Protein AF-0000000072578350 (afdb_homodimer)

Solvent-accessible surface area (backbone atoms only — not comparable to full-atom values): 36248 Å² total; per-residue (Å²): 131,82,77,69,83,66,70,79,67,69,78,66,46,67,70,80,71,84,52,22,41,35,37,33,28,24,25,64,59,31,48,57,69,64,60,49,60,43,47,61,70,47,33,46,50,41,51,48,58,35,12,14,48,35,67,68,33,51,48,43,69,90,35,43,66,60,19,50,52,44,51,50,51,39,47,52,47,14,38,73,66,60,45,47,33,34,39,45,49,41,62,44,47,66,70,59,46,50,52,53,50,50,56,30,57,76,53,69,42,49,34,31,39,35,34,39,88,49,57,56,69,55,16,47,58,46,31,72,77,40,57,76,65,63,38,66,56,61,70,55,33,45,49,33,34,53,37,32,61,67,39,58,87,42,42,56,79,72,63,38,73,36,47,30,47,44,61,64,32,85,48,54,62,58,34,32,45,52,55,23,50,52,49,35,42,47,68,21,72,75,77,52,71,40,42,54,74,43,47,62,48,35,73,42,46,32,71,86,47,50,88,33,51,42,78,38,81,88,37,73,86,50,83,71,29,51,29,36,32,40,53,41,55,70,39,75,46,45,33,31,49,36,65,54,72,75,78,78,56,44,70,43,40,28,35,62,43,70,29,78,86,36,91,83,47,84,46,60,11,36,27,76,42,75,34,33,49,44,51,35,44,64,74,63,45,88,61,74,66,60,77,67,32,32,22,78,80,64,39,35,68,85,56,48,79,66,80,64,86,82,75,79,76,81,76,75,79,68,69,70,60,44,60,63,43,45,57,51,45,50,65,69,99,130,82,76,68,81,67,69,79,67,70,80,66,46,68,71,78,71,85,50,22,41,33,38,34,28,23,25,65,57,31,48,56,67,64,59,52,60,42,45,63,70,48,31,46,50,40,50,49,58,35,12,14,48,35,66,67,32,52,49,42,69,90,35,42,68,59,18,50,52,45,51,49,51,40,47,50,47,16,38,72,66,60,45,48,33,35,40,43,50,39,62,44,48,67,71,58,46,49,54,53,51,50,56,30,57,76,53,70,44,48,36,32,39,36,35,38,89,49,56,58,68,56,16,49,57,47,31,71,77,41,56,76,66,62,40,65,56,60,71,56,33,46,48,32,34,51,36,33,61,66,39,58,88,43,42,57,80,72,62,40,72,36,49,30,48,44,61,64,31,85,46,55,64,58,34,32,46,51,56,23,52,53,50,34,41,48,67,20,73,74,76,51,73,41,43,56,73,44,48,62,48,34,74,42,46,32,72,85,48,52,88,35,52,43,76,37,80,87,36,74,86,50,82,70,31,52,28,35,32,40,53,40,57,69,40,75,46,44,33,32,49,37,64,54,71,74,79,78,58,43,70,44,39,28,35,63,44,70,30,79,87,37,90,84,48,84,46,62,10,37,27,78,44,76,33,32,50,45,50,34,45,62,73,63,44,86,62,76,67,61,79,69,33,30,21,76,80,63,39,35,70,84,55,47,79,66,78,64,86,83,74,81,75,80,76,76,77,70,70,73,62,46,62,65,44,46,56,52,46,48,63,71,100

Secondary structure (DSSP, 8-state):
------S---PPP-S--SS-EEEEE--TTSSHHHHHTTS-GGGEEEHHHHHHHHHS-TT-GGGHHHHHHHHHHHHHHHHHTT--EEEES---SHHHHHHHHHHHHHHT--EEEEE----HHHHHHHHTTS-TTTPPPHHHHHHHHHHHHHHGGGHHHHT-SEEEEGGG---HHHHHHHHHHHHHHHHTTTSS--STTHHHHHHHH-GGGGGGEEEETT-GGGTTS-EEEEEETTEEEEEEEES-SSSS---EEEEEE--SS-TT--S-EEEEE-SHHHHHHHHH------TT-EETTTB-TTTS---S---------GGGHHHHHHHHHHHH-/------S---PPPSS--SS-EEEEE--TTSSHHHHHTTS-GGGEEEHHHHHHHHHS-TT-GGGHHHHHHHHHHHHHHHHHTT--EEEES---SHHHHHHHHHHHHHHT--EEEEE----HHHHHHHHTTS-TTTPPPHHHHHHHHHHHHHHGGGHHHHT-SEEEEGGG---HHHHHHHHHHHHHHHHTTTSS--STTHHHHHHHH-GGGGGGEEEETT-GGGTTS-EEEEEETTEEEEEEEES-SSSS---EEEEEE--SS-TT--S-EEEEE-SHHHHHHHHH------TT-EETTTB-TTTS---S---------GGGGHHHHHHHHHHH-

Foldseek 3Di:
DPPPPPPPPPDADQDDDPAAAEEEAAFQQLCLVVVQLLDPPLQELELLVLLCVVPVGSLPVVCNVVSVVVSVVSVLVCLQVSHRHYYRDNCLDLVSVLVVLVSNVVSVHAYEYEYRQDDLVSSQVSLVVDDPSNRDDSVRRVVSHVSRVVCQVCVVVSPHPGYHYPVSYDRVVSSVVVVVVVVCQLVCVVVRCHCPVCPVVCVFENPVQSVQKDWDPPDPQPVRFTKMWGDDVVDIKIKGWDQADPVPRDIFIWTWDDDQPDPVDPFTKTDTGRYNVRVVCRRPPPDHDPQAIQTPPCGHPVSNPPPPDPPPPPPDPPPPVVVVVVVVVVVVD/DPPPPPPPPPDADQDDDPAAAEEEAAFQQLCLVVVQLLDPPLQELELLVLLCVVPVGSLPPVCNVVSVVVSVVSVLVCLLVSHRHYYRDNCLDLVSVLVVLVSNVVSVHAYEYEYRQDDLVSSQVSLVVDDPSNRDDSVRRVVSHVSRVVCQVCVVVSPHPGYHYPVSYDRVVSSVVVVVVVVCQLVCVVVRCHCPVCPVVCVFENPVQSVQKDWDPPDPQPVRFTKMWGDDVVDIKIKGWDQQDPVPRDIFIWTWDDDQPDPPDPFTKTDTGRYNVRVVCRRPPPDHDPQAIQTPPCGHPVSNPPPPDPPPPPPDPPPPVVVVVVVVVVVVD

Organism: Streptomyces coelicolor (strain ATCC BAA-471 / A3(2) / M145) (NCBI:txid100226)

Nearest PDB structures (foldseek):
  4gp6-assembly1_B-2  TM=9.484E-01  e=3.204E-15  Acetivibrio thermocellus ATCC 27405
  4mde-assembly1_A  TM=9.479E-01  e=7.799E-15  Acetivibrio thermocellus ATCC 27405
  4jst-assembly1_B  TM=8.832E-01  e=4.852E-15  Acetivibrio thermocellus ATCC 27405
  4gp7-assembly1_B-2  TM=8.933E-01  e=4.622E-14  Acetivibrio thermocellus ATCC 27405
  3zvn-assembly1_A  TM=7.410E-01  e=1.351E-07  Mus musculus

Radius of gyration: 28.86 Å; Cα contacts (8 Å, |Δi|>4): 1093; chains: 2; bounding box: 72×100×71 Å

Sequence (666 aa):
MKTTFDGTMQPLDRTVPDPALIVLIGAAGSGKSTWASTWPSTQVLELDQFRAMVSDEAGDQSATLSAVNVMHTVLEARLARKRTTVIDATNTEERVRAGLLQMARNYGVPTVAFLVSTPASVCVERQADRSPDRAVPEDVVRRQHADAVAALPHLRSEGFDHVVFADSIHRLEPLLKRASDTRCRELGWDGSDGLGGLLLVRRTFGAEVLPLWRWRDNSPLAGGDRVGEIRLGPDRLVLALRTDVDGEGDVGFDLLVGCPYDDECDAPAWQPVFSVTDLWKAHTSDTGLHPDAVCSVHGGPDDVDQEADDHDQDDDPEGRADLEEQFAAAVREMKTTFDGTMQPLDRTVPDPALIVLIGAAGSGKSTWASTWPSTQVLELDQFRAMVSDEAGDQSATLSAVNVMHTVLEARLARKRTTVIDATNTEERVRAGLLQMARNYGVPTVAFLVSTPASVCVERQADRSPDRAVPEDVVRRQHADAVAALPHLRSEGFDHVVFADSIHRLEPLLKRASDTRCRELGWDGSDGLGGLLLVRRTFGAEVLPLWRWRDNSPLAGGDRVGEIRLGPDRLVLALRTDVDGEGDVGFDLLVGCPYDDECDAPAWQPVFSVTDLWKAHTSDTGLHPDAVCSVHGGPDDVDQEADDHDQDDDPEGRADLEEQFAAAVRE

pLDDT: mean 84.63, std 20.97, range [23.62, 98.88]

InterPro domains:
  IPR027417 P-loop containing nucleoside triphosphate hydrolase [G3DSA:3.40.50.300] (12-174)
  IPR027417 P-loop containing nucleoside triphosphate hydrolase [SSF52540] (10-166)

Structure (mmCIF, N/CA/C/O backbone):
data_AF-0000000072578350-model_v1
#
loop_
_entity.id
_entity.type
_entity.pdbx_description
1 polymer 'ATP/GTP-binding protein'
#
loop_
_atom_site.group_PDB
_atom_site.id
_atom_site.type_symbol
_atom_site.label_atom_id
_atom_site.label_alt_id
_atom_site.label_comp_id
_atom_site.label_asym_id
_atom_site.label_entity_id
_atom_site.label_seq_id
_atom_site.pdbx_PDB_ins_code
_atom_site.Cartn_x
_atom_site.Cartn_y
_atom_site.Cartn_z
_atom_site.occupancy
_atom_site.B_iso_or_equiv
_atom_site.auth_seq_id
_atom_site.auth_comp_id
_atom_site.auth_asym_id
_atom_site.auth_atom_id
_atom_site.pdbx_PDB_model_num
ATOM 1 N N . MET A 1 1 ? -11.688 49.562 7.043 1 25.61 1 MET A N 1
ATOM 2 C CA . MET A 1 1 ? -12.328 49.031 8.242 1 25.61 1 MET A CA 1
ATOM 3 C C . MET A 1 1 ? -12.062 47.531 8.383 1 25.61 1 MET A C 1
ATOM 5 O O . MET A 1 1 ? -12.406 46.75 7.492 1 25.61 1 MET A O 1
ATOM 9 N N . LYS A 1 2 ? -10.938 47.156 9.07 1 30.66 2 LYS A N 1
ATOM 10 C CA . LYS A 1 2 ? -10.469 45.812 9.367 1 30.66 2 LYS A CA 1
ATOM 11 C C . LYS A 1 2 ? -11.547 45 10.078 1 30.66 2 LYS A C 1
ATOM 13 O O . LYS A 1 2 ? -11.945 45.312 11.203 1 30.66 2 LYS A O 1
ATOM 18 N N . THR A 1 3 ? -12.586 44.594 9.375 1 29.16 3 THR A N 1
ATOM 19 C CA . THR A 1 3 ? -13.594 43.781 10.055 1 29.16 3 THR A CA 1
ATOM 20 C C . THR A 1 3 ? -12.945 42.719 10.938 1 29.16 3 THR A C 1
ATOM 22 O O . THR A 1 3 ? -12.25 41.844 10.438 1 29.16 3 THR A O 1
ATOM 25 N N . THR A 1 4 ? -12.555 43.094 12.109 1 32.31 4 THR A N 1
ATOM 26 C CA . THR A 1 4 ? -12.141 42.188 13.188 1 32.31 4 THR A CA 1
ATOM 27 C C . THR A 1 4 ? -13.141 41.062 13.352 1 32.31 4 THR A C 1
ATOM 29 O O . THR A 1 4 ? -14.328 41.281 13.562 1 32.31 4 THR A O 1
ATOM 32 N N . PHE A 1 5 ? -13.109 40 12.539 1 34.22 5 PHE A N 1
ATOM 33 C CA . PHE A 1 5 ? -13.898 38.812 12.867 1 34.22 5 PHE A CA 1
ATOM 34 C C . PHE A 1 5 ? -13.875 38.562 14.367 1 34.22 5 PHE A C 1
ATOM 36 O O . PHE A 1 5 ? -12.898 38 14.891 1 34.22 5 PHE A O 1
ATOM 43 N N . ASP A 1 6 ? -14.305 39.469 15.164 1 35.41 6 ASP A N 1
ATOM 44 C CA . ASP A 1 6 ? -14.477 39.375 16.609 1 35.41 6 ASP A CA 1
ATOM 45 C C . ASP A 1 6 ? -15.289 38.125 16.984 1 35.41 6 ASP A C 1
ATOM 47 O O . ASP A 1 6 ? -15.875 38.062 18.078 1 35.41 6 ASP A O 1
ATOM 51 N N . GLY A 1 7 ? -16.078 37.469 16.016 1 38.47 7 GLY A N 1
ATOM 52 C CA . GLY A 1 7 ? -16.859 36.406 16.625 1 38.47 7 GLY A CA 1
ATOM 53 C C . GLY A 1 7 ? -16.047 35.5 17.531 1 38.47 7 GLY A C 1
ATOM 54 O O . GLY A 1 7 ? -14.852 35.312 17.312 1 38.47 7 GLY A O 1
ATOM 55 N N . THR A 1 8 ? -16.297 35.469 18.812 1 38.81 8 THR A N 1
ATOM 56 C CA . THR A 1 8 ? -15.703 34.625 19.844 1 38.81 8 THR A CA 1
ATOM 57 C C . THR A 1 8 ? -15.406 33.219 19.297 1 38.81 8 THR A C 1
ATOM 59 O O . THR A 1 8 ? -16.312 32.406 19.109 1 38.81 8 THR A O 1
ATOM 62 N N . MET A 1 9 ? -14.742 33.062 18.25 1 48.28 9 MET A N 1
ATOM 63 C CA . MET A 1 9 ? -14.359 31.75 17.75 1 48.28 9 MET A CA 1
ATOM 64 C C . MET A 1 9 ? -13.953 30.844 18.906 1 48.28 9 MET A C 1
ATOM 66 O O . MET A 1 9 ? -13.07 31.188 19.688 1 48.28 9 MET A O 1
ATOM 70 N N . GLN A 1 10 ? -15 30.188 19.531 1 54.94 10 GLN A N 1
ATOM 71 C CA . GLN A 1 10 ? -14.609 29.156 20.5 1 54.94 10 GLN A CA 1
ATOM 72 C C . GLN A 1 10 ? -13.242 28.578 20.172 1 54.94 10 GLN A C 1
ATOM 74 O O . GLN A 1 10 ? -12.867 28.516 19 1 54.94 10 GLN A O 1
ATOM 79 N N . PRO A 1 11 ? -12.484 28.5 21.219 1 60.91 11 PRO A N 1
ATOM 80 C CA . PRO A 1 11 ? -11.102 28.047 21.047 1 60.91 11 PRO A CA 1
ATOM 81 C C . PRO A 1 11 ? -11 26.75 20.25 1 60.91 11 PRO A C 1
ATOM 83 O O . PRO A 1 11 ? -11.883 25.891 20.359 1 60.91 11 PRO A O 1
ATOM 86 N N . LEU A 1 12 ? -10.344 26.781 19.172 1 72.94 12 LEU A N 1
ATOM 87 C CA . LEU A 1 12 ? -9.992 25.609 18.391 1 72.94 12 LEU A CA 1
ATOM 88 C C . LEU A 1 12 ? -9.367 24.531 19.281 1 72.94 12 LEU A C 1
ATOM 90 O O . LEU A 1 12 ? -8.703 24.844 20.266 1 72.94 12 LEU A O 1
ATOM 94 N N . ASP A 1 13 ? -9.883 23.312 19.078 1 81.38 13 ASP A N 1
ATOM 95 C CA . ASP A 1 13 ? -9.312 22.188 19.781 1 81.38 13 ASP A CA 1
ATOM 96 C C . ASP A 1 13 ? -7.914 21.844 19.266 1 81.38 13 ASP A C 1
ATOM 98 O O . ASP A 1 13 ? -7.617 22.078 18.094 1 81.38 13 ASP A O 1
ATOM 102 N N . ARG A 1 14 ? -7.133 21.344 20.188 1 81.06 14 ARG A N 1
ATOM 103 C CA . ARG A 1 14 ? -5.762 21.016 19.812 1 81.06 14 ARG A CA 1
ATOM 104 C C . ARG A 1 14 ? -5.512 19.516 19.891 1 81.06 14 ARG A C 1
ATOM 106 O O . ARG A 1 14 ? -4.371 19.062 19.75 1 81.06 14 ARG A O 1
ATOM 113 N N . THR A 1 15 ? -6.594 18.875 20.172 1 84.81 15 THR A N 1
ATOM 114 C CA . THR A 1 15 ? -6.48 17.422 20.234 1 84.81 15 THR A CA 1
ATOM 115 C C . THR A 1 15 ? -7.656 16.75 19.531 1 84.81 15 THR A C 1
ATOM 117 O O . THR A 1 15 ? -8.719 17.359 19.375 1 84.81 15 THR A O 1
ATOM 120 N N . VAL A 1 16 ? -7.387 15.664 19.047 1 91.88 16 VAL A N 1
ATOM 121 C CA . VAL A 1 16 ? -8.414 14.859 18.391 1 91.88 16 VAL A CA 1
ATOM 122 C C . VAL A 1 16 ? -8.828 13.711 19.312 1 91.88 16 VAL A C 1
ATOM 124 O O . VAL A 1 16 ? -7.996 12.883 19.703 1 91.88 16 VAL A O 1
ATOM 127 N N . PRO A 1 17 ? -10.039 13.703 19.656 1 93.62 17 PRO A N 1
ATOM 128 C CA . PRO A 1 17 ? -10.492 12.602 20.5 1 93.62 17 PRO A CA 1
ATOM 129 C C . PRO A 1 17 ? -10.414 11.25 19.797 1 93.62 17 PRO A C 1
ATOM 131 O O . PRO A 1 17 ? -10.297 11.188 18.578 1 93.62 17 PRO A O 1
ATOM 134 N N . ASP A 1 18 ? -10.516 10.148 20.609 1 94.25 18 ASP A N 1
ATOM 135 C CA . ASP A 1 18 ? -10.516 8.766 20.156 1 94.25 18 ASP A CA 1
ATOM 136 C C . ASP A 1 18 ? -11.406 7.895 21.031 1 94.25 18 ASP A C 1
ATOM 138 O O . ASP A 1 18 ? -11.125 7.707 22.219 1 94.25 18 ASP A O 1
ATOM 142 N N . PRO A 1 19 ? -12.547 7.48 20.5 1 97 19 PRO A N 1
ATOM 143 C CA . PRO A 1 19 ? -12.867 7.418 19.078 1 97 19 PRO A CA 1
ATOM 144 C C . PRO A 1 19 ? -13.531 8.695 18.562 1 97 19 PRO A C 1
ATOM 146 O O . PRO A 1 19 ? -14.109 9.453 19.344 1 97 19 PRO A O 1
ATOM 149 N N . ALA A 1 20 ? -13.43 8.859 17.25 1 98.38 20 ALA A N 1
ATOM 150 C CA . ALA A 1 20 ? -14.086 9.992 16.625 1 98.38 20 ALA A CA 1
ATOM 151 C C . ALA A 1 20 ? -14.266 9.758 15.125 1 98.38 20 ALA A C 1
ATOM 153 O O . ALA A 1 20 ? -13.586 8.914 14.539 1 98.38 20 ALA A O 1
ATOM 154 N N . LEU A 1 21 ? -15.289 10.375 14.594 1 98.75 21 LEU A N 1
ATOM 155 C CA . LEU A 1 21 ? -15.359 10.586 13.148 1 98.75 21 LEU A CA 1
ATOM 156 C C . LEU A 1 21 ? -14.641 11.867 12.75 1 98.75 21 LEU A C 1
ATOM 158 O O . LEU A 1 21 ? -15.078 12.961 13.102 1 98.75 21 LEU A O 1
ATOM 162 N N . ILE A 1 22 ? -13.531 11.742 12.109 1 98.75 22 ILE A N 1
ATOM 163 C CA . ILE A 1 22 ? -12.711 12.875 11.695 1 98.75 22 ILE A CA 1
ATOM 164 C C . ILE A 1 22 ? -12.969 13.195 10.227 1 98.75 22 ILE A C 1
ATOM 166 O O . ILE A 1 22 ? -12.656 12.398 9.344 1 98.75 22 ILE A O 1
ATOM 170 N N . VAL A 1 23 ? -13.531 14.344 9.945 1 98.81 23 VAL A N 1
ATOM 171 C CA . VAL A 1 23 ? -13.859 14.773 8.594 1 98.81 23 VAL A CA 1
ATOM 172 C C . VAL A 1 23 ? -12.836 15.797 8.117 1 98.81 23 VAL A C 1
ATOM 174 O O . VAL A 1 23 ? -12.812 16.938 8.602 1 98.81 23 VAL A O 1
ATOM 177 N N . LEU A 1 24 ? -11.969 15.391 7.211 1 98.62 24 LEU A N 1
ATOM 178 C CA . LEU A 1 24 ? -11.047 16.359 6.621 1 98.62 24 LEU A CA 1
ATOM 179 C C . LEU A 1 24 ? -11.789 17.328 5.707 1 98.62 24 LEU A C 1
ATOM 181 O O . LEU A 1 24 ? -12.664 16.906 4.938 1 98.62 24 LEU A O 1
ATOM 185 N N . ILE A 1 25 ? -11.508 18.547 5.805 1 98.44 25 ILE A N 1
ATOM 186 C CA . ILE A 1 25 ? -12.141 19.578 5 1 98.44 25 ILE A CA 1
ATOM 187 C C . ILE A 1 25 ? -11.07 20.438 4.328 1 98.44 25 ILE A C 1
ATOM 189 O O . ILE A 1 25 ? -10.234 21.047 5.004 1 98.44 25 ILE A O 1
ATOM 193 N N . GLY A 1 26 ? -11.086 20.484 3.027 1 98 26 GLY A N 1
ATOM 194 C CA . GLY A 1 26 ? -10.133 21.266 2.25 1 98 26 GLY A CA 1
ATOM 195 C C . GLY A 1 26 ? -10.18 20.953 0.765 1 98 26 GLY A C 1
ATOM 196 O O . GLY A 1 26 ? -10.711 19.922 0.358 1 98 26 GLY A O 1
ATOM 197 N N . ALA A 1 27 ? -9.609 21.828 -0.042 1 97.5 27 ALA A N 1
ATOM 198 C CA . ALA A 1 27 ? -9.633 21.703 -1.497 1 97.5 27 ALA A CA 1
ATOM 199 C C . ALA A 1 27 ? -8.711 20.578 -1.959 1 97.5 27 ALA A C 1
ATOM 201 O O . ALA A 1 27 ? -7.859 20.109 -1.195 1 97.5 27 ALA A O 1
ATOM 202 N N . ALA A 1 28 ? -9.008 20.078 -3.225 1 95.56 28 ALA A N 1
ATOM 203 C CA . ALA A 1 28 ? -8.047 19.172 -3.854 1 95.56 28 ALA A CA 1
ATOM 204 C C . ALA A 1 28 ? -6.645 19.781 -3.861 1 95.56 28 ALA A C 1
ATOM 206 O O . ALA A 1 28 ? -6.473 20.953 -4.188 1 95.56 28 ALA A O 1
ATOM 207 N N . GLY A 1 29 ? -5.668 19.016 -3.395 1 95.12 29 GLY A N 1
ATOM 208 C CA . GLY A 1 29 ? -4.297 19.5 -3.369 1 95.12 29 GLY A CA 1
ATOM 209 C C . GLY A 1 29 ? -3.926 20.172 -2.062 1 95.12 29 GLY A C 1
ATOM 210 O O . GLY A 1 29 ? -2.793 20.625 -1.894 1 95.12 29 GLY A O 1
ATOM 211 N N . SER A 1 30 ? -4.84 20.25 -1.112 1 96.5 30 SER A N 1
ATOM 212 C CA . SER A 1 30 ? -4.594 20.984 0.123 1 96.5 30 SER A CA 1
ATOM 213 C C . SER A 1 30 ? -3.705 20.188 1.073 1 96.5 30 SER A C 1
ATOM 215 O O . SER A 1 30 ? -3.168 20.734 2.037 1 96.5 30 SER A O 1
ATOM 217 N N . GLY A 1 31 ? -3.57 18.922 0.893 1 95.5 31 GLY A N 1
ATOM 218 C CA . GLY A 1 31 ? -2.754 18.094 1.766 1 95.5 31 GLY A CA 1
ATOM 219 C C . GLY A 1 31 ? -3.57 17.172 2.645 1 95.5 31 GLY A C 1
ATOM 220 O O . GLY A 1 31 ? -3.039 16.562 3.57 1 95.5 31 GLY A O 1
ATOM 221 N N . LYS A 1 32 ? -4.828 17.016 2.387 1 96.94 32 LYS A N 1
ATOM 222 C CA . LYS A 1 32 ? -5.711 16.156 3.168 1 96.94 32 LYS A CA 1
ATOM 223 C C . LYS A 1 32 ? -5.16 14.734 3.25 1 96.94 32 LYS A C 1
ATOM 225 O O . LYS A 1 32 ? -5.07 14.156 4.336 1 96.94 32 LYS A O 1
ATOM 230 N N . SER A 1 33 ? -4.75 14.195 2.102 1 95.88 33 SER A N 1
ATOM 231 C CA . SER A 1 33 ? -4.273 12.812 2.059 1 95.88 33 SER A CA 1
ATOM 232 C C . SER A 1 33 ? -3 12.641 2.877 1 95.88 33 SER A C 1
ATOM 234 O O . SER A 1 33 ? -2.789 11.594 3.496 1 95.88 33 SER A O 1
ATOM 236 N N . THR A 1 34 ? -2.186 13.672 2.873 1 95.25 34 THR A N 1
ATOM 237 C CA . THR A 1 34 ? -0.993 13.633 3.711 1 95.25 34 THR A CA 1
ATOM 238 C C . THR A 1 34 ? -1.371 13.57 5.188 1 95.25 34 THR A C 1
ATOM 240 O O . THR A 1 34 ? -0.837 12.742 5.934 1 95.25 34 THR A O 1
ATOM 243 N N . TRP A 1 35 ? -2.266 14.375 5.594 1 97.06 35 TRP A N 1
ATOM 244 C CA . TRP A 1 35 ? -2.734 14.352 6.977 1 97.06 35 TRP A CA 1
ATOM 245 C C . TRP A 1 35 ? -3.4 13.016 7.301 1 97.06 35 TRP A C 1
ATOM 247 O O . TRP A 1 35 ? -3.186 12.453 8.375 1 97.06 35 TRP A O 1
ATOM 257 N N . ALA A 1 36 ? -4.188 12.492 6.359 1 98 36 ALA A N 1
ATOM 258 C CA . ALA A 1 36 ? -4.867 11.219 6.555 1 98 36 ALA A CA 1
ATOM 259 C C . ALA A 1 36 ? -3.867 10.094 6.809 1 98 36 ALA A C 1
ATOM 261 O O . ALA A 1 36 ? -4.137 9.18 7.594 1 98 36 ALA A O 1
ATOM 262 N N . SER A 1 37 ? -2.74 10.172 6.215 1 96.88 37 SER A N 1
ATOM 263 C CA . SER A 1 37 ? -1.732 9.117 6.301 1 96.88 37 SER A CA 1
ATOM 264 C C . SER A 1 37 ? -1.146 9.023 7.703 1 96.88 37 SER A C 1
ATOM 266 O O . SER A 1 37 ? -0.439 8.07 8.023 1 96.88 37 SER A O 1
ATOM 268 N N . THR A 1 38 ? -1.392 10.016 8.531 1 96.69 38 THR A N 1
ATOM 269 C CA . THR A 1 38 ? -0.893 9.984 9.898 1 96.69 38 THR A CA 1
ATOM 270 C C . THR A 1 38 ? -1.725 9.023 10.75 1 96.69 38 THR A C 1
ATOM 272 O O . THR A 1 38 ? -1.34 8.695 11.875 1 96.69 38 THR A O 1
ATOM 275 N N . TRP A 1 39 ? -2.848 8.562 10.32 1 97.44 39 TRP A N 1
ATOM 276 C CA . TRP A 1 39 ? -3.635 7.504 10.945 1 97.44 39 TRP A CA 1
ATOM 277 C C . TRP A 1 39 ? -3.379 6.16 10.266 1 97.44 39 TRP A C 1
ATOM 279 O O . TRP A 1 39 ? -2.939 6.113 9.117 1 97.44 39 TRP A O 1
ATOM 289 N N . PRO A 1 40 ? -3.645 5.062 11.008 1 96.56 40 PRO A N 1
ATOM 290 C CA . PRO A 1 40 ? -3.584 3.762 10.344 1 96.56 40 PRO A CA 1
ATOM 291 C C . PRO A 1 40 ? -4.492 3.686 9.117 1 96.56 40 PRO A C 1
ATOM 293 O O . PRO A 1 40 ? -5.598 4.23 9.133 1 96.56 40 PRO A O 1
ATOM 296 N N . SER A 1 41 ? -4.031 3.018 8.148 1 96.44 41 SER A N 1
ATOM 297 C CA . SER A 1 41 ? -4.734 2.979 6.871 1 96.44 41 SER A CA 1
ATOM 298 C C . SER A 1 41 ? -6.137 2.398 7.027 1 96.44 41 SER A C 1
ATOM 300 O O . SER A 1 41 ? -7.055 2.773 6.297 1 96.44 41 SER A O 1
ATOM 302 N N . THR A 1 42 ? -6.359 1.514 7.961 1 96.88 42 THR A N 1
ATOM 303 C CA . THR A 1 42 ? -7.664 0.9 8.156 1 96.88 42 THR A CA 1
ATOM 304 C C . THR A 1 42 ? -8.672 1.927 8.664 1 96.88 42 THR A C 1
ATOM 306 O O . THR A 1 42 ? -9.883 1.707 8.586 1 96.88 42 THR A O 1
ATOM 309 N N . GLN A 1 43 ? -8.172 3.023 9.172 1 98.25 43 GLN A N 1
ATOM 310 C CA . GLN A 1 43 ? -9.055 4.031 9.75 1 98.25 43 GLN A CA 1
ATOM 311 C C . GLN A 1 43 ? -9.43 5.09 8.711 1 98.25 43 GLN A C 1
ATOM 313 O O . GLN A 1 43 ? -10.305 5.922 8.961 1 98.25 43 GLN A O 1
ATOM 318 N N . VAL A 1 44 ? -8.766 5.031 7.57 1 98.69 44 VAL A N 1
ATOM 319 C CA . VAL A 1 44 ? -8.922 6.105 6.598 1 98.69 44 VAL A CA 1
ATOM 320 C C . VAL A 1 44 ? -9.828 5.645 5.457 1 98.69 44 VAL A C 1
ATOM 322 O O . VAL A 1 44 ? -9.547 4.641 4.797 1 98.69 44 VAL A O 1
ATOM 325 N N . LEU A 1 45 ? -10.914 6.305 5.273 1 98.69 45 LEU A N 1
ATOM 326 C CA . LEU A 1 45 ? -11.789 6.121 4.121 1 98.69 45 LEU A CA 1
ATOM 327 C C . LEU A 1 45 ? -11.594 7.246 3.107 1 98.69 45 LEU A C 1
ATOM 329 O O . LEU A 1 45 ? -12.094 8.359 3.299 1 98.69 45 LEU A O 1
ATOM 333 N N . GLU A 1 46 ? -10.852 6.945 2.066 1 98.06 46 GLU A N 1
ATOM 334 C CA . GLU A 1 46 ? -10.547 7.922 1.025 1 98.06 46 GLU A CA 1
ATOM 335 C C . GLU A 1 46 ? -11.484 7.762 -0.171 1 98.06 46 GLU A C 1
ATOM 337 O O . GLU A 1 46 ? -11.516 6.699 -0.798 1 98.06 46 GLU A O 1
ATOM 342 N N . LEU A 1 47 ? -12.18 8.797 -0.548 1 97.44 47 LEU A N 1
ATOM 343 C CA . LEU A 1 47 ? -13.18 8.711 -1.607 1 97.44 47 LEU A CA 1
ATOM 344 C C . LEU A 1 47 ? -12.539 8.312 -2.932 1 97.44 47 LEU A C 1
ATOM 346 O O . LEU A 1 47 ? -13.102 7.52 -3.688 1 97.44 47 LEU A O 1
ATOM 350 N N . ASP A 1 48 ? -11.375 8.867 -3.273 1 95.5 48 ASP A N 1
ATOM 351 C CA . ASP A 1 48 ? -10.664 8.508 -4.5 1 95.5 48 ASP A CA 1
ATOM 352 C C . ASP A 1 48 ? -10.391 7.008 -4.555 1 95.5 48 ASP A C 1
ATOM 354 O O . ASP A 1 48 ? -10.5 6.391 -5.617 1 95.5 48 ASP A O 1
ATOM 358 N N . GLN A 1 49 ? -10.008 6.43 -3.449 1 96.69 49 GLN A N 1
ATOM 359 C CA . GLN A 1 49 ? -9.75 4.992 -3.396 1 96.69 49 GLN A CA 1
ATOM 360 C C . GLN A 1 49 ? -11.023 4.191 -3.648 1 96.69 49 GLN A C 1
ATOM 362 O O . GLN A 1 49 ? -10.984 3.146 -4.301 1 96.69 49 GLN A O 1
ATOM 367 N N . PHE A 1 50 ? -12.141 4.66 -3.109 1 98.25 50 PHE A N 1
ATOM 368 C CA . PHE A 1 50 ? -13.406 3.965 -3.338 1 98.25 50 PHE A CA 1
ATOM 369 C C . PHE A 1 50 ? -13.836 4.09 -4.793 1 98.25 50 PHE A C 1
ATOM 371 O O . PHE A 1 50 ? -14.398 3.152 -5.363 1 98.25 50 PHE A O 1
ATOM 378 N N . ARG A 1 51 ? -13.578 5.246 -5.406 1 97.62 51 ARG A N 1
ATOM 379 C CA . ARG A 1 51 ? -13.844 5.371 -6.836 1 97.62 51 ARG A CA 1
ATOM 380 C C . ARG A 1 51 ? -13.016 4.375 -7.637 1 97.62 51 ARG A C 1
ATOM 382 O O . ARG A 1 51 ? -13.539 3.703 -8.531 1 97.62 51 ARG A O 1
ATOM 389 N N . ALA A 1 52 ? -11.781 4.273 -7.219 1 97.19 52 ALA A N 1
ATOM 390 C CA . ALA A 1 52 ? -10.906 3.309 -7.887 1 97.19 52 ALA A CA 1
ATOM 391 C C . ALA A 1 52 ? -11.391 1.88 -7.652 1 97.19 52 ALA A C 1
ATOM 393 O O . ALA A 1 52 ? -11.359 1.05 -8.562 1 97.19 52 ALA A O 1
ATOM 394 N N . MET A 1 53 ? -11.82 1.658 -6.543 1 97.69 53 MET A N 1
ATOM 395 C CA . MET A 1 53 ? -12.266 0.323 -6.152 1 97.69 53 MET A CA 1
ATOM 396 C C . MET A 1 53 ? -13.453 -0.125 -6.996 1 97.69 53 MET A C 1
ATOM 398 O O . MET A 1 53 ? -13.531 -1.29 -7.391 1 97.69 53 MET A O 1
ATOM 402 N N . VAL A 1 54 ? -14.328 0.784 -7.344 1 98.31 54 VAL A N 1
ATOM 403 C CA . VAL A 1 54 ? -15.555 0.381 -8.023 1 98.31 54 VAL A CA 1
ATOM 404 C C . VAL A 1 54 ? -15.367 0.496 -9.531 1 98.31 54 VAL A C 1
ATOM 406 O O . VAL A 1 54 ? -16.109 -0.112 -10.305 1 98.31 54 VAL A O 1
ATOM 409 N N . SER A 1 55 ? -14.336 1.286 -10.039 1 97.81 55 SER A N 1
ATOM 410 C CA . SER A 1 55 ? -14.289 1.572 -11.469 1 97.81 55 SER A CA 1
ATOM 411 C C . SER A 1 55 ? -12.891 1.348 -12.031 1 97.81 55 SER A C 1
ATOM 413 O O . SER A 1 55 ? -12.68 1.433 -13.242 1 97.81 55 SER A O 1
ATOM 415 N N . ASP A 1 56 ? -11.891 1.102 -11.18 1 97.06 56 ASP A N 1
ATOM 416 C CA . ASP A 1 56 ? -10.484 0.931 -11.531 1 97.06 56 ASP A CA 1
ATOM 417 C C . ASP A 1 56 ? -9.812 2.281 -11.758 1 97.06 56 ASP A C 1
ATOM 419 O O . ASP A 1 56 ? -8.609 2.342 -12.023 1 97.06 56 ASP A O 1
ATOM 423 N N . GLU A 1 57 ? -10.602 3.408 -11.602 1 95.19 57 GLU A N 1
ATOM 424 C CA . GLU A 1 57 ? -10.062 4.742 -11.852 1 95.19 57 GLU A CA 1
ATOM 425 C C . GLU A 1 57 ? -10.477 5.719 -10.75 1 95.19 57 GLU A C 1
ATOM 427 O O . GLU A 1 57 ? -11.656 6.066 -10.641 1 95.19 57 GLU A O 1
ATOM 432 N N . ALA A 1 58 ? -9.523 6.242 -10.086 1 93.62 58 ALA A N 1
ATOM 433 C CA . ALA A 1 58 ? -9.781 7.148 -8.977 1 93.62 58 ALA A CA 1
ATOM 434 C C . ALA A 1 58 ? -10.438 8.438 -9.461 1 93.62 58 ALA A C 1
ATOM 436 O O . ALA A 1 58 ? -11.227 9.055 -8.742 1 93.62 58 ALA A O 1
ATOM 437 N N . GLY A 1 59 ? -10.148 8.82 -10.734 1 91.25 59 GLY A N 1
ATOM 438 C CA . GLY A 1 59 ? -10.648 10.086 -11.258 1 91.25 59 GLY A CA 1
ATOM 439 C C . GLY A 1 59 ? -11.969 9.945 -11.984 1 91.25 59 GLY A C 1
ATOM 440 O O . GLY A 1 59 ? -12.477 10.922 -12.547 1 91.25 59 GLY A O 1
ATOM 441 N N . ASP A 1 60 ? -12.57 8.766 -12.008 1 93.56 60 ASP A N 1
ATOM 442 C CA . ASP A 1 60 ? -13.828 8.516 -12.711 1 93.56 60 ASP A CA 1
ATOM 443 C C . ASP A 1 60 ? -15.008 9.117 -11.945 1 93.56 60 ASP A C 1
ATOM 445 O O . ASP A 1 60 ? -15.617 8.445 -11.117 1 93.56 60 ASP A O 1
ATOM 449 N N . GLN A 1 61 ? -15.414 10.305 -12.336 1 91.19 61 GLN A N 1
ATOM 450 C CA . GLN A 1 61 ? -16.469 11.016 -11.617 1 91.19 61 GLN A CA 1
ATOM 451 C C . GLN A 1 61 ? -17.812 10.32 -11.805 1 91.19 61 GLN A C 1
ATOM 453 O O . GLN A 1 61 ? -18.719 10.484 -10.984 1 91.19 61 GLN A O 1
ATOM 458 N N . SER A 1 62 ? -17.984 9.539 -12.812 1 95.25 62 SER A N 1
ATOM 459 C CA . SER A 1 62 ? -19.234 8.828 -13.047 1 95.25 62 SER A CA 1
ATOM 460 C C . SER A 1 62 ? -19.453 7.727 -12.016 1 95.25 62 SER A C 1
ATOM 462 O O . SER A 1 62 ? -20.562 7.23 -11.852 1 95.25 62 SER A O 1
ATOM 464 N N . ALA A 1 63 ? -18.375 7.422 -11.281 1 96.75 63 ALA A N 1
ATOM 465 C CA . ALA A 1 63 ? -18.438 6.355 -10.289 1 96.75 63 ALA A CA 1
ATOM 466 C C . ALA A 1 63 ? -18.656 6.922 -8.891 1 96.75 63 ALA A C 1
ATOM 468 O O . ALA A 1 63 ? -18.719 6.172 -7.91 1 96.75 63 ALA A O 1
ATOM 469 N N . THR A 1 64 ? -18.828 8.227 -8.766 1 96 64 THR A N 1
ATOM 470 C CA . THR A 1 64 ? -18.844 8.898 -7.473 1 96 64 THR A CA 1
ATOM 471 C C . THR A 1 64 ? -20 8.406 -6.613 1 96 64 THR A C 1
ATOM 473 O O . THR A 1 64 ? -19.828 8.109 -5.43 1 96 64 THR A O 1
ATOM 476 N N . LEU A 1 65 ? -21.141 8.242 -7.184 1 97.19 65 LEU A N 1
ATOM 477 C CA . LEU A 1 65 ? -22.312 7.82 -6.414 1 97.19 65 LEU A CA 1
ATOM 478 C C . LEU A 1 65 ? -22.094 6.426 -5.828 1 97.19 65 LEU A C 1
ATOM 480 O O . LEU A 1 65 ? -22.359 6.195 -4.648 1 97.19 65 LEU A O 1
ATOM 484 N N . SER A 1 66 ? -21.594 5.504 -6.652 1 98.06 66 SER A N 1
ATOM 485 C CA . SER A 1 66 ? -21.297 4.156 -6.18 1 98.06 66 SER A CA 1
ATOM 486 C C . SER A 1 66 ? -20.203 4.172 -5.117 1 98.06 66 SER A C 1
ATOM 488 O O . SER A 1 66 ? -20.297 3.459 -4.113 1 98.06 66 SER A O 1
ATOM 490 N N . ALA A 1 67 ? -19.219 5.012 -5.348 1 98.31 67 ALA A N 1
ATOM 491 C CA . ALA A 1 67 ? -18.109 5.129 -4.402 1 98.31 67 ALA A CA 1
ATOM 492 C C . ALA A 1 67 ? -18.594 5.645 -3.049 1 98.31 67 ALA A C 1
ATOM 494 O O . ALA A 1 67 ? -18.219 5.109 -2.002 1 98.31 67 ALA A O 1
ATOM 495 N N . VAL A 1 68 ? -19.422 6.648 -3.078 1 98.06 68 VAL A N 1
ATOM 496 C CA . VAL A 1 68 ? -19.969 7.234 -1.857 1 98.06 68 VAL A CA 1
ATOM 497 C C . VAL A 1 68 ? -20.828 6.199 -1.129 1 98.06 68 VAL A C 1
ATOM 499 O O . VAL A 1 68 ? -20.75 6.074 0.096 1 98.06 68 VAL A O 1
ATOM 502 N N . ASN A 1 69 ? -21.578 5.445 -1.858 1 98 69 ASN A N 1
ATOM 503 C CA . ASN A 1 69 ? -22.422 4.41 -1.264 1 98 69 ASN A CA 1
ATOM 504 C C . ASN A 1 69 ? -21.578 3.363 -0.532 1 98 69 ASN A C 1
ATOM 506 O O . ASN A 1 69 ? -21.891 3 0.604 1 98 69 ASN A O 1
ATOM 510 N N . VAL A 1 70 ? -20.531 2.908 -1.163 1 98.31 70 VAL A N 1
ATOM 511 C CA . VAL A 1 70 ? -19.641 1.939 -0.536 1 98.31 70 VAL A CA 1
ATOM 512 C C . VAL A 1 70 ? -19 2.555 0.707 1 98.31 70 VAL A C 1
ATOM 514 O O . VAL A 1 70 ? -19 1.94 1.777 1 98.31 70 VAL A O 1
ATOM 517 N N . MET A 1 71 ? -18.5 3.752 0.564 1 98.44 71 MET A N 1
ATOM 518 C CA . MET A 1 71 ? -17.828 4.434 1.672 1 98.44 71 MET A CA 1
ATOM 519 C C . MET A 1 71 ? -18.766 4.57 2.865 1 98.44 71 MET A C 1
ATOM 521 O O . MET A 1 71 ? -18.375 4.34 4.008 1 98.44 71 MET A O 1
ATOM 525 N N . HIS A 1 72 ? -20.047 4.906 2.623 1 98.38 72 HIS A N 1
ATOM 526 C CA . HIS A 1 72 ? -21.016 5.066 3.693 1 98.38 72 HIS A CA 1
ATOM 527 C C . HIS A 1 72 ? -21.328 3.732 4.363 1 98.38 72 HIS A C 1
ATOM 529 O O . HIS A 1 72 ? -21.531 3.676 5.578 1 98.38 72 HIS A O 1
ATOM 535 N N . THR A 1 73 ? -21.344 2.68 3.566 1 98.12 73 THR A N 1
ATOM 536 C CA . THR A 1 73 ? -21.562 1.352 4.133 1 98.12 73 THR A CA 1
ATOM 537 C C . THR A 1 73 ? -20.422 0.977 5.082 1 98.12 73 THR A C 1
ATOM 539 O O . THR A 1 73 ? -20.672 0.458 6.172 1 98.12 73 THR A O 1
ATOM 542 N N . VAL A 1 74 ? -19.234 1.269 4.695 1 98.62 74 VAL A N 1
ATOM 543 C CA . VAL A 1 74 ? -18.078 1.019 5.551 1 98.62 74 VAL A CA 1
ATOM 544 C C . VAL A 1 74 ? -18.156 1.894 6.801 1 98.62 74 VAL A C 1
ATOM 546 O O . VAL A 1 74 ? -17.953 1.411 7.918 1 98.62 74 VAL A O 1
ATOM 549 N N . LEU A 1 75 ? -18.469 3.141 6.551 1 98.75 75 LEU A N 1
ATOM 550 C CA . LEU A 1 75 ? -18.547 4.09 7.656 1 98.75 75 LEU A CA 1
ATOM 551 C C . LEU A 1 75 ? -19.547 3.631 8.703 1 98.75 75 LEU A C 1
ATOM 553 O O . LEU A 1 75 ? -19.266 3.643 9.898 1 98.75 75 LEU A O 1
ATOM 557 N N . GLU A 1 76 ? -20.672 3.232 8.273 1 98.31 76 GLU A N 1
ATOM 558 C CA . GLU A 1 76 ? -21.719 2.771 9.188 1 98.31 76 GLU A CA 1
ATOM 559 C C . GLU A 1 76 ? -21.219 1.587 10.016 1 98.31 76 GLU A C 1
ATOM 561 O O . GLU A 1 76 ? -21.422 1.55 11.234 1 98.31 76 GLU A O 1
ATOM 566 N N . ALA A 1 77 ? -20.594 0.681 9.344 1 98.44 77 ALA A N 1
ATOM 567 C CA . ALA A 1 77 ? -20.094 -0.501 10.031 1 98.44 77 ALA A CA 1
ATOM 568 C C . ALA A 1 77 ? -19.047 -0.116 11.078 1 98.44 77 ALA A C 1
ATOM 570 O O . ALA A 1 77 ? -19 -0.695 12.172 1 98.44 77 ALA A O 1
ATOM 571 N N . ARG A 1 78 ? -18.219 0.814 10.781 1 98.69 78 ARG A N 1
ATOM 572 C CA . ARG A 1 78 ? -17.188 1.257 11.703 1 98.69 78 ARG A CA 1
ATOM 573 C C . ARG A 1 78 ? -17.781 2.002 12.891 1 98.69 78 ARG A C 1
ATOM 575 O O . ARG A 1 78 ? -17.406 1.765 14.039 1 98.69 78 ARG A O 1
ATOM 582 N N . LEU A 1 79 ? -18.719 2.912 12.578 1 98.62 79 LEU A N 1
ATOM 583 C CA . LEU A 1 79 ? -19.344 3.693 13.641 1 98.62 79 LEU A CA 1
ATOM 584 C C . LEU A 1 79 ? -20.109 2.789 14.602 1 98.62 79 LEU A C 1
ATOM 586 O O . LEU A 1 79 ? -20.125 3.025 15.812 1 98.62 79 LEU A O 1
ATOM 590 N N . ALA A 1 80 ? -20.719 1.758 14.055 1 98.19 80 ALA A N 1
ATOM 591 C CA . ALA A 1 80 ? -21.422 0.789 14.891 1 98.19 80 ALA A CA 1
ATOM 592 C C . ALA A 1 80 ? -20.469 0.109 15.867 1 98.19 80 ALA A C 1
ATOM 594 O O . ALA A 1 80 ? -20.891 -0.329 16.953 1 98.19 80 ALA A O 1
ATOM 595 N N . ARG A 1 81 ? -19.219 0.069 15.562 1 97.75 81 ARG A N 1
ATOM 596 C CA . ARG A 1 81 ? -18.203 -0.567 16.375 1 97.75 81 ARG A CA 1
ATOM 597 C C . ARG A 1 81 ? -17.391 0.471 17.156 1 97.75 81 ARG A C 1
ATOM 599 O O . ARG A 1 81 ? -16.375 0.142 17.766 1 97.75 81 ARG A O 1
ATOM 606 N N . LYS A 1 82 ? -17.797 1.756 17 1 98.06 82 LYS A N 1
ATOM 607 C CA . LYS A 1 82 ? -17.141 2.875 17.672 1 98.06 82 LYS A CA 1
ATOM 608 C C . LYS A 1 82 ? -15.664 2.951 17.312 1 98.06 82 LYS A C 1
ATOM 610 O O . LYS A 1 82 ? -14.82 3.156 18.188 1 98.06 82 LYS A O 1
ATOM 615 N N . ARG A 1 83 ? -15.352 2.711 16.031 1 98.12 83 ARG A N 1
ATOM 616 C CA . ARG A 1 83 ? -13.977 2.82 15.555 1 98.12 83 ARG A CA 1
ATOM 617 C C . ARG A 1 83 ? -13.695 4.215 15 1 98.12 83 ARG A C 1
ATOM 619 O O . ARG A 1 83 ? -14.523 4.777 14.273 1 98.12 83 ARG A O 1
ATOM 626 N N . THR A 1 84 ? -12.555 4.797 15.391 1 98.62 84 THR A N 1
ATOM 627 C CA . THR A 1 84 ? -12.117 6.055 14.797 1 98.62 84 THR A CA 1
ATOM 628 C C . THR A 1 84 ? -12.039 5.938 13.273 1 98.62 84 THR A C 1
ATOM 630 O O . THR A 1 84 ? -11.531 4.949 12.75 1 98.62 84 THR A O 1
ATOM 633 N N . THR A 1 85 ? -12.641 6.906 12.625 1 98.81 85 THR A N 1
ATOM 634 C CA . THR A 1 85 ? -12.695 6.887 11.172 1 98.81 85 THR A CA 1
ATOM 635 C C . THR A 1 85 ? -12.375 8.258 10.594 1 98.81 85 THR A C 1
ATOM 637 O O . THR A 1 85 ? -12.898 9.273 11.055 1 98.81 85 THR A O 1
ATOM 640 N N . VAL A 1 86 ? -11.438 8.312 9.633 1 98.81 86 VAL A N 1
ATOM 641 C CA . VAL A 1 86 ? -11.055 9.539 8.938 1 98.81 86 VAL A CA 1
ATOM 642 C C . VAL A 1 86 ? -11.664 9.547 7.535 1 98.81 86 VAL A C 1
ATOM 644 O O . VAL A 1 86 ? -11.477 8.609 6.762 1 98.81 86 VAL A O 1
ATOM 647 N N . ILE A 1 87 ? -12.43 10.555 7.199 1 98.88 87 ILE A N 1
ATOM 648 C CA . ILE A 1 87 ? -12.977 10.727 5.859 1 98.88 87 ILE A CA 1
ATOM 649 C C . ILE A 1 87 ? -12.07 11.641 5.039 1 98.88 87 ILE A C 1
ATOM 651 O O . ILE A 1 87 ? -12.016 12.852 5.277 1 98.88 87 ILE A O 1
ATOM 655 N N . ASP A 1 88 ? -11.391 11.016 4.113 1 98.62 88 ASP A N 1
ATOM 656 C CA . ASP A 1 88 ? -10.5 11.773 3.236 1 98.62 88 ASP A CA 1
ATOM 657 C C . ASP A 1 88 ? -11.18 12.086 1.904 1 98.62 88 ASP A C 1
ATOM 659 O O . ASP A 1 88 ? -11.086 11.305 0.956 1 98.62 88 ASP A O 1
ATOM 663 N N . ALA A 1 89 ? -11.781 13.109 1.816 1 97.81 89 ALA A N 1
ATOM 664 C CA . ALA A 1 89 ? -12.406 13.789 0.69 1 97.81 89 ALA A CA 1
ATOM 665 C C . ALA A 1 89 ? -12.406 15.305 0.896 1 97.81 89 ALA A C 1
ATOM 667 O O . ALA A 1 89 ? -11.945 15.797 1.93 1 97.81 89 ALA A O 1
ATOM 668 N N . THR A 1 90 ? -12.891 16.031 -0.058 1 96.62 90 THR A N 1
ATOM 669 C CA . THR A 1 90 ? -12.836 17.484 0.097 1 96.62 90 THR A CA 1
ATOM 670 C C . THR A 1 90 ? -13.828 17.938 1.162 1 96.62 90 THR A C 1
ATOM 672 O O . THR A 1 90 ? -13.523 18.844 1.948 1 96.62 90 THR A O 1
ATOM 675 N N . ASN A 1 91 ? -15.016 17.391 1.223 1 97.88 91 ASN A N 1
ATOM 676 C CA . ASN A 1 91 ? -16.062 17.641 2.211 1 97.88 91 ASN A CA 1
ATOM 677 C C . ASN A 1 91 ? -16.359 19.141 2.328 1 97.88 91 ASN A C 1
ATOM 679 O O . ASN A 1 91 ? -16.531 19.656 3.436 1 97.88 91 ASN A O 1
ATOM 683 N N . THR A 1 92 ? -16.422 19.812 1.216 1 96.5 92 THR A N 1
ATOM 684 C CA . THR A 1 92 ? -16.625 21.25 1.234 1 96.5 92 THR A CA 1
ATOM 685 C C . THR A 1 92 ? -18.109 21.594 1.224 1 96.5 92 THR A C 1
ATOM 687 O O . THR A 1 92 ? -18.5 22.703 1.611 1 96.5 92 THR A O 1
ATOM 690 N N . GLU A 1 93 ? -18.938 20.688 0.895 1 95.75 93 GLU A N 1
ATOM 691 C CA . GLU A 1 93 ? -20.375 20.938 0.803 1 95.75 93 GLU A CA 1
ATOM 692 C C . GLU A 1 93 ? -21.078 20.625 2.123 1 95.75 93 GLU A C 1
ATOM 694 O O . GLU A 1 93 ? -20.891 19.547 2.691 1 95.75 93 GLU A O 1
ATOM 699 N N . GLU A 1 94 ? -21.922 21.516 2.486 1 96.94 94 GLU A N 1
ATOM 700 C CA . GLU A 1 94 ? -22.641 21.391 3.754 1 96.94 94 GLU A CA 1
ATOM 701 C C . GLU A 1 94 ? -23.5 20.125 3.77 1 96.94 94 GLU A C 1
ATOM 703 O O . GLU A 1 94 ? -23.594 19.438 4.789 1 96.94 94 GLU A O 1
ATOM 708 N N . ARG A 1 95 ? -24.109 19.844 2.672 1 96.38 95 ARG A N 1
ATOM 709 C CA . ARG A 1 95 ? -24.984 18.672 2.594 1 96.38 95 ARG A CA 1
ATOM 710 C C . ARG A 1 95 ? -24.219 17.391 2.84 1 96.38 95 ARG A C 1
ATOM 712 O O . ARG A 1 95 ? -24.734 16.453 3.459 1 96.38 95 ARG A O 1
ATOM 719 N N . VAL A 1 96 ? -23.062 17.344 2.322 1 96.88 96 VAL A N 1
ATOM 720 C CA . VAL A 1 96 ? -22.219 16.172 2.502 1 96.88 96 VAL A CA 1
ATOM 721 C C . VAL A 1 96 ? -21.844 16.016 3.977 1 96.88 96 VAL A C 1
ATOM 723 O O . VAL A 1 96 ? -21.984 14.938 4.555 1 96.88 96 VAL A O 1
ATOM 726 N N . ARG A 1 97 ? -21.438 17.078 4.617 1 98.25 97 ARG A N 1
ATOM 727 C CA . ARG A 1 97 ? -21.062 17.062 6.031 1 98.25 97 ARG A CA 1
ATOM 728 C C . ARG A 1 97 ? -22.266 16.719 6.906 1 98.25 97 ARG A C 1
ATOM 730 O O . ARG A 1 97 ? -22.125 15.961 7.875 1 98.25 97 ARG A O 1
ATOM 737 N N . ALA A 1 98 ? -23.422 17.219 6.551 1 98.25 98 ALA A N 1
ATOM 738 C CA . ALA A 1 98 ? -24.625 16.938 7.309 1 98.25 98 ALA A CA 1
ATOM 739 C C . ALA A 1 98 ? -24.922 15.43 7.34 1 98.25 98 ALA A C 1
ATOM 741 O O . ALA A 1 98 ? -25.312 14.891 8.375 1 98.25 98 ALA A O 1
ATOM 742 N N . GLY A 1 99 ? -24.719 14.797 6.207 1 98.06 99 GLY A N 1
ATOM 743 C CA . GLY A 1 99 ? -24.906 13.359 6.148 1 98.06 99 GLY A CA 1
ATOM 744 C C . GLY A 1 99 ? -23.953 12.594 7.055 1 98.06 99 GLY A C 1
ATOM 745 O O . GLY A 1 99 ? -24.359 11.656 7.742 1 98.06 99 GLY A O 1
ATOM 746 N N . LEU A 1 100 ? -22.766 12.984 7.047 1 98.56 100 LEU A N 1
ATOM 747 C CA . LEU A 1 100 ? -21.75 12.352 7.891 1 98.56 100 LEU A CA 1
ATOM 748 C C . LEU A 1 100 ? -22.062 12.57 9.367 1 98.56 100 LEU A C 1
ATOM 750 O O . LEU A 1 100 ? -21.953 11.641 10.172 1 98.56 100 LEU A O 1
ATOM 754 N N . LEU A 1 101 ? -22.484 13.789 9.703 1 98.5 101 LEU A N 1
ATOM 755 C CA . LEU A 1 101 ? -22.812 14.133 11.078 1 98.5 101 LEU A CA 1
ATOM 756 C C . LEU A 1 101 ? -24 13.305 11.578 1 98.5 101 LEU A C 1
ATOM 758 O O . LEU A 1 101 ? -23.984 12.82 12.711 1 98.5 101 LEU A O 1
ATOM 762 N N . GLN A 1 102 ? -24.938 13.18 10.727 1 98.44 102 GLN A N 1
ATOM 763 C CA . GLN A 1 102 ? -26.109 12.391 11.094 1 98.44 102 GLN A CA 1
ATOM 764 C C . GLN A 1 102 ? -25.719 10.945 11.391 1 98.44 102 GLN A C 1
ATOM 766 O O . GLN A 1 102 ? -26.203 10.359 12.367 1 98.44 102 GLN A O 1
ATOM 771 N N . MET A 1 103 ? -24.891 10.367 10.594 1 98.19 103 MET A N 1
ATOM 772 C CA . MET A 1 103 ? -24.438 8.992 10.797 1 98.19 103 MET A CA 1
ATOM 773 C C . MET A 1 103 ? -23.703 8.859 12.133 1 98.19 103 MET A C 1
ATOM 775 O O . MET A 1 103 ? -23.938 7.902 12.875 1 98.19 103 MET A O 1
ATOM 779 N N . ALA A 1 104 ? -22.828 9.789 12.391 1 98.44 104 ALA A N 1
ATOM 780 C CA . ALA A 1 104 ? -22.094 9.766 13.648 1 98.44 104 ALA A CA 1
ATOM 781 C C . ALA A 1 104 ? -23.031 9.867 14.844 1 98.44 104 ALA A C 1
ATOM 783 O O . ALA A 1 104 ? -22.859 9.172 15.844 1 98.44 104 ALA A O 1
ATOM 784 N N . ARG A 1 105 ? -24.062 10.711 14.727 1 97.69 105 ARG A N 1
ATOM 785 C CA . ARG A 1 105 ? -25.047 10.906 15.789 1 97.69 105 ARG A CA 1
ATOM 786 C C . ARG A 1 105 ? -25.812 9.625 16.062 1 97.69 105 ARG A C 1
ATOM 788 O O . ARG A 1 105 ? -26.094 9.297 17.219 1 97.69 105 ARG A O 1
ATOM 795 N N . ASN A 1 106 ? -26.141 8.938 15.016 1 98.06 106 ASN A N 1
ATOM 796 C CA . ASN A 1 106 ? -26.891 7.695 15.148 1 98.06 106 ASN A CA 1
ATOM 797 C C . ASN A 1 106 ? -26.156 6.691 16.031 1 98.06 106 ASN A C 1
ATOM 799 O O . ASN A 1 106 ? -26.797 5.863 16.688 1 98.06 106 ASN A O 1
ATOM 803 N N . TYR A 1 107 ? -24.844 6.789 16.094 1 97.88 107 TYR A N 1
ATOM 804 C CA . TYR A 1 107 ? -24.078 5.785 16.828 1 97.88 107 TYR A CA 1
ATOM 805 C C . TYR A 1 107 ? -23.375 6.41 18.016 1 97.88 107 TYR A C 1
ATOM 807 O O . TYR A 1 107 ? -22.594 5.742 18.719 1 97.88 107 TYR A O 1
ATOM 815 N N . GLY A 1 108 ? -23.562 7.695 18.219 1 97.81 108 GLY A N 1
ATOM 816 C CA . GLY A 1 108 ? -23.016 8.375 19.375 1 97.81 108 GLY A CA 1
ATOM 817 C C . GLY A 1 108 ? -21.5 8.547 19.328 1 97.81 108 GLY A C 1
ATOM 818 O O . GLY A 1 108 ? -20.812 8.438 20.344 1 97.81 108 GLY A O 1
ATOM 819 N N . VAL A 1 109 ? -20.922 8.727 18.203 1 98.19 109 VAL A N 1
ATOM 820 C CA . VAL A 1 109 ? -19.5 8.922 18.031 1 98.19 109 VAL A CA 1
ATOM 821 C C . VAL A 1 109 ? -19.188 10.406 17.859 1 98.19 109 VAL A C 1
ATOM 823 O O . VAL A 1 109 ? -19.812 11.094 17.047 1 98.19 109 VAL A O 1
ATOM 826 N N . PRO A 1 110 ? -18.234 10.945 18.641 1 98.06 110 PRO A N 1
ATOM 827 C CA . PRO A 1 110 ? -17.875 12.359 18.484 1 98.06 110 PRO A CA 1
ATOM 828 C C . PRO A 1 110 ? -17.359 12.68 17.094 1 98.06 110 PRO A C 1
ATOM 830 O O . PRO A 1 110 ? -16.766 11.82 16.422 1 98.06 110 PRO A O 1
ATOM 833 N N . THR A 1 111 ? -17.625 13.953 16.719 1 98.25 111 THR A N 1
ATOM 834 C CA . THR A 1 111 ? -17.25 14.359 15.375 1 98.25 111 THR A CA 1
ATOM 835 C C . THR A 1 111 ? -16.219 15.484 15.422 1 98.25 111 THR A C 1
ATOM 837 O O . THR A 1 111 ? -16.281 16.359 16.281 1 98.25 111 THR A O 1
ATOM 840 N N . VAL A 1 112 ? -15.242 15.43 14.508 1 98.06 112 VAL A N 1
ATOM 841 C CA . VAL A 1 112 ? -14.172 16.422 14.398 1 98.06 112 VAL A CA 1
ATOM 842 C C . VAL A 1 112 ? -14.125 16.984 12.977 1 98.06 112 VAL A C 1
ATOM 844 O O . VAL A 1 112 ? -14.008 16.219 12.008 1 98.06 112 VAL A O 1
ATOM 847 N N . ALA A 1 113 ? -14.297 18.281 12.883 1 98.06 113 ALA A N 1
ATOM 848 C CA . ALA A 1 113 ? -13.938 18.969 11.641 1 98.06 113 ALA A CA 1
ATOM 849 C C . ALA A 1 113 ? -12.445 19.281 11.602 1 98.06 113 ALA A C 1
ATOM 851 O O . ALA A 1 113 ? -11.945 20.062 12.422 1 98.06 113 ALA A O 1
ATOM 852 N N . PHE A 1 114 ? -11.75 18.688 10.695 1 97.56 114 PHE A N 1
ATOM 853 C CA . PHE A 1 114 ? -10.312 18.859 10.547 1 97.56 114 PHE A CA 1
ATOM 854 C C . PHE A 1 114 ? -9.984 19.703 9.312 1 97.56 114 PHE A C 1
ATOM 856 O O . PHE A 1 114 ? -9.977 19.188 8.195 1 97.56 114 PHE A O 1
ATOM 863 N N . LEU A 1 115 ? -9.633 20.922 9.547 1 96.31 115 LEU A N 1
ATOM 864 C CA . LEU A 1 115 ? -9.469 21.875 8.453 1 96.31 115 LEU A CA 1
ATOM 865 C C . LEU A 1 115 ? -8.023 21.922 7.98 1 96.31 115 LEU A C 1
ATOM 867 O O . LEU A 1 115 ? -7.109 22.125 8.789 1 96.31 115 LEU A O 1
ATOM 871 N N . VAL A 1 116 ? -7.914 21.719 6.703 1 95.56 116 VAL A N 1
ATOM 872 C CA . VAL A 1 116 ? -6.605 21.844 6.07 1 95.56 116 VAL A CA 1
ATOM 873 C C . VAL A 1 116 ? -6.551 23.141 5.254 1 95.56 116 VAL A C 1
ATOM 875 O O . VAL A 1 116 ? -7.223 23.266 4.23 1 95.56 116 VAL A O 1
ATOM 878 N N . SER A 1 117 ? -5.719 24.047 5.734 1 86.12 117 SER A N 1
ATOM 879 C CA . SER A 1 117 ? -5.762 25.406 5.207 1 86.12 117 SER A CA 1
ATOM 880 C C . SER A 1 117 ? -4.566 25.688 4.301 1 86.12 117 SER A C 1
ATOM 882 O O . SER A 1 117 ? -3.688 26.484 4.648 1 86.12 117 SER A O 1
ATOM 884 N N . THR A 1 118 ? -4.504 25.172 3.188 1 93.75 118 THR A N 1
ATOM 885 C CA . THR A 1 118 ? -3.488 25.5 2.191 1 93.75 118 THR A CA 1
ATOM 886 C C . THR A 1 118 ? -4 26.547 1.208 1 93.75 118 THR A C 1
ATOM 888 O O . THR A 1 118 ? -5.145 26.469 0.76 1 93.75 118 THR A O 1
ATOM 891 N N . PRO A 1 119 ? -3.141 27.578 0.892 1 95.5 119 PRO A N 1
ATOM 892 C CA . PRO A 1 119 ? -3.574 28.609 -0.062 1 95.5 119 PRO A CA 1
ATOM 893 C C . PRO A 1 119 ? -4.02 28.016 -1.399 1 95.5 119 PRO A C 1
ATOM 895 O O . PRO A 1 119 ? -3.443 27.031 -1.864 1 95.5 119 PRO A O 1
ATOM 898 N N . ALA A 1 120 ? -5.039 28.719 -1.985 1 96.69 120 ALA A N 1
ATOM 899 C CA . ALA A 1 120 ? -5.637 28.219 -3.227 1 96.69 120 ALA A CA 1
ATOM 900 C C . ALA A 1 120 ? -4.586 28.094 -4.324 1 96.69 120 ALA A C 1
ATOM 902 O O . ALA A 1 120 ? -4.605 27.141 -5.102 1 96.69 120 ALA A O 1
ATOM 903 N N . SER A 1 121 ? -3.674 29.016 -4.348 1 96.88 121 SER A N 1
ATOM 904 C CA . SER A 1 121 ? -2.652 29 -5.391 1 96.88 121 SER A CA 1
ATOM 905 C C . SER A 1 121 ? -1.757 27.781 -5.27 1 96.88 121 SER A C 1
ATOM 907 O O . SER A 1 121 ? -1.374 27.172 -6.277 1 96.88 121 SER A O 1
ATOM 909 N N . VAL A 1 122 ? -1.49 27.391 -4.094 1 95.31 122 VAL A N 1
ATOM 910 C CA . VAL A 1 122 ? -0.669 26.219 -3.846 1 95.31 122 VAL A CA 1
ATOM 911 C C . VAL A 1 122 ? -1.447 24.953 -4.219 1 95.31 122 VAL A C 1
ATOM 913 O O . VAL A 1 122 ? -0.896 24.031 -4.824 1 95.31 122 VAL A O 1
ATOM 916 N N . CYS A 1 123 ? -2.709 24.906 -3.881 1 96.69 123 CYS A N 1
ATOM 917 C CA . CYS A 1 123 ? -3.559 23.781 -4.234 1 96.69 123 CYS A CA 1
ATOM 918 C C . CYS A 1 123 ? -3.59 23.562 -5.742 1 96.69 123 CYS A C 1
ATOM 920 O O . CYS A 1 123 ? -3.488 22.438 -6.219 1 96.69 123 CYS A O 1
ATOM 922 N N . VAL A 1 124 ? -3.662 24.672 -6.457 1 96.5 124 VAL A N 1
ATOM 923 C CA . VAL A 1 124 ? -3.709 24.625 -7.914 1 96.5 124 VAL A CA 1
ATOM 924 C C . VAL A 1 124 ? -2.373 24.109 -8.461 1 96.5 124 VAL A C 1
ATOM 926 O O . VAL A 1 124 ? -2.342 23.25 -9.336 1 96.5 124 VAL A O 1
ATOM 929 N N . GLU A 1 125 ? -1.305 24.625 -7.934 1 94.69 125 GLU A N 1
ATOM 930 C CA . GLU A 1 125 ? 0.032 24.234 -8.375 1 94.69 125 GLU A CA 1
ATOM 931 C C . GLU A 1 125 ? 0.257 22.734 -8.188 1 94.69 125 GLU A C 1
ATOM 933 O O . GLU A 1 125 ? 0.865 22.078 -9.039 1 94.69 125 GLU A O 1
ATOM 938 N N . ARG A 1 126 ? -0.249 22.219 -7.168 1 92.31 126 ARG A N 1
ATOM 939 C CA . ARG A 1 126 ? -0.037 20.828 -6.816 1 92.31 126 ARG A CA 1
ATOM 940 C C . ARG A 1 126 ? -0.818 19.906 -7.746 1 92.31 126 ARG A C 1
ATOM 942 O O . ARG A 1 126 ? -0.546 18.703 -7.812 1 92.31 126 ARG A O 1
ATOM 949 N N . GLN A 1 127 ? -1.808 20.438 -8.484 1 92 127 GLN A N 1
ATOM 950 C CA . GLN A 1 127 ? -2.527 19.625 -9.461 1 92 127 GLN A CA 1
ATOM 951 C C . GLN A 1 127 ? -1.62 19.219 -10.617 1 92 127 GLN A C 1
ATOM 953 O O . GLN A 1 127 ? -1.826 18.172 -11.234 1 92 127 GLN A O 1
ATOM 958 N N . ALA A 1 128 ? -0.628 20 -10.828 1 84.5 128 ALA A N 1
ATOM 959 C CA . ALA A 1 128 ? 0.287 19.734 -11.938 1 84.5 128 ALA A CA 1
ATOM 960 C C . ALA A 1 128 ? 1.1 18.469 -11.688 1 84.5 128 ALA A C 1
ATOM 962 O O . ALA A 1 128 ? 1.544 17.812 -12.633 1 84.5 128 ALA A O 1
ATOM 963 N N . ASP A 1 129 ? 1.303 18.125 -10.453 1 81.38 129 ASP A N 1
ATOM 964 C CA . ASP A 1 129 ? 2.092 16.953 -10.078 1 81.38 129 ASP A CA 1
ATOM 965 C C . ASP A 1 129 ? 1.24 15.688 -10.109 1 81.38 129 ASP A C 1
ATOM 967 O O . ASP A 1 129 ? 1.765 14.578 -9.984 1 81.38 129 ASP A O 1
ATOM 971 N N . ARG A 1 130 ? -0.012 15.797 -10.273 1 80.75 130 ARG A N 1
ATOM 972 C CA . ARG A 1 130 ? -0.917 14.656 -10.281 1 80.75 130 ARG A CA 1
ATOM 973 C C . ARG A 1 130 ? -1.083 14.102 -11.695 1 80.75 130 ARG A C 1
ATOM 975 O O . ARG A 1 130 ? -0.919 14.828 -12.672 1 80.75 130 ARG A O 1
ATOM 982 N N . SER A 1 131 ? -1.332 12.797 -11.742 1 80.88 131 SER A N 1
ATOM 983 C CA . SER A 1 131 ? -1.667 12.227 -13.047 1 80.88 131 SER A CA 1
ATOM 984 C C . SER A 1 131 ? -2.889 12.914 -13.648 1 80.88 131 SER A C 1
ATOM 986 O O . SER A 1 131 ? -3.777 13.359 -12.922 1 80.88 131 SER A O 1
ATOM 988 N N . PRO A 1 132 ? -2.926 12.992 -14.906 1 76.69 132 PRO A N 1
ATOM 989 C CA . PRO A 1 132 ? -4.012 13.711 -15.578 1 76.69 132 PRO A CA 1
ATOM 990 C C . PRO A 1 132 ? -5.391 13.18 -15.203 1 76.69 132 PRO A C 1
ATOM 992 O O . PRO A 1 132 ? -6.352 13.945 -15.109 1 76.69 132 PRO A O 1
ATOM 995 N N . ASP A 1 133 ? -5.465 11.969 -14.984 1 80 133 ASP A N 1
ATOM 996 C CA . ASP A 1 133 ? -6.754 11.359 -14.664 1 80 133 ASP A CA 1
ATOM 997 C C . ASP A 1 133 ? -7.211 11.75 -13.266 1 80 133 ASP A C 1
ATOM 999 O O . ASP A 1 133 ? -8.398 11.664 -12.945 1 80 133 ASP A O 1
ATOM 1003 N N . ARG A 1 134 ? -6.324 12.219 -12.5 1 84.31 134 ARG A N 1
ATOM 1004 C CA . ARG A 1 134 ? -6.648 12.531 -11.117 1 84.31 134 ARG A CA 1
ATOM 1005 C C . ARG A 1 134 ? -6.633 14.039 -10.875 1 84.31 134 ARG A C 1
ATOM 1007 O O . ARG A 1 134 ? -7.141 14.516 -9.859 1 84.31 134 ARG A O 1
ATOM 1014 N N . ALA A 1 135 ? -6.105 14.758 -11.805 1 89.06 135 ALA A N 1
ATOM 1015 C CA . ALA A 1 135 ? -6 16.203 -11.641 1 89.06 135 ALA A CA 1
ATOM 1016 C C . ALA A 1 135 ? -7.375 16.859 -11.664 1 89.06 135 ALA A C 1
ATOM 1018 O O . ALA A 1 135 ? -8.242 16.469 -12.461 1 89.06 135 ALA A O 1
ATOM 1019 N N . VAL A 1 136 ? -7.566 17.828 -10.805 1 92.31 136 VAL A N 1
ATOM 1020 C CA . VAL A 1 136 ? -8.805 18.578 -10.695 1 92.31 136 VAL A CA 1
ATOM 1021 C C . VAL A 1 136 ? -8.641 19.938 -11.367 1 92.31 136 VAL A C 1
ATOM 1023 O O . VAL A 1 136 ? -7.629 20.625 -11.164 1 92.31 136 VAL A O 1
ATOM 1026 N N . PRO A 1 137 ? -9.602 20.359 -12.156 1 94.06 137 PRO A N 1
ATOM 1027 C CA . PRO A 1 137 ? -9.516 21.656 -12.828 1 94.06 137 PRO A CA 1
ATOM 1028 C C . PRO A 1 137 ? -9.359 22.828 -11.852 1 94.06 137 PRO A C 1
ATOM 1030 O O . PRO A 1 137 ? -9.93 22.797 -10.758 1 94.06 137 PRO A O 1
ATOM 1033 N N . GLU A 1 138 ? -8.672 23.859 -12.344 1 95.88 138 GLU A N 1
ATOM 1034 C CA . GLU A 1 138 ? -8.336 24.984 -11.492 1 95.88 138 GLU A CA 1
ATOM 1035 C C . GLU A 1 138 ? -9.594 25.656 -10.93 1 95.88 138 GLU A C 1
ATOM 1037 O O . GLU A 1 138 ? -9.641 25.984 -9.742 1 95.88 138 GLU A O 1
ATOM 1042 N N . ASP A 1 139 ? -10.539 25.859 -11.719 1 96.62 139 ASP A N 1
ATOM 1043 C CA . ASP A 1 139 ? -11.758 26.531 -11.273 1 96.62 139 ASP A CA 1
ATOM 1044 C C . ASP A 1 139 ? -12.461 25.734 -10.172 1 96.62 139 ASP A C 1
ATOM 1046 O O . ASP A 1 139 ? -13 26.312 -9.234 1 96.62 139 ASP A O 1
ATOM 1050 N N . VAL A 1 140 ? -12.414 24.469 -10.305 1 95.5 140 VAL A N 1
ATOM 1051 C CA . VAL A 1 140 ? -13.023 23.594 -9.305 1 95.5 140 VAL A CA 1
ATOM 1052 C C . VAL A 1 140 ? -12.227 23.672 -8 1 95.5 140 VAL A C 1
ATOM 1054 O O . VAL A 1 140 ? -12.812 23.766 -6.922 1 95.5 140 VAL A O 1
ATOM 1057 N N . VAL A 1 141 ? -10.938 23.672 -8.094 1 97.25 141 VAL A N 1
ATOM 1058 C CA . VAL A 1 141 ? -10.07 23.766 -6.926 1 97.25 141 VAL A CA 1
ATOM 1059 C C . VAL A 1 141 ? -10.344 25.078 -6.188 1 97.25 141 VAL A C 1
ATOM 1061 O O . VAL A 1 141 ? -10.5 25.078 -4.965 1 97.25 141 VAL A O 1
ATOM 1064 N N . ARG A 1 142 ? -10.43 26.125 -6.867 1 97.38 142 ARG A N 1
ATOM 1065 C CA . ARG A 1 142 ? -10.648 27.438 -6.266 1 97.38 142 ARG A CA 1
ATOM 1066 C C . ARG A 1 142 ? -12.031 27.516 -5.621 1 97.38 142 ARG A C 1
ATOM 1068 O O . ARG A 1 142 ? -12.188 28.109 -4.555 1 97.38 142 ARG A O 1
ATOM 1075 N N . ARG A 1 143 ? -12.953 26.953 -6.301 1 97.5 143 ARG A N 1
ATOM 1076 C CA . ARG A 1 143 ? -14.297 26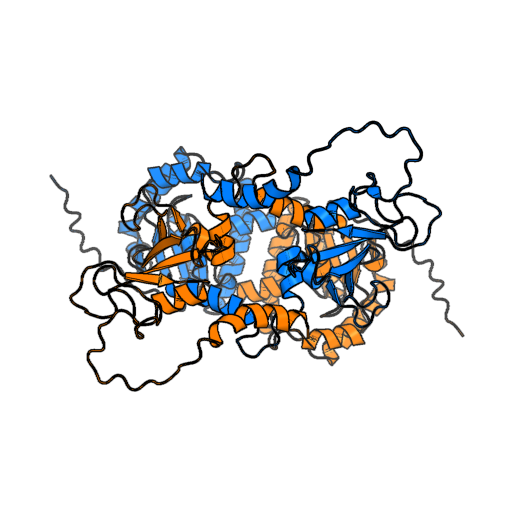.906 -5.723 1 97.5 143 ARG A CA 1
ATOM 1077 C C . ARG A 1 143 ? -14.305 26.078 -4.438 1 97.5 143 ARG A C 1
ATOM 1079 O O . ARG A 1 143 ? -14.906 26.5 -3.439 1 97.5 143 ARG A O 1
ATOM 1086 N N . GLN A 1 144 ? -13.68 24.938 -4.461 1 97 144 GLN A N 1
ATOM 1087 C CA . GLN A 1 144 ? -13.562 24.094 -3.271 1 97 144 GLN A CA 1
ATOM 1088 C C . GLN A 1 144 ? -12.922 24.875 -2.121 1 97 144 GLN A C 1
ATOM 1090 O O . GLN A 1 144 ? -13.383 24.797 -0.979 1 97 144 GLN A O 1
ATOM 1095 N N . HIS A 1 145 ? -11.883 25.547 -2.467 1 97.69 145 HIS A N 1
ATOM 1096 C CA . HIS A 1 145 ? -11.172 26.328 -1.456 1 97.69 145 HIS A CA 1
ATOM 1097 C C . HIS A 1 145 ? -12.078 27.391 -0.848 1 97.69 145 HIS A C 1
ATOM 1099 O O . HIS A 1 145 ? -12.148 27.531 0.376 1 97.69 145 HIS A O 1
ATOM 1105 N N . ALA A 1 146 ? -12.758 28.109 -1.652 1 97 146 ALA A N 1
ATOM 1106 C CA . ALA A 1 146 ? -13.68 29.156 -1.197 1 97 146 ALA A CA 1
ATOM 1107 C C . ALA A 1 146 ? -14.773 28.562 -0.315 1 97 146 ALA A C 1
ATOM 1109 O O . ALA A 1 146 ? -15.117 29.141 0.72 1 97 146 ALA A O 1
ATOM 1110 N N . ASP A 1 147 ? -15.273 27.438 -0.738 1 96.94 147 ASP A N 1
ATOM 1111 C CA . ASP A 1 147 ? -16.328 26.781 0.016 1 96.94 147 ASP A CA 1
ATOM 1112 C C . ASP A 1 147 ? -15.828 26.344 1.393 1 96.94 147 ASP A C 1
ATOM 1114 O O . ASP A 1 147 ? -16.547 26.453 2.385 1 96.94 147 ASP A O 1
ATOM 1118 N N . ALA A 1 148 ? -14.641 25.812 1.452 1 96.31 148 ALA A N 1
ATOM 1119 C CA . ALA A 1 148 ? -14.055 25.375 2.719 1 96.31 148 ALA A CA 1
ATOM 1120 C C . ALA A 1 148 ? -13.883 26.562 3.672 1 96.31 148 ALA A C 1
ATOM 1122 O O . ALA A 1 148 ? -14.203 26.453 4.859 1 96.31 148 ALA A O 1
ATOM 1123 N N . VAL A 1 149 ? -13.445 27.656 3.145 1 94.81 149 VAL A N 1
ATOM 1124 C CA . VAL A 1 149 ? -13.25 28.859 3.938 1 94.81 149 VAL A CA 1
ATOM 1125 C C . VAL A 1 149 ? -14.594 29.375 4.438 1 94.81 149 VAL A C 1
ATOM 1127 O O . VAL A 1 149 ? -14.734 29.734 5.613 1 94.81 149 VAL A O 1
ATOM 1130 N N . ALA A 1 150 ? -15.523 29.344 3.604 1 94.75 150 ALA A N 1
ATOM 1131 C CA . ALA A 1 150 ? -16.859 29.844 3.938 1 94.75 150 ALA A CA 1
ATOM 1132 C C . ALA A 1 150 ? -17.516 28.984 5 1 94.75 150 ALA A C 1
ATOM 1134 O O . ALA A 1 150 ? -18.359 29.453 5.766 1 94.75 150 ALA A O 1
ATOM 1135 N N . ALA A 1 151 ? -17.109 27.734 5.059 1 94.69 151 ALA A N 1
ATOM 1136 C CA . ALA A 1 151 ? -17.719 26.781 5.98 1 94.69 151 ALA A CA 1
ATOM 1137 C C . ALA A 1 151 ? -17.219 26.984 7.402 1 94.69 151 ALA A C 1
ATOM 1139 O O . ALA A 1 151 ? -17.891 26.641 8.375 1 94.69 151 ALA A O 1
ATOM 1140 N N . LEU A 1 152 ? -16.141 27.547 7.551 1 92 152 LEU A N 1
ATOM 1141 C CA . LEU A 1 152 ? -15.391 27.578 8.805 1 92 152 LEU A CA 1
ATOM 1142 C C . LEU A 1 152 ? -16.25 28.141 9.93 1 92 152 LEU A C 1
ATOM 1144 O O . LEU A 1 152 ? -16.406 27.5 10.977 1 92 152 LEU A O 1
ATOM 1148 N N . PRO A 1 153 ? -16.969 29.281 9.773 1 91.75 153 PRO A N 1
ATOM 1149 C CA . PRO A 1 153 ? -17.719 29.875 10.883 1 91.75 153 PRO A CA 1
ATOM 1150 C C . PRO A 1 153 ? -18.953 29.062 11.258 1 91.75 153 PRO A C 1
ATOM 1152 O O . PRO A 1 153 ? -19.547 29.281 12.32 1 91.75 153 PRO A O 1
ATOM 1155 N N . HIS A 1 154 ? -19.297 28.125 10.414 1 94.75 154 HIS A N 1
ATOM 1156 C CA . HIS A 1 154 ? -20.562 27.453 10.602 1 94.75 154 HIS A CA 1
ATOM 1157 C C . HIS A 1 154 ? -20.359 26.016 11.078 1 94.75 154 HIS A C 1
ATOM 1159 O O . HIS A 1 154 ? -21.344 25.312 11.383 1 94.75 154 HIS A O 1
ATOM 1165 N N . LEU A 1 155 ? -19.172 25.562 11.203 1 95.06 155 LEU A N 1
ATOM 1166 C CA . LEU A 1 155 ? -18.906 24.156 11.438 1 95.06 155 LEU A CA 1
ATOM 1167 C C . LEU A 1 155 ? -19.453 23.703 12.789 1 95.06 155 LEU A C 1
ATOM 1169 O O . LEU A 1 155 ? -20.016 22.625 12.914 1 95.06 155 LEU A O 1
ATOM 1173 N N . ARG A 1 156 ? -19.375 24.516 13.734 1 93.38 156 ARG A N 1
ATOM 1174 C CA . ARG A 1 156 ? -19.922 24.172 15.047 1 93.38 156 ARG A CA 1
ATOM 1175 C C . ARG A 1 156 ? -21.453 24.141 15.008 1 93.38 156 ARG A C 1
ATOM 1177 O O . ARG A 1 156 ? -22.062 23.234 15.562 1 93.38 156 ARG A O 1
ATOM 1184 N N . SER A 1 157 ? -21.922 25.125 14.367 1 95.12 157 SER A N 1
ATOM 1185 C CA . SER A 1 157 ? -23.375 25.188 14.281 1 95.12 157 SER A CA 1
ATOM 1186 C C . SER A 1 157 ? -23.938 24.047 13.43 1 95.12 157 SER A C 1
ATOM 1188 O O . SER A 1 157 ? -25.094 23.656 13.586 1 95.12 157 SER A O 1
ATOM 1190 N N . GLU A 1 158 ? -23.109 23.578 12.516 1 96.56 158 GLU A N 1
ATOM 1191 C CA . GLU A 1 158 ? -23.5 22.422 11.727 1 96.56 158 GLU A CA 1
ATOM 1192 C C . GLU A 1 158 ? -23.625 21.172 12.602 1 96.56 158 GLU A C 1
ATOM 1194 O O . GLU A 1 158 ? -24.297 20.219 12.227 1 96.56 158 GLU A O 1
ATOM 1199 N N . GLY A 1 159 ? -22.906 21.156 13.781 1 96.38 159 GLY A N 1
ATOM 1200 C CA . GLY A 1 159 ? -23.047 20.031 14.688 1 96.38 159 GLY A CA 1
ATOM 1201 C C . GLY A 1 159 ? -21.734 19.344 15.016 1 96.38 159 GLY A C 1
ATOM 1202 O O . GLY A 1 159 ? -21.719 18.359 15.75 1 96.38 159 GLY A O 1
ATOM 1203 N N . PHE A 1 160 ? -20.656 19.828 14.5 1 97.56 160 PHE A N 1
ATOM 1204 C CA . PHE A 1 160 ? -19.359 19.25 14.859 1 97.56 160 PHE A CA 1
ATOM 1205 C C . PHE A 1 160 ? -19.047 19.469 16.328 1 97.56 160 PHE A C 1
ATOM 1207 O O . PHE A 1 160 ? -19.172 20.594 16.828 1 97.56 160 PHE A O 1
ATOM 1214 N N . ASP A 1 161 ? -18.625 18.391 16.984 1 96.38 161 ASP A N 1
ATOM 1215 C CA . ASP A 1 161 ? -18.25 18.484 18.391 1 96.38 161 ASP A CA 1
ATOM 1216 C C . ASP A 1 161 ? -16.922 19.219 18.562 1 96.38 161 ASP A C 1
ATOM 1218 O O . ASP A 1 161 ? -16.719 19.922 19.547 1 96.38 161 ASP A O 1
ATOM 1222 N N . HIS A 1 162 ? -16.031 19.031 17.625 1 95.62 162 HIS A N 1
ATOM 1223 C CA . HIS A 1 162 ? -14.695 19.625 17.641 1 95.62 162 HIS A CA 1
ATOM 1224 C C . HIS A 1 162 ? -14.328 20.203 16.281 1 95.62 162 HIS A C 1
ATOM 1226 O O . HIS A 1 162 ? -14.695 19.641 15.242 1 95.62 162 HIS A O 1
ATOM 1232 N N . VAL A 1 163 ? -13.664 21.297 16.344 1 95.38 163 VAL A N 1
ATOM 1233 C CA . VAL A 1 163 ? -13.109 21.922 15.141 1 95.38 163 VAL A CA 1
ATOM 1234 C C . VAL A 1 163 ? -11.609 22.172 15.336 1 95.38 163 VAL A C 1
ATOM 1236 O O . VAL A 1 163 ? -11.203 22.828 16.281 1 95.38 163 VAL A O 1
ATOM 1239 N N . VAL A 1 164 ? -10.867 21.562 14.453 1 94.25 164 VAL A N 1
ATOM 1240 C CA . VAL A 1 164 ? -9.414 21.641 14.578 1 94.25 164 VAL A CA 1
ATOM 1241 C C . VAL A 1 164 ? -8.805 22.156 13.281 1 94.25 164 VAL A C 1
ATOM 1243 O O . VAL A 1 164 ? -9.305 21.859 12.188 1 94.25 164 VAL A O 1
ATOM 1246 N N . PHE A 1 165 ? -7.723 22.922 13.484 1 94 165 PHE A N 1
ATOM 1247 C CA . PHE A 1 165 ? -6.891 23.328 12.359 1 94 165 PHE A CA 1
ATOM 1248 C C . PHE A 1 165 ? -5.652 22.438 12.25 1 94 165 PHE A C 1
ATOM 1250 O O . PHE A 1 165 ? -4.934 22.25 13.234 1 94 165 PHE A O 1
ATOM 1257 N N . ALA A 1 166 ? -5.496 21.938 11.039 1 94.44 166 ALA A N 1
ATOM 1258 C CA . ALA A 1 166 ? -4.375 21.031 10.805 1 94.44 166 ALA A CA 1
ATOM 1259 C C . ALA A 1 166 ? -3.062 21.641 11.289 1 94.44 166 ALA A C 1
ATOM 1261 O O . ALA A 1 166 ? -2.229 20.953 11.883 1 94.44 166 ALA A O 1
ATOM 1262 N N . ASP A 1 167 ? -2.908 22.922 11.133 1 91.5 167 ASP A N 1
ATOM 1263 C CA . ASP A 1 167 ? -1.656 23.609 11.43 1 91.5 167 ASP A CA 1
ATOM 1264 C C . ASP A 1 167 ? -1.436 23.734 12.938 1 91.5 167 ASP A C 1
ATOM 1266 O O . ASP A 1 167 ? -0.371 24.172 13.383 1 91.5 167 ASP A O 1
ATOM 1270 N N . SER A 1 168 ? -2.389 23.312 13.719 1 90.81 168 SER A N 1
ATOM 1271 C CA . SER A 1 168 ? -2.26 23.422 15.164 1 90.81 168 SER A CA 1
ATOM 1272 C C . SER A 1 168 ? -2.131 22.047 15.812 1 90.81 168 SER A C 1
ATOM 1274 O O . SER A 1 168 ? -2.09 21.938 17.047 1 90.81 168 SER A O 1
ATOM 1276 N N . ILE A 1 169 ? -2.068 21.031 15.023 1 92.31 169 ILE A N 1
ATOM 1277 C CA . ILE A 1 169 ? -2.08 19.672 15.547 1 92.31 169 ILE A CA 1
ATOM 1278 C C . ILE A 1 169 ? -0.737 19 15.266 1 92.31 169 ILE A C 1
ATOM 1280 O O . ILE A 1 169 ? -0.187 19.125 14.172 1 92.31 169 ILE A O 1
ATOM 1284 N N . HIS A 1 170 ? -0.188 18.297 16.297 1 93.06 170 HIS A N 1
ATOM 1285 C CA . HIS A 1 170 ? 1.057 17.547 16.156 1 93.06 170 HIS A CA 1
ATOM 1286 C C . HIS A 1 170 ? 0.785 16.094 15.82 1 93.06 170 HIS A C 1
ATOM 1288 O O . HIS A 1 170 ? 0.265 15.344 16.656 1 93.06 170 HIS A O 1
ATOM 1294 N N . ARG A 1 171 ? 1.186 15.734 14.57 1 94.81 171 ARG A N 1
ATOM 1295 C CA . ARG A 1 171 ? 0.889 14.352 14.195 1 94.81 171 ARG A CA 1
ATOM 1296 C C . ARG A 1 171 ? 2.076 13.711 13.492 1 94.81 171 ARG A C 1
ATOM 1298 O O . ARG A 1 171 ? 1.978 12.586 13 1 94.81 171 ARG A O 1
ATOM 1305 N N . LEU A 1 172 ? 3.18 14.383 13.414 1 96.38 172 LEU A N 1
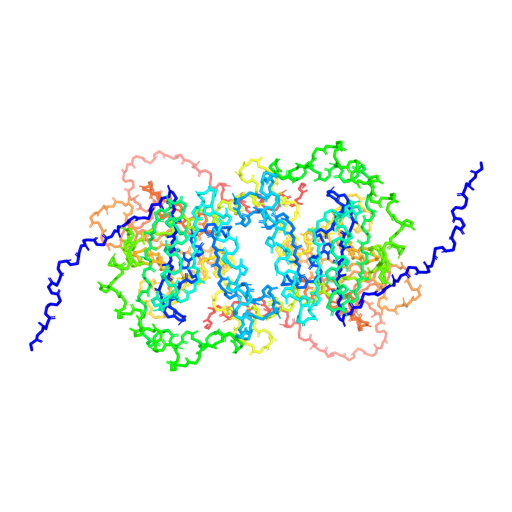ATOM 1306 C CA . LEU A 1 172 ? 4.355 13.812 12.766 1 96.38 172 LEU A CA 1
ATOM 1307 C C . LEU A 1 172 ? 4.859 12.594 13.531 1 96.38 172 LEU A C 1
ATOM 1309 O O . LEU A 1 172 ? 5.254 11.594 12.93 1 96.38 172 LEU A O 1
ATOM 1313 N N . GLU A 1 173 ? 4.801 12.672 14.828 1 95.62 173 GLU A N 1
ATOM 1314 C CA . GLU A 1 173 ? 5.328 11.602 15.664 1 95.62 173 GLU A CA 1
ATOM 1315 C C . GLU A 1 173 ? 4.633 10.281 15.375 1 95.62 173 GLU A C 1
ATOM 1317 O O . GLU A 1 173 ? 5.293 9.273 15.102 1 95.62 173 GLU A O 1
ATOM 1322 N N . PRO A 1 174 ? 3.293 10.25 15.359 1 95.31 174 PRO A N 1
ATOM 1323 C CA . PRO A 1 174 ? 2.658 8.961 15.078 1 95.31 174 PRO A CA 1
ATOM 1324 C C . PRO A 1 174 ? 2.986 8.438 13.68 1 95.31 174 PRO A C 1
ATOM 1326 O O . PRO A 1 174 ? 3.07 7.227 13.477 1 95.31 174 PRO A O 1
ATOM 1329 N N . LEU A 1 175 ? 3.152 9.273 12.758 1 96.75 175 LEU A N 1
ATOM 1330 C CA . LEU A 1 175 ? 3.521 8.852 11.406 1 96.75 175 LEU A CA 1
ATOM 1331 C C . LEU A 1 175 ? 4.906 8.219 11.398 1 96.75 175 LEU A C 1
ATOM 1333 O O . LEU A 1 175 ? 5.086 7.117 10.867 1 96.75 175 LEU A O 1
ATOM 1337 N N . LEU A 1 176 ? 5.867 8.875 12.023 1 97.06 176 LEU A N 1
ATOM 1338 C CA . LEU A 1 176 ? 7.234 8.375 12.07 1 97.06 176 LEU A CA 1
ATOM 1339 C C . LEU A 1 176 ? 7.309 7.082 12.883 1 97.06 176 LEU A C 1
ATOM 1341 O O . LEU A 1 176 ? 8.047 6.164 12.516 1 97.06 176 LEU A O 1
ATOM 1345 N N . LYS A 1 177 ? 6.609 7.047 13.938 1 96.69 177 LYS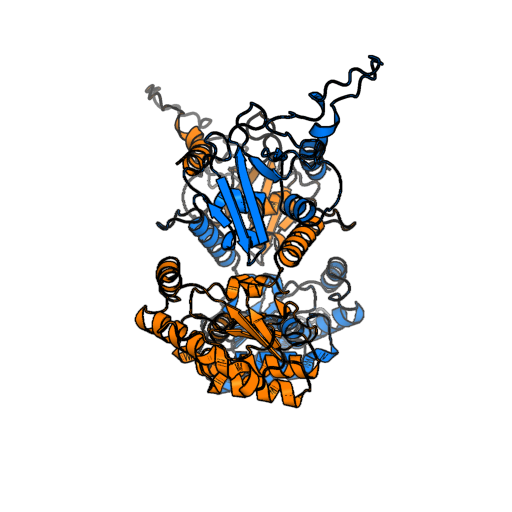 A N 1
ATOM 1346 C CA . LYS A 1 177 ? 6.605 5.859 14.789 1 96.69 177 LYS A CA 1
ATOM 1347 C C . LYS A 1 177 ? 6.133 4.633 14.016 1 96.69 177 LYS A C 1
ATOM 1349 O O . LYS A 1 177 ? 6.762 3.574 14.078 1 96.69 177 LYS A O 1
ATOM 1354 N N . ARG A 1 178 ? 5.066 4.766 13.312 1 96.19 178 ARG A N 1
ATOM 1355 C CA . ARG A 1 178 ? 4.539 3.648 12.539 1 96.19 178 ARG A CA 1
ATOM 1356 C C . ARG A 1 178 ? 5.527 3.213 11.461 1 96.19 178 ARG A C 1
ATOM 1358 O O . ARG A 1 178 ? 5.711 2.018 11.227 1 96.19 178 ARG A O 1
ATOM 1365 N N . ALA A 1 179 ? 6.07 4.203 10.773 1 96.5 179 ALA A N 1
ATOM 1366 C CA . ALA A 1 179 ? 7.086 3.889 9.773 1 96.5 179 ALA A CA 1
ATOM 1367 C C . ALA A 1 179 ? 8.273 3.16 10.398 1 96.5 179 ALA A C 1
ATOM 1369 O O . ALA A 1 179 ? 8.781 2.188 9.836 1 96.5 179 ALA A O 1
ATOM 1370 N N . SER A 1 180 ? 8.695 3.627 11.578 1 95.94 180 SER A N 1
ATOM 1371 C CA . SER A 1 180 ? 9.789 2.994 12.312 1 95.94 180 SER A CA 1
ATOM 1372 C C . SER A 1 180 ? 9.422 1.573 12.727 1 95.94 180 SER A C 1
ATOM 1374 O O . SER A 1 180 ? 10.227 0.652 12.586 1 95.94 180 SER A O 1
ATOM 1376 N N . ASP A 1 181 ? 8.258 1.432 13.258 1 95.38 181 ASP A N 1
ATOM 1377 C CA . ASP A 1 181 ? 7.797 0.111 13.68 1 95.38 181 ASP A CA 1
ATOM 1378 C C . ASP A 1 181 ? 7.832 -0.879 12.516 1 95.38 181 ASP A C 1
ATOM 1380 O O . ASP A 1 181 ? 8.234 -2.031 12.688 1 95.38 181 ASP A O 1
ATOM 1384 N N . THR A 1 182 ? 7.367 -0.464 11.398 1 93.62 182 THR A N 1
ATOM 1385 C CA . THR A 1 182 ? 7.387 -1.314 10.219 1 93.62 182 THR A CA 1
ATOM 1386 C C . THR A 1 182 ? 8.812 -1.708 9.859 1 93.62 182 THR A C 1
ATOM 1388 O O . THR A 1 182 ? 9.094 -2.877 9.578 1 93.62 182 THR A O 1
ATOM 1391 N N . ARG A 1 183 ? 9.688 -0.768 9.883 1 93.06 183 ARG A N 1
ATOM 1392 C CA . ARG A 1 183 ? 11.094 -1.028 9.594 1 93.06 183 ARG A CA 1
ATOM 1393 C C . ARG A 1 183 ? 11.68 -2.025 10.586 1 93.06 183 ARG A C 1
ATOM 1395 O O . ARG A 1 183 ? 12.344 -2.988 10.188 1 93.06 183 ARG A O 1
ATOM 1402 N N . CYS A 1 184 ? 11.414 -1.812 11.797 1 93.5 184 CYS A N 1
ATOM 1403 C CA . CYS A 1 184 ? 11.945 -2.678 12.844 1 93.5 184 CYS A CA 1
ATOM 1404 C C . CYS A 1 184 ? 11.422 -4.102 12.695 1 93.5 184 CYS A C 1
ATOM 1406 O O . CYS A 1 184 ? 12.156 -5.066 12.898 1 93.5 184 CYS A O 1
ATOM 1408 N N . ARG A 1 185 ? 10.258 -4.199 12.336 1 91.06 185 ARG A N 1
ATOM 1409 C CA . ARG A 1 185 ? 9.672 -5.516 12.109 1 91.06 185 ARG A CA 1
ATOM 1410 C C . ARG A 1 185 ? 10.344 -6.219 10.938 1 91.06 185 ARG A C 1
ATOM 1412 O O . ARG A 1 185 ? 10.664 -7.406 11.023 1 91.06 185 ARG A O 1
ATOM 1419 N N . GLU A 1 186 ? 10.5 -5.523 9.891 1 90.75 186 GLU A N 1
ATOM 1420 C CA . GLU A 1 186 ? 11.109 -6.105 8.695 1 90.75 186 GLU A CA 1
ATOM 1421 C C . GLU A 1 186 ? 12.547 -6.539 8.961 1 90.75 186 GLU A C 1
ATOM 1423 O O . GLU A 1 186 ? 13.023 -7.52 8.383 1 90.75 186 GLU A O 1
ATOM 1428 N N . LEU A 1 187 ? 13.18 -5.844 9.891 1 92.31 187 LEU A N 1
ATOM 1429 C CA . LEU A 1 187 ? 14.578 -6.133 10.203 1 92.31 187 LEU A CA 1
ATOM 1430 C C . LEU A 1 187 ? 14.68 -7.168 11.312 1 92.31 187 LEU A C 1
ATOM 1432 O O . LEU A 1 187 ? 15.773 -7.656 11.617 1 92.31 187 LEU A O 1
ATOM 1436 N N . GLY A 1 188 ? 13.547 -7.516 11.953 1 90.25 188 GLY A N 1
ATOM 1437 C CA . GLY A 1 188 ? 13.531 -8.469 13.055 1 90.25 188 GLY A CA 1
ATOM 1438 C C . GLY A 1 188 ? 14.047 -7.887 14.359 1 90.25 188 GLY A C 1
ATOM 1439 O O . GLY A 1 188 ? 14.539 -8.617 15.219 1 90.25 188 GLY A O 1
ATOM 1440 N N . TRP A 1 189 ? 14.016 -6.633 14.484 1 89 189 TRP A N 1
ATOM 1441 C CA . TRP A 1 189 ? 14.531 -5.961 15.672 1 89 189 TRP A CA 1
ATOM 1442 C C . TRP A 1 189 ? 13.492 -5.961 16.797 1 89 189 TRP A C 1
ATOM 1444 O O . TRP A 1 189 ? 13.781 -5.531 17.906 1 89 189 TRP A O 1
ATOM 1454 N N . ASP A 1 190 ? 12.32 -6.438 16.516 1 84 190 ASP A N 1
ATOM 1455 C CA . ASP A 1 190 ? 11.273 -6.512 17.531 1 84 190 ASP A CA 1
ATOM 1456 C C . ASP A 1 190 ? 11.18 -7.918 18.125 1 84 190 ASP A C 1
ATOM 1458 O O . ASP A 1 190 ? 10.188 -8.258 18.766 1 84 190 ASP A O 1
ATOM 1462 N N . GLY A 1 191 ? 12.148 -8.703 17.844 1 83.62 191 GLY A N 1
ATOM 1463 C CA . GLY A 1 191 ? 12.164 -10.055 18.375 1 83.62 191 GLY A CA 1
ATOM 1464 C C . GLY A 1 191 ? 11.641 -11.086 17.391 1 83.62 191 GLY A C 1
ATOM 1465 O O . GLY A 1 191 ? 11.688 -12.289 17.641 1 83.62 191 GLY A O 1
ATOM 1466 N N . SER A 1 192 ? 11.102 -10.672 16.281 1 83.25 192 SER A N 1
ATOM 1467 C CA . SER A 1 192 ? 10.641 -11.586 15.25 1 83.25 192 SER A CA 1
ATOM 1468 C C . SER A 1 192 ? 11.766 -11.969 14.297 1 83.25 192 SER A C 1
ATOM 1470 O O . SER A 1 192 ? 12.898 -11.492 14.445 1 83.25 192 SER A O 1
ATOM 1472 N N . ASP A 1 193 ? 11.555 -12.844 13.367 1 84.94 193 ASP A N 1
ATOM 1473 C CA . ASP A 1 193 ? 12.562 -13.289 12.414 1 84.94 193 ASP A CA 1
ATOM 1474 C C . ASP A 1 193 ? 12.773 -12.242 11.32 1 84.94 193 ASP A C 1
ATOM 1476 O O . ASP A 1 193 ? 13.781 -12.273 10.609 1 84.94 193 ASP A O 1
ATOM 1480 N N . GLY A 1 194 ? 11.805 -11.266 11.273 1 88.44 194 GLY A N 1
ATOM 1481 C CA . GLY A 1 194 ? 11.883 -10.289 10.195 1 88.44 194 GLY A CA 1
ATOM 1482 C C . GLY A 1 194 ? 11.953 -10.93 8.82 1 88.44 194 GLY A C 1
ATOM 1483 O O . GLY A 1 194 ? 11.484 -12.055 8.625 1 88.44 194 GLY A O 1
ATOM 1484 N N . LEU A 1 195 ? 12.492 -10.172 7.863 1 90.81 195 LEU A N 1
ATOM 1485 C CA . LEU A 1 195 ? 12.617 -10.688 6.504 1 90.81 195 LEU A CA 1
ATOM 1486 C C . LEU A 1 195 ? 13.844 -11.586 6.371 1 90.81 195 LEU A C 1
ATOM 1488 O O . LEU A 1 195 ? 13.953 -12.359 5.418 1 90.81 195 LEU A O 1
ATOM 1492 N N . GLY A 1 196 ? 14.82 -11.414 7.27 1 89.56 196 GLY A N 1
ATOM 1493 C CA . GLY A 1 196 ? 15.992 -12.266 7.227 1 89.56 196 GLY A CA 1
ATOM 1494 C C . GLY A 1 196 ? 16.656 -12.305 5.863 1 89.56 196 GLY A C 1
ATOM 1495 O O . GLY A 1 196 ? 17 -11.258 5.309 1 89.56 196 GLY A O 1
ATOM 1496 N N . GLY A 1 197 ? 16.703 -13.531 5.309 1 87.81 197 GLY A N 1
ATOM 1497 C CA . GLY A 1 197 ? 17.344 -13.742 4.016 1 87.81 197 GLY A CA 1
ATOM 1498 C C . GLY A 1 197 ? 16.578 -13.078 2.875 1 87.81 197 GLY A C 1
ATOM 1499 O O . GLY A 1 197 ? 17.094 -12.977 1.76 1 87.81 197 GLY A O 1
ATOM 1500 N N . LEU A 1 198 ? 15.43 -12.602 3.133 1 93.56 198 LEU A N 1
ATOM 1501 C CA . LEU A 1 198 ? 14.609 -12 2.088 1 93.56 198 LEU A CA 1
ATOM 1502 C C . LEU A 1 198 ? 14.875 -10.508 1.97 1 93.56 198 LEU A C 1
ATOM 1504 O O . LEU A 1 198 ? 14.391 -9.859 1.04 1 93.56 198 LEU A O 1
ATOM 1508 N N . LEU A 1 199 ? 15.641 -9.945 2.859 1 92.25 199 LEU A N 1
ATOM 1509 C CA . LEU A 1 199 ? 15.922 -8.516 2.824 1 92.25 199 LEU A CA 1
ATOM 1510 C C . LEU A 1 199 ? 16.625 -8.133 1.525 1 92.25 199 LEU A C 1
ATOM 1512 O O . LEU A 1 199 ? 16.281 -7.125 0.903 1 92.25 199 LEU A O 1
ATOM 1516 N N . LEU A 1 200 ? 17.594 -8.953 1.168 1 92.25 200 LEU A N 1
ATOM 1517 C CA . LEU A 1 200 ? 18.312 -8.672 -0.064 1 92.25 200 LEU A CA 1
ATOM 1518 C C . LEU A 1 200 ? 17.406 -8.82 -1.279 1 92.25 200 LEU A C 1
ATOM 1520 O O . LEU A 1 200 ? 17.5 -8.031 -2.227 1 92.25 200 LEU A O 1
ATOM 1524 N N . VAL A 1 201 ? 16.562 -9.797 -1.247 1 95.75 201 VAL A N 1
ATOM 1525 C CA . VAL A 1 201 ? 15.617 -10.016 -2.328 1 95.75 201 VAL A CA 1
ATOM 1526 C C . VAL A 1 201 ? 14.68 -8.812 -2.449 1 95.75 201 VAL A C 1
ATOM 1528 O O . VAL A 1 201 ? 14.445 -8.312 -3.551 1 95.75 201 VAL A O 1
ATOM 1531 N N . ARG A 1 202 ? 14.234 -8.359 -1.307 1 94.94 202 ARG A N 1
ATOM 1532 C CA . ARG A 1 202 ? 13.367 -7.184 -1.27 1 94.94 202 ARG A CA 1
ATOM 1533 C C . ARG A 1 202 ? 14.062 -5.969 -1.87 1 94.94 202 ARG A C 1
ATOM 1535 O O . ARG A 1 202 ? 13.469 -5.238 -2.666 1 94.94 202 ARG A O 1
ATOM 1542 N N . ARG A 1 203 ? 15.258 -5.777 -1.501 1 91.19 203 ARG A N 1
ATOM 1543 C CA . ARG A 1 203 ? 16.016 -4.621 -1.96 1 91.19 203 ARG A CA 1
ATOM 1544 C C . ARG A 1 203 ? 16.266 -4.691 -3.463 1 91.19 203 ARG A C 1
ATOM 1546 O O . ARG A 1 203 ? 16.25 -3.666 -4.148 1 91.19 203 ARG A O 1
ATOM 1553 N N . THR A 1 204 ? 16.469 -5.867 -3.947 1 94.12 204 THR A N 1
ATOM 1554 C CA . THR A 1 204 ? 16.891 -6.035 -5.332 1 94.12 204 THR A CA 1
ATOM 1555 C C . THR A 1 204 ? 15.68 -6.09 -6.262 1 94.12 204 THR A C 1
ATOM 1557 O O . THR A 1 204 ? 15.68 -5.461 -7.324 1 94.12 204 THR A O 1
ATOM 1560 N N . PHE A 1 205 ? 14.672 -6.812 -5.824 1 96.62 205 PHE A N 1
ATOM 1561 C CA . PHE A 1 205 ? 13.617 -7.121 -6.781 1 96.62 205 PHE A CA 1
ATOM 1562 C C . PHE A 1 205 ? 12.289 -6.531 -6.332 1 96.62 205 PHE A C 1
ATOM 1564 O O . PHE A 1 205 ? 11.312 -6.539 -7.082 1 96.62 205 PHE A O 1
ATOM 1571 N N . GLY A 1 206 ? 12.172 -6.059 -5.113 1 94.19 206 GLY A N 1
ATOM 1572 C CA . GLY A 1 206 ? 10.945 -5.434 -4.637 1 94.19 206 GLY A CA 1
ATOM 1573 C C . GLY A 1 206 ? 10.102 -6.359 -3.785 1 94.19 206 GLY A C 1
ATOM 1574 O O . GLY A 1 206 ? 10.32 -7.574 -3.77 1 94.19 206 GLY A O 1
ATOM 1575 N N . ALA A 1 207 ? 9.125 -5.789 -3.139 1 93.94 207 ALA A N 1
ATOM 1576 C CA . ALA A 1 207 ? 8.281 -6.508 -2.188 1 93.94 207 ALA A CA 1
ATOM 1577 C C . ALA A 1 207 ? 7.344 -7.473 -2.904 1 93.94 207 ALA A C 1
ATOM 1579 O O . ALA A 1 207 ? 6.945 -8.5 -2.342 1 93.94 207 ALA A O 1
ATOM 1580 N N . GLU A 1 208 ? 7.008 -7.184 -4.121 1 94.44 208 GLU A N 1
ATOM 1581 C CA . GLU A 1 208 ? 6.016 -7.953 -4.863 1 94.44 208 GLU A CA 1
ATOM 1582 C C . GLU A 1 208 ? 6.512 -9.367 -5.148 1 94.44 208 GLU A C 1
ATOM 1584 O O . GLU A 1 208 ? 5.711 -10.281 -5.359 1 94.44 208 GLU A O 1
ATOM 1589 N N . VAL A 1 209 ? 7.789 -9.555 -5.109 1 96.12 209 VAL A N 1
ATOM 1590 C CA . VAL A 1 209 ? 8.383 -10.836 -5.488 1 96.12 209 VAL A CA 1
ATOM 1591 C C . VAL A 1 209 ? 8.516 -11.727 -4.254 1 96.12 209 VAL A C 1
ATOM 1593 O O . VAL A 1 209 ? 8.664 -12.945 -4.375 1 96.12 209 VAL A O 1
ATOM 1596 N N . LEU A 1 210 ? 8.406 -11.211 -3.127 1 95.19 210 LEU A N 1
ATOM 1597 C CA . LEU A 1 210 ? 8.766 -11.898 -1.89 1 95.19 210 LEU A CA 1
ATOM 1598 C C . LEU A 1 210 ? 7.875 -13.109 -1.659 1 95.19 210 LEU A C 1
ATOM 1600 O O . LEU A 1 210 ? 8.367 -14.203 -1.353 1 95.19 210 LEU A O 1
ATOM 1604 N N . PRO A 1 211 ? 6.598 -12.969 -1.861 1 93.44 211 PRO A N 1
ATOM 1605 C CA . PRO A 1 211 ? 5.758 -14.141 -1.603 1 93.44 211 PRO A CA 1
ATOM 1606 C C . PRO A 1 211 ? 6.051 -15.297 -2.553 1 93.44 211 PRO A C 1
ATOM 1608 O O . PRO A 1 211 ? 5.664 -16.438 -2.279 1 93.44 211 PRO A O 1
ATOM 1611 N N . LEU A 1 212 ? 6.699 -14.977 -3.619 1 96.38 212 LEU A N 1
ATOM 1612 C CA . LEU A 1 212 ? 6.977 -15.992 -4.633 1 96.38 212 LEU A CA 1
ATOM 1613 C C . LEU A 1 212 ? 8.344 -16.625 -4.414 1 96.38 212 LEU A C 1
ATOM 1615 O O . LEU A 1 212 ? 8.664 -17.641 -5.02 1 96.38 212 LEU A O 1
ATOM 1619 N N . TRP A 1 213 ? 9.141 -16.047 -3.604 1 96.19 213 TRP A N 1
ATOM 1620 C CA . TRP A 1 213 ? 10.539 -16.422 -3.455 1 96.19 213 TRP A CA 1
ATOM 1621 C C . TRP A 1 213 ? 10.695 -17.578 -2.475 1 96.19 213 TRP A C 1
ATOM 1623 O O . TRP A 1 213 ? 10.078 -17.594 -1.409 1 96.19 213 TRP A O 1
ATOM 1633 N N . ARG A 1 214 ? 11.5 -18.516 -2.848 1 93.25 214 ARG A N 1
ATOM 1634 C CA . ARG A 1 214 ? 11.93 -19.594 -1.954 1 93.25 214 ARG A CA 1
ATOM 1635 C C . ARG A 1 214 ? 13.422 -19.844 -2.076 1 93.25 214 ARG A C 1
ATOM 1637 O O . ARG A 1 214 ? 13.945 -20.031 -3.182 1 93.25 214 ARG A O 1
ATOM 1644 N N . TRP A 1 215 ? 14.109 -19.844 -0.958 1 93.69 215 TRP A N 1
ATOM 1645 C CA . TRP A 1 215 ? 15.508 -20.266 -0.957 1 93.69 215 TRP A CA 1
ATOM 1646 C C . TRP A 1 215 ? 15.633 -21.766 -1.091 1 93.69 215 TRP A C 1
ATOM 1648 O O . TRP A 1 215 ? 14.859 -22.516 -0.484 1 93.69 215 TRP A O 1
ATOM 1658 N N . ARG A 1 216 ? 16.438 -22.141 -1.919 1 90.62 216 ARG A N 1
ATOM 1659 C CA . ARG A 1 216 ? 16.781 -23.547 -2.064 1 90.62 216 ARG A CA 1
ATOM 1660 C C . ARG A 1 216 ? 18.125 -23.859 -1.426 1 90.62 216 ARG A C 1
ATOM 1662 O O . ARG A 1 216 ? 19.172 -23.766 -2.08 1 90.62 216 ARG A O 1
ATOM 1669 N N . ASP A 1 217 ? 18.016 -24.266 -0.237 1 78.56 217 ASP A N 1
ATOM 1670 C CA . ASP A 1 217 ? 19.266 -24.531 0.478 1 78.56 217 ASP A CA 1
ATOM 1671 C C . ASP A 1 217 ? 19.969 -25.766 -0.106 1 78.56 217 ASP A C 1
ATOM 1673 O O . ASP A 1 217 ? 19.312 -26.719 -0.512 1 78.56 217 ASP A O 1
ATOM 1677 N N . ASN A 1 218 ? 21.25 -25.719 -0.237 1 78 218 ASN A N 1
ATOM 1678 C CA . ASN A 1 218 ? 22.141 -26.812 -0.6 1 78 218 ASN A CA 1
ATOM 1679 C C . ASN A 1 218 ? 21.984 -27.188 -2.07 1 78 218 ASN A C 1
ATOM 1681 O O . ASN A 1 218 ? 22.156 -28.359 -2.432 1 78 218 ASN A O 1
ATOM 1685 N N . SER A 1 219 ? 21.531 -26.312 -2.82 1 78.19 219 SER A N 1
ATOM 1686 C CA . SER A 1 219 ? 21.438 -26.594 -4.25 1 78.19 219 SER A CA 1
ATOM 1687 C C . SER A 1 219 ? 22.812 -26.656 -4.891 1 78.19 219 SER A C 1
ATOM 1689 O O . SER A 1 219 ? 23.672 -25.797 -4.637 1 78.19 219 SER A O 1
ATOM 1691 N N . PRO A 1 220 ? 23.031 -27.688 -5.66 1 77.56 220 PRO A N 1
ATOM 1692 C CA . PRO A 1 220 ? 24.328 -27.812 -6.344 1 77.56 220 PRO A CA 1
ATOM 1693 C C . PRO A 1 220 ? 24.391 -26.984 -7.625 1 77.56 220 PRO A C 1
ATOM 1695 O O . PRO A 1 220 ? 25.438 -26.938 -8.281 1 77.56 220 PRO A O 1
ATOM 1698 N N . LEU A 1 221 ? 23.469 -26.297 -7.965 1 79.25 221 LEU A N 1
ATOM 1699 C CA . LEU A 1 221 ? 23.312 -25.656 -9.273 1 79.25 221 LEU A CA 1
ATOM 1700 C C . LEU A 1 221 ? 24.328 -24.531 -9.445 1 79.25 221 LEU A C 1
ATOM 1702 O O . LEU A 1 221 ? 24.766 -24.25 -10.562 1 79.25 221 LEU A O 1
ATOM 1706 N N . ALA A 1 222 ? 24.688 -23.891 -8.391 1 77 222 ALA A N 1
ATOM 1707 C CA . ALA A 1 222 ? 25.484 -22.672 -8.531 1 77 222 ALA A CA 1
ATOM 1708 C C . ALA A 1 222 ? 26.812 -22.781 -7.785 1 77 222 ALA A C 1
ATOM 1710 O O . ALA A 1 222 ? 27.266 -21.828 -7.172 1 77 222 ALA A O 1
ATOM 1711 N N . GLY A 1 223 ? 27.406 -23.891 -7.863 1 76.94 223 GLY A N 1
ATOM 1712 C CA . GLY A 1 223 ? 28.75 -24.094 -7.363 1 76.94 223 GLY A CA 1
ATOM 1713 C C . GLY A 1 223 ? 28.906 -23.703 -5.902 1 76.94 223 GLY A C 1
ATOM 1714 O O . GLY A 1 223 ? 29.922 -23.109 -5.516 1 76.94 223 GLY A O 1
ATOM 1715 N N . GLY A 1 224 ? 27.812 -23.922 -5.051 1 79.56 224 GLY A N 1
ATOM 1716 C CA . GLY A 1 224 ? 27.891 -23.625 -3.627 1 79.56 224 GLY A CA 1
ATOM 1717 C C . GLY A 1 224 ? 27.172 -22.344 -3.246 1 79.56 224 GLY A C 1
ATOM 1718 O O . GLY A 1 224 ? 26.922 -22.094 -2.066 1 79.56 224 GLY A O 1
ATOM 1719 N N . ASP A 1 225 ? 26.984 -21.562 -4.191 1 86.44 225 ASP A N 1
ATOM 1720 C CA . ASP A 1 225 ? 26.219 -20.344 -3.916 1 86.44 225 ASP A CA 1
ATOM 1721 C C . ASP A 1 225 ? 24.781 -20.672 -3.539 1 86.44 225 ASP A C 1
ATOM 1723 O O . ASP A 1 225 ? 24.234 -21.688 -3.961 1 86.44 225 ASP A O 1
ATOM 1727 N N . ARG A 1 226 ? 24.266 -19.844 -2.76 1 91.06 226 ARG A N 1
ATOM 1728 C CA . ARG A 1 226 ? 22.859 -20.047 -2.412 1 91.06 226 ARG A CA 1
ATOM 1729 C C . ARG A 1 226 ? 21.969 -19.812 -3.621 1 91.06 226 ARG A C 1
ATOM 1731 O O . ARG A 1 226 ? 22.188 -18.891 -4.398 1 91.06 226 ARG A O 1
ATOM 1738 N N . VAL A 1 227 ? 21.016 -20.672 -3.727 1 94.19 227 VAL A N 1
ATOM 1739 C CA . VAL A 1 227 ? 20.109 -20.609 -4.863 1 94.19 227 VAL A CA 1
ATOM 1740 C C . VAL A 1 227 ? 18.703 -20.25 -4.383 1 94.19 227 VAL A C 1
ATOM 1742 O O . VAL A 1 227 ? 18.25 -20.75 -3.344 1 94.19 227 VAL A O 1
ATOM 1745 N N . GLY A 1 228 ? 18.094 -19.297 -5.035 1 95.81 228 GLY A N 1
ATOM 1746 C CA . GLY A 1 228 ? 16.703 -18.953 -4.816 1 95.81 228 GLY A CA 1
ATOM 1747 C C . GLY A 1 228 ? 15.828 -19.219 -6.027 1 95.81 228 GLY A C 1
ATOM 1748 O O . GLY A 1 228 ? 16.328 -19.312 -7.152 1 95.81 228 GLY A O 1
ATOM 1749 N N . GLU A 1 229 ? 14.516 -19.359 -5.738 1 96.12 229 GLU A N 1
ATOM 1750 C CA . GLU A 1 229 ? 13.57 -19.578 -6.828 1 96.12 229 GLU A CA 1
ATOM 1751 C C . GLU A 1 229 ? 12.344 -18.688 -6.688 1 96.12 229 GLU A C 1
ATOM 1753 O O . GLU A 1 229 ? 11.859 -18.453 -5.578 1 96.12 229 GLU A O 1
ATOM 1758 N N . ILE A 1 230 ? 11.914 -18.125 -7.793 1 96.81 230 ILE A N 1
ATOM 1759 C CA . ILE A 1 230 ? 10.609 -17.516 -7.938 1 96.81 230 ILE A CA 1
ATOM 1760 C C . ILE A 1 230 ? 9.656 -18.469 -8.648 1 96.81 230 ILE A C 1
ATOM 1762 O O . ILE A 1 230 ? 9.914 -18.891 -9.773 1 96.81 230 ILE A O 1
ATOM 1766 N N . ARG A 1 231 ? 8.57 -18.828 -7.941 1 94.75 231 ARG A N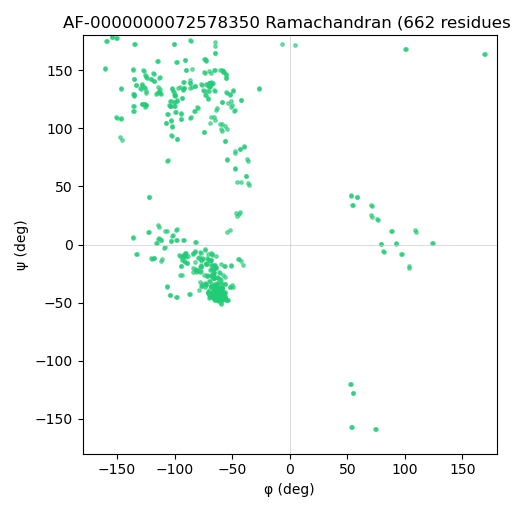 1
ATOM 1767 C CA . ARG A 1 231 ? 7.648 -19.797 -8.523 1 94.75 231 ARG A CA 1
ATOM 1768 C C . ARG A 1 231 ? 6.211 -19.297 -8.453 1 94.75 231 ARG A C 1
ATOM 1770 O O . ARG A 1 231 ? 5.77 -18.797 -7.418 1 94.75 231 ARG A O 1
ATOM 1777 N N . LEU A 1 232 ? 5.492 -19.453 -9.57 1 95.56 232 LEU A N 1
ATOM 1778 C CA . LEU A 1 232 ? 4.062 -19.188 -9.672 1 95.56 232 LEU A CA 1
ATOM 1779 C C . LEU A 1 232 ? 3.42 -20.078 -10.734 1 95.56 232 LEU A C 1
ATOM 1781 O O . LEU A 1 232 ? 3.578 -19.828 -11.93 1 95.56 232 LEU A O 1
ATOM 1785 N N . GLY A 1 233 ? 2.623 -21.031 -10.195 1 92.94 233 GLY A N 1
ATOM 1786 C CA . GLY A 1 233 ? 2.111 -22 -11.156 1 92.94 233 GLY A CA 1
ATOM 1787 C C . GLY A 1 233 ? 3.205 -22.688 -11.953 1 92.94 233 GLY A C 1
ATOM 1788 O O . GLY A 1 233 ? 4.145 -23.234 -11.383 1 92.94 233 GLY A O 1
ATOM 1789 N N . PRO A 1 234 ? 2.988 -22.625 -13.297 1 92.62 234 PRO A N 1
ATOM 1790 C CA . PRO A 1 234 ? 3.998 -23.266 -14.133 1 92.62 234 PRO A CA 1
ATOM 1791 C C . PRO A 1 234 ? 5.246 -22.406 -14.32 1 92.62 234 PRO A C 1
ATOM 1793 O O . PRO A 1 234 ? 6.258 -22.891 -14.844 1 92.62 234 PRO A O 1
ATOM 1796 N N . ASP A 1 235 ? 5.211 -21.203 -13.953 1 94.81 235 ASP A N 1
ATOM 1797 C CA . ASP A 1 235 ? 6.316 -20.266 -14.164 1 94.81 235 ASP A CA 1
ATOM 1798 C C . ASP A 1 235 ? 7.375 -20.422 -13.078 1 94.81 235 ASP A C 1
ATOM 1800 O O . ASP A 1 235 ? 7.047 -20.547 -11.891 1 94.81 235 ASP A O 1
ATOM 1804 N N . ARG A 1 236 ? 8.656 -20.406 -13.57 1 94.56 236 ARG A N 1
ATOM 1805 C CA . ARG A 1 236 ? 9.758 -20.594 -12.625 1 94.56 236 ARG A CA 1
ATOM 1806 C C . ARG A 1 236 ? 10.992 -19.797 -13.055 1 94.56 236 ARG A C 1
ATOM 1808 O O . ARG A 1 236 ? 11.32 -19.75 -14.242 1 94.56 236 ARG A O 1
ATOM 1815 N N . LEU A 1 237 ? 11.617 -19.094 -12.125 1 95.81 237 LEU A N 1
ATOM 1816 C CA . LEU A 1 237 ? 12.914 -18.453 -12.273 1 95.81 237 LEU A CA 1
ATOM 1817 C C . LEU A 1 237 ? 13.883 -18.906 -11.188 1 95.81 237 LEU A C 1
ATOM 1819 O O . LEU A 1 237 ? 13.523 -18.953 -10.008 1 95.81 237 LEU A O 1
ATOM 1823 N N . VAL A 1 238 ? 15.016 -19.281 -11.617 1 95.81 238 VAL A N 1
ATOM 1824 C CA . VAL A 1 238 ? 16.031 -19.734 -10.68 1 95.81 238 VAL A CA 1
ATOM 1825 C C . VAL A 1 238 ? 17.188 -18.734 -10.633 1 95.81 238 VAL A C 1
ATOM 1827 O O . VAL A 1 238 ? 17.703 -18.312 -11.672 1 95.81 238 VAL A O 1
ATOM 1830 N N . LEU A 1 239 ? 17.562 -18.328 -9.461 1 95.94 239 LEU A N 1
ATOM 1831 C CA . LEU A 1 239 ? 18.594 -17.328 -9.281 1 95.94 239 LEU A CA 1
ATOM 1832 C C . LEU A 1 239 ? 19.688 -17.812 -8.336 1 95.94 239 LEU A C 1
ATOM 1834 O O . LEU A 1 239 ? 19.406 -18.609 -7.43 1 95.94 239 LEU A O 1
ATOM 1838 N N . ALA A 1 240 ? 20.859 -17.344 -8.555 1 94.69 240 ALA A N 1
ATOM 1839 C CA . ALA A 1 240 ? 22 -17.609 -7.664 1 94.69 240 ALA A CA 1
ATOM 1840 C C . ALA A 1 240 ? 22.484 -16.328 -7.004 1 94.69 240 ALA A C 1
ATOM 1842 O O . ALA A 1 240 ? 22.641 -15.297 -7.668 1 94.69 240 ALA A O 1
ATOM 1843 N N . LEU A 1 241 ? 22.641 -16.391 -5.73 1 93.56 241 LEU A N 1
ATOM 1844 C CA . LEU A 1 241 ? 23.234 -15.281 -4.996 1 93.56 241 LEU A CA 1
ATOM 1845 C C . LEU A 1 241 ? 24.75 -15.312 -5.098 1 93.56 241 LEU A C 1
ATOM 1847 O O . LEU A 1 241 ? 25.391 -16.266 -4.633 1 93.56 241 LEU A O 1
ATOM 1851 N N . ARG A 1 242 ? 25.25 -14.234 -5.691 1 90.12 242 ARG A N 1
ATOM 1852 C CA . ARG A 1 242 ? 26.703 -14.109 -5.812 1 90.12 242 ARG A CA 1
ATOM 1853 C C . ARG A 1 242 ? 27.266 -13.18 -4.738 1 90.12 242 ARG A C 1
ATOM 1855 O O . ARG A 1 242 ? 26.812 -12.039 -4.609 1 90.12 242 ARG A O 1
ATOM 1862 N N . THR A 1 243 ? 28.141 -13.625 -3.957 1 84.31 243 THR A N 1
ATOM 1863 C CA . THR A 1 243 ? 28.641 -12.852 -2.822 1 84.31 243 THR A CA 1
ATOM 1864 C C . THR A 1 243 ? 29.828 -11.984 -3.234 1 84.31 243 THR A C 1
ATOM 1866 O O . THR A 1 243 ? 30.281 -11.141 -2.465 1 84.31 243 THR A O 1
ATOM 1869 N N . ASP A 1 244 ? 30.344 -12.125 -4.316 1 76.81 244 ASP A N 1
ATOM 1870 C CA . ASP A 1 244 ? 31.438 -11.281 -4.812 1 76.81 244 ASP A CA 1
ATOM 1871 C C . ASP A 1 244 ? 31.344 -11.109 -6.328 1 76.81 244 ASP A C 1
ATOM 1873 O O . ASP A 1 244 ? 31.953 -11.875 -7.082 1 76.81 244 ASP A O 1
ATOM 1877 N N . VAL A 1 245 ? 30.688 -10.078 -6.812 1 73.38 245 VAL A N 1
ATOM 1878 C CA . VAL A 1 245 ? 30.406 -9.953 -8.242 1 73.38 245 VAL A CA 1
ATOM 1879 C C . VAL A 1 245 ? 31.484 -9.094 -8.906 1 73.38 245 VAL A C 1
ATOM 1881 O O . VAL A 1 245 ? 31.719 -9.203 -10.109 1 73.38 245 VAL A O 1
ATOM 1884 N N . ASP A 1 246 ? 32.094 -8.211 -8.117 1 68 246 ASP A N 1
ATOM 1885 C CA . ASP A 1 246 ? 33.062 -7.297 -8.734 1 68 246 ASP A CA 1
ATOM 1886 C C . ASP A 1 246 ? 34.438 -7.418 -8.086 1 68 246 ASP A C 1
ATOM 1888 O O . ASP A 1 246 ? 35.312 -6.59 -8.336 1 68 246 ASP A O 1
ATOM 1892 N N . GLY A 1 247 ? 34.562 -8.367 -7.34 1 67.75 247 GLY A N 1
ATOM 1893 C CA . GLY A 1 247 ? 35.844 -8.531 -6.668 1 67.75 247 GLY A CA 1
ATOM 1894 C C . GLY A 1 247 ? 35.969 -7.652 -5.434 1 67.75 247 GLY A C 1
ATOM 1895 O O . GLY A 1 247 ? 36.969 -7.734 -4.719 1 67.75 247 GLY A O 1
ATOM 1896 N N . GLU A 1 248 ? 35 -6.77 -5.195 1 71.25 248 GLU A N 1
ATOM 1897 C CA . GLU A 1 248 ? 35.031 -5.852 -4.062 1 71.25 248 GLU A CA 1
ATOM 1898 C C . GLU A 1 248 ? 34.031 -6.258 -2.986 1 71.25 248 GLU A C 1
ATOM 1900 O O . GLU A 1 248 ? 33.719 -5.477 -2.086 1 71.25 248 GLU A O 1
ATOM 1905 N N . GLY A 1 249 ? 33.469 -7.5 -3.135 1 70.38 249 GLY A N 1
ATOM 1906 C CA . GLY A 1 249 ? 32.594 -8.039 -2.109 1 70.38 249 GLY A CA 1
ATOM 1907 C C . GLY A 1 249 ? 31.125 -7.652 -2.311 1 70.38 249 GLY A C 1
ATOM 1908 O O . GLY A 1 249 ? 30.297 -7.895 -1.44 1 70.38 249 GLY A O 1
ATOM 1909 N N . ASP A 1 250 ? 30.812 -7.113 -3.459 1 79.75 250 ASP A N 1
ATOM 1910 C CA . ASP A 1 250 ? 29.438 -6.734 -3.699 1 79.75 250 ASP A CA 1
ATOM 1911 C C . ASP A 1 250 ? 28.562 -7.957 -4 1 79.75 250 ASP A C 1
ATOM 1913 O O . ASP A 1 250 ? 29.031 -8.898 -4.66 1 79.75 250 ASP A O 1
ATOM 1917 N N . VAL A 1 251 ? 27.406 -7.926 -3.406 1 88.06 251 VAL A N 1
ATOM 1918 C CA . VAL A 1 251 ? 26.469 -9.039 -3.555 1 88.06 251 VAL A CA 1
ATOM 1919 C C . VAL A 1 251 ? 25.531 -8.766 -4.723 1 88.06 251 VAL A C 1
ATOM 1921 O O . VAL A 1 251 ? 25.188 -7.613 -4.996 1 88.06 251 VAL A O 1
ATOM 1924 N N . GLY A 1 252 ? 25.266 -9.844 -5.465 1 91.38 252 GLY A N 1
ATOM 1925 C CA . GLY A 1 252 ? 24.328 -9.742 -6.57 1 91.38 252 GLY A CA 1
ATOM 1926 C C . GLY A 1 252 ? 23.672 -11.062 -6.914 1 91.38 252 GLY A C 1
ATOM 1927 O O . GLY A 1 252 ? 23.906 -12.078 -6.25 1 91.38 252 GLY A O 1
ATOM 1928 N N . PHE A 1 253 ? 22.75 -10.961 -7.938 1 95 253 PHE A N 1
ATOM 1929 C CA . PHE A 1 253 ? 22.047 -12.164 -8.352 1 95 253 PHE A CA 1
ATOM 1930 C C . PHE A 1 253 ? 22.312 -12.469 -9.82 1 95 253 PHE A C 1
ATOM 1932 O O . PHE A 1 253 ? 22.391 -11.555 -10.648 1 95 253 PHE A O 1
ATOM 1939 N N . ASP A 1 254 ? 22.438 -13.766 -10.109 1 94.19 254 ASP A N 1
ATOM 1940 C CA . ASP A 1 254 ? 22.406 -14.258 -11.477 1 94.19 254 ASP A CA 1
ATOM 1941 C C . ASP A 1 254 ? 21.172 -15.109 -11.742 1 94.19 254 ASP A C 1
ATOM 1943 O O . ASP A 1 254 ? 20.719 -15.836 -10.859 1 94.19 254 ASP A O 1
ATOM 1947 N N . LEU A 1 255 ? 20.703 -14.977 -12.891 1 95.31 255 LEU A N 1
ATOM 1948 C CA . LEU A 1 255 ? 19.531 -15.75 -13.312 1 95.31 255 LEU A CA 1
ATOM 1949 C C . LEU A 1 255 ? 19.969 -16.922 -14.188 1 95.31 255 LEU A C 1
ATOM 1951 O O . LEU A 1 255 ? 20.766 -16.766 -15.109 1 95.31 255 LEU A O 1
ATOM 1955 N N . LEU A 1 256 ? 19.438 -18.062 -13.852 1 93.19 256 LEU A N 1
ATOM 1956 C CA . LEU A 1 256 ? 19.688 -19.234 -14.672 1 93.19 256 LEU A CA 1
ATOM 1957 C C . LEU A 1 256 ? 18.953 -19.141 -16.016 1 93.19 256 LEU A C 1
ATOM 1959 O O . LEU A 1 256 ? 17.75 -18.906 -16.047 1 93.19 256 LEU A O 1
ATOM 1963 N N . VAL A 1 257 ? 19.672 -19.281 -17.078 1 90.69 257 VAL A N 1
ATOM 1964 C CA . VAL A 1 257 ? 19.094 -19.219 -18.406 1 90.69 257 VAL A CA 1
ATOM 1965 C C . VAL A 1 257 ? 19.641 -20.359 -19.266 1 90.69 257 VAL A C 1
ATOM 1967 O O . VAL A 1 257 ? 20.422 -21.172 -18.781 1 90.69 257 VAL A O 1
ATOM 1970 N N . GLY A 1 258 ? 19.062 -20.469 -20.422 1 85.25 258 GLY A N 1
ATOM 1971 C CA . GLY A 1 258 ? 19.641 -21.406 -21.375 1 85.25 258 GLY A CA 1
ATOM 1972 C C . GLY A 1 258 ? 20.922 -20.922 -22 1 85.25 258 GLY A C 1
ATOM 1973 O O . GLY A 1 258 ? 21.219 -19.719 -21.969 1 85.25 258 GLY A O 1
ATOM 1974 N N . CYS A 1 259 ? 21.688 -21.875 -22.531 1 84.56 259 CYS A N 1
ATOM 1975 C CA . CYS A 1 259 ? 22.922 -21.516 -23.203 1 84.56 259 CYS A CA 1
ATOM 1976 C C . CYS A 1 259 ? 22.656 -20.562 -24.359 1 84.56 259 CYS A C 1
ATOM 1978 O O . CYS A 1 259 ? 21.859 -20.859 -25.25 1 84.56 259 CYS A O 1
ATOM 1980 N N . PRO A 1 260 ? 23.266 -19.391 -24.375 1 82.06 260 PRO A N 1
ATOM 1981 C CA . PRO A 1 260 ? 23.016 -18.422 -25.422 1 82.06 260 PRO A CA 1
ATOM 1982 C C . PRO A 1 260 ? 23.734 -18.75 -26.734 1 82.06 260 PRO A C 1
ATOM 1984 O O . PRO A 1 260 ? 23.484 -18.109 -27.766 1 82.06 260 PRO A O 1
ATOM 1987 N N . TYR A 1 261 ? 24.562 -19.703 -26.75 1 80 261 TYR A N 1
ATOM 1988 C CA . TYR A 1 261 ? 25.438 -19.953 -27.906 1 80 261 TYR A CA 1
ATOM 1989 C C . TYR A 1 261 ? 24.969 -21.188 -28.688 1 80 261 TYR A C 1
ATOM 1991 O O . TYR A 1 261 ? 25.172 -21.266 -29.891 1 80 261 TYR A O 1
ATOM 1999 N N . ASP A 1 262 ? 24.484 -22.156 -27.984 1 81.25 262 ASP A N 1
ATOM 2000 C CA . ASP A 1 262 ? 24.078 -23.422 -28.594 1 81.25 262 ASP A CA 1
ATOM 2001 C C . ASP A 1 262 ? 22.734 -23.875 -28.031 1 81.25 262 ASP A C 1
ATOM 2003 O O . ASP A 1 262 ? 22.625 -24.234 -26.859 1 81.25 262 ASP A O 1
ATOM 2007 N N . ASP A 1 263 ? 21.797 -23.906 -28.828 1 81.44 263 ASP A N 1
ATOM 2008 C CA . ASP A 1 263 ? 20.453 -24.312 -28.422 1 81.44 263 ASP A CA 1
ATOM 2009 C C . ASP A 1 263 ? 20.422 -25.781 -27.984 1 81.44 263 ASP A C 1
ATOM 2011 O O . ASP A 1 263 ? 19.484 -26.203 -27.297 1 81.44 263 ASP A O 1
ATOM 2015 N N . GLU A 1 264 ? 21.438 -26.484 -28.422 1 84.75 264 GLU A N 1
ATOM 2016 C CA . GLU A 1 264 ? 21.484 -27.906 -28.094 1 84.75 264 GLU A CA 1
ATOM 2017 C C . GLU A 1 264 ? 22.266 -28.141 -26.797 1 84.75 264 GLU A C 1
ATOM 2019 O O . GLU A 1 264 ? 22.281 -29.266 -26.266 1 84.75 264 GLU A O 1
ATOM 2024 N N . CYS A 1 265 ? 22.938 -27.047 -26.328 1 86.81 265 CYS A N 1
ATOM 2025 C CA . CYS A 1 265 ? 23.688 -27.141 -25.078 1 86.81 265 CYS A CA 1
ATOM 2026 C C . CYS A 1 265 ? 22.75 -27.188 -23.875 1 86.81 265 CYS A C 1
ATOM 2028 O O . CYS A 1 265 ? 21.891 -26.312 -23.734 1 86.81 265 CYS A O 1
ATOM 2030 N N . ASP A 1 266 ? 22.906 -28.172 -22.969 1 86.06 266 ASP A N 1
ATOM 2031 C CA . ASP A 1 266 ? 22.062 -28.328 -21.797 1 86.06 266 ASP A CA 1
ATOM 2032 C C . ASP A 1 266 ? 22.766 -27.812 -20.531 1 86.06 266 ASP A C 1
ATOM 2034 O O . ASP A 1 266 ? 22.266 -27.984 -19.422 1 86.06 266 ASP A O 1
ATOM 2038 N N . ALA A 1 267 ? 23.891 -27.203 -20.781 1 85.38 267 ALA A N 1
ATOM 2039 C CA . ALA A 1 267 ? 24.625 -26.672 -19.641 1 85.38 267 ALA A CA 1
ATOM 2040 C C . ALA A 1 267 ? 23.953 -25.422 -19.094 1 85.38 267 ALA A C 1
ATOM 2042 O O . ALA A 1 267 ? 23.328 -24.656 -19.828 1 85.38 267 ALA A O 1
ATOM 2043 N N . PRO A 1 268 ? 24.109 -25.297 -17.781 1 88 268 PRO A N 1
ATOM 2044 C CA . PRO A 1 268 ? 23.531 -24.078 -17.203 1 88 268 PRO A CA 1
ATOM 2045 C C . PRO A 1 268 ? 24.281 -22.812 -17.625 1 88 268 PRO A C 1
ATOM 2047 O O . PRO A 1 268 ? 25.516 -22.828 -17.75 1 88 268 PRO A O 1
ATOM 2050 N N . ALA A 1 269 ? 23.562 -21.812 -17.953 1 90.06 269 ALA A N 1
ATOM 2051 C CA . ALA A 1 269 ? 24.094 -20.469 -18.188 1 90.06 269 ALA A CA 1
ATOM 2052 C C . ALA A 1 269 ? 23.5 -19.469 -17.203 1 90.06 269 ALA A C 1
ATOM 2054 O O . ALA A 1 269 ? 22.359 -19.641 -16.75 1 90.06 269 ALA A O 1
ATOM 2055 N N . TRP A 1 270 ? 24.344 -18.484 -16.875 1 92.06 270 TRP A N 1
ATOM 2056 C CA . TRP A 1 270 ? 23.938 -17.516 -15.875 1 92.06 270 TRP A CA 1
ATOM 2057 C C . TRP A 1 270 ? 24.078 -16.094 -16.406 1 92.06 270 TRP A C 1
ATOM 2059 O O . TRP A 1 270 ? 25.078 -15.766 -17.078 1 92.06 270 TRP A O 1
ATOM 2069 N N . GLN A 1 271 ? 23.125 -15.25 -16.203 1 92.12 271 GLN A N 1
ATOM 2070 C CA . GLN A 1 271 ? 23.188 -13.836 -16.531 1 92.12 271 GLN A CA 1
ATOM 2071 C C . GLN A 1 271 ? 22.906 -12.961 -15.312 1 92.12 271 GLN A C 1
ATOM 2073 O O . GLN A 1 271 ? 22.031 -13.297 -14.5 1 92.12 271 GLN A O 1
ATOM 2078 N N . PRO A 1 272 ? 23.578 -11.867 -15.203 1 92.75 272 PRO A N 1
ATOM 2079 C CA . PRO A 1 272 ? 23.312 -10.977 -14.07 1 92.75 272 PRO A CA 1
ATOM 2080 C C . PRO A 1 272 ? 21.938 -10.289 -14.164 1 92.75 272 PRO A C 1
ATOM 2082 O O . PRO A 1 272 ? 21.5 -9.945 -15.266 1 92.75 272 PRO A O 1
ATOM 2085 N N . VAL A 1 273 ? 21.25 -10.195 -13.062 1 94.81 273 VAL A N 1
ATOM 2086 C CA . VAL A 1 273 ? 20.016 -9.438 -12.945 1 94.81 273 VAL A CA 1
ATOM 2087 C C . VAL A 1 273 ? 20.109 -8.484 -11.758 1 94.81 273 VAL A C 1
ATOM 2089 O O . VAL A 1 273 ? 20.547 -8.867 -10.672 1 94.81 273 VAL A O 1
ATOM 2092 N N . PHE A 1 274 ? 19.609 -7.266 -11.977 1 93.44 274 PHE A N 1
ATOM 2093 C CA . PHE A 1 274 ? 19.844 -6.23 -10.977 1 93.44 274 PHE A CA 1
ATOM 2094 C C . PHE A 1 274 ? 18.516 -5.691 -10.438 1 93.44 274 PHE A C 1
ATOM 2096 O O . PHE A 1 274 ? 18.5 -4.953 -9.453 1 93.44 274 PHE A O 1
ATOM 2103 N N . SER A 1 275 ? 17.453 -6.035 -11.086 1 95.62 275 SER A N 1
ATOM 2104 C CA . SER A 1 275 ? 16.156 -5.504 -10.695 1 95.62 275 SER A CA 1
ATOM 2105 C C . SER A 1 275 ? 15.023 -6.375 -11.219 1 95.62 275 SER A C 1
ATOM 2107 O O . SER A 1 275 ? 15.258 -7.32 -11.977 1 95.62 275 SER A O 1
ATOM 2109 N N . VAL A 1 276 ? 13.828 -6.012 -10.812 1 96.75 276 VAL A N 1
ATOM 2110 C CA . VAL A 1 276 ? 12.633 -6.719 -11.266 1 96.75 276 VAL A CA 1
ATOM 2111 C C . VAL A 1 276 ? 12.445 -6.504 -12.766 1 96.75 276 VAL A C 1
ATOM 2113 O O . VAL A 1 276 ? 11.891 -7.363 -13.453 1 96.75 276 VAL A O 1
ATOM 2116 N N . THR A 1 277 ? 12.914 -5.363 -13.281 1 95 277 THR A N 1
ATOM 2117 C CA . THR A 1 277 ? 12.852 -5.098 -14.711 1 95 277 THR A CA 1
ATOM 2118 C C . THR A 1 277 ? 13.664 -6.129 -15.484 1 95 277 THR A C 1
ATOM 2120 O O . THR A 1 277 ? 13.227 -6.613 -16.531 1 95 277 THR A O 1
ATOM 2123 N N . ASP A 1 278 ? 14.82 -6.473 -14.93 1 94.62 278 ASP A N 1
ATOM 2124 C CA . ASP A 1 278 ? 15.648 -7.496 -15.555 1 94.62 278 ASP A CA 1
ATOM 2125 C C . ASP A 1 278 ? 14.945 -8.852 -15.562 1 94.62 278 ASP A C 1
ATOM 2127 O O . ASP A 1 278 ? 15.031 -9.602 -16.531 1 94.62 278 ASP A O 1
ATOM 2131 N N . LEU A 1 279 ? 14.297 -9.18 -14.477 1 95.5 279 LEU A N 1
ATOM 2132 C CA . LEU A 1 279 ? 13.555 -10.438 -14.391 1 95.5 279 LEU A CA 1
ATOM 2133 C C . LEU A 1 279 ? 12.453 -10.492 -15.445 1 95.5 279 LEU A C 1
ATOM 2135 O O . LEU A 1 279 ? 12.281 -11.508 -16.109 1 95.5 279 LEU A O 1
ATOM 2139 N N . TRP A 1 280 ? 11.727 -9.367 -15.594 1 96 280 TRP A N 1
ATOM 2140 C CA . TRP A 1 280 ? 10.641 -9.289 -16.562 1 96 280 TRP A CA 1
ATOM 2141 C C . TRP A 1 280 ? 11.172 -9.484 -17.984 1 96 280 TRP A C 1
ATOM 2143 O O . TRP A 1 280 ? 10.625 -10.281 -18.75 1 96 280 TRP A O 1
ATOM 2153 N N . LYS A 1 281 ? 12.234 -8.789 -18.25 1 92.31 281 LYS A N 1
ATOM 2154 C CA . LYS A 1 281 ? 12.828 -8.898 -19.578 1 92.31 281 LYS A CA 1
ATOM 2155 C C . LYS A 1 281 ? 13.289 -10.328 -19.859 1 92.31 281 LYS A C 1
ATOM 2157 O O . LYS A 1 281 ? 13.047 -10.852 -20.953 1 92.31 281 LYS A O 1
ATOM 2162 N N . ALA A 1 282 ? 13.906 -10.891 -18.891 1 91.06 282 ALA A N 1
ATOM 2163 C CA . ALA A 1 282 ? 14.422 -12.25 -19.062 1 91.06 282 ALA A CA 1
ATOM 2164 C C . ALA A 1 282 ? 13.273 -13.242 -19.234 1 91.06 282 ALA A C 1
ATOM 2166 O O . ALA A 1 282 ? 13.398 -14.211 -20 1 91.06 282 ALA A O 1
ATOM 2167 N N . HIS A 1 283 ? 12.211 -13.008 -18.531 1 92 283 HIS A N 1
ATOM 2168 C CA . HIS A 1 283 ? 11.07 -13.914 -18.562 1 92 283 HIS A CA 1
ATOM 2169 C C . HIS A 1 283 ? 10.305 -13.805 -19.875 1 92 283 HIS A C 1
ATOM 2171 O O . HIS A 1 283 ? 9.688 -14.781 -20.312 1 92 283 HIS A O 1
ATOM 2177 N N . THR A 1 284 ? 10.25 -12.57 -20.469 1 87.5 284 THR A N 1
ATOM 2178 C CA . THR A 1 284 ? 9.438 -12.352 -21.672 1 87.5 284 THR A CA 1
ATOM 2179 C C . THR A 1 284 ? 10.297 -12.414 -22.922 1 87.5 284 THR A C 1
ATOM 2181 O O . THR A 1 284 ? 9.773 -12.539 -24.031 1 87.5 284 THR A O 1
ATOM 2184 N N . SER A 1 285 ? 11.492 -11.727 -22.859 1 69.44 285 SER A N 1
ATOM 2185 C CA . SER A 1 285 ? 12.32 -11.531 -24.047 1 69.44 285 SER A CA 1
ATOM 2186 C C . SER A 1 285 ? 12.68 -12.867 -24.703 1 69.44 285 SER A C 1
ATOM 2188 O O . SER A 1 285 ? 12.969 -13.844 -24 1 69.44 285 SER A O 1
ATOM 2190 N N . ASP A 1 286 ? 11.812 -13.195 -25.547 1 56.56 286 ASP A N 1
ATOM 2191 C CA . ASP A 1 286 ? 12.398 -14.125 -26.5 1 56.56 286 ASP A CA 1
ATOM 2192 C C . ASP A 1 286 ? 13.805 -13.688 -26.906 1 56.56 286 ASP A C 1
ATOM 2194 O O . ASP A 1 286 ? 14.422 -14.289 -27.781 1 56.56 286 ASP A O 1
ATOM 2198 N N . THR A 1 287 ? 14 -12.344 -26.484 1 47.84 287 THR A N 1
ATOM 2199 C CA . THR A 1 287 ? 15 -11.641 -27.281 1 47.84 287 THR A CA 1
ATOM 2200 C C . THR A 1 287 ? 16.406 -11.883 -26.734 1 47.84 287 THR A C 1
ATOM 2202 O O . THR A 1 287 ? 16.578 -12.062 -25.531 1 47.84 287 THR A O 1
ATOM 2205 N N . GLY A 1 288 ? 17.328 -12.016 -27.609 1 54.97 288 GLY A N 1
ATOM 2206 C CA . GLY A 1 288 ? 18.75 -12.203 -27.875 1 54.97 288 GLY A CA 1
ATOM 2207 C C . GLY A 1 288 ? 19.562 -12.391 -26.609 1 54.97 288 GLY A C 1
ATOM 2208 O O . GLY A 1 288 ? 19.031 -12.32 -25.5 1 54.97 288 GLY A O 1
ATOM 2209 N N . LEU A 1 289 ? 20.719 -12.695 -26.625 1 61.94 289 LEU A N 1
ATOM 2210 C CA . LEU A 1 289 ? 21.828 -13.016 -25.719 1 61.94 289 LEU A CA 1
ATOM 2211 C C . LEU A 1 289 ? 22.125 -11.859 -24.781 1 61.94 289 LEU A C 1
ATOM 2213 O O . LEU A 1 289 ? 22.359 -10.734 -25.219 1 61.94 289 LEU A O 1
ATOM 2217 N N . HIS A 1 290 ? 21.578 -11.969 -23.469 1 74.62 290 HIS A N 1
ATOM 2218 C CA . HIS A 1 290 ? 22.156 -11 -22.531 1 74.62 290 HIS A CA 1
ATOM 2219 C C . HIS A 1 290 ? 23.656 -10.891 -22.719 1 74.62 290 HIS A C 1
ATOM 2221 O O . HIS A 1 290 ? 24.359 -11.898 -22.734 1 74.62 290 HIS A O 1
ATOM 2227 N N . PRO A 1 291 ? 24.094 -9.773 -22.938 1 77.94 291 PRO A N 1
ATOM 2228 C CA . PRO A 1 291 ? 25.5 -9.602 -23.281 1 77.94 291 PRO A CA 1
ATOM 2229 C C . PRO A 1 291 ? 26.438 -10.18 -22.219 1 77.94 291 PRO A C 1
ATOM 2231 O O . PRO A 1 291 ? 27.578 -10.539 -22.531 1 77.94 291 PRO A O 1
ATOM 2234 N N . ASP A 1 292 ? 25.938 -10.398 -21.047 1 83.06 292 ASP A N 1
ATOM 2235 C CA . ASP A 1 292 ? 26.812 -10.828 -19.969 1 83.06 292 ASP A CA 1
ATOM 2236 C C . ASP A 1 292 ? 26.484 -12.25 -19.516 1 83.06 292 ASP A C 1
ATOM 2238 O O . ASP A 1 292 ? 26.891 -12.672 -18.438 1 83.06 292 ASP A O 1
ATOM 2242 N N . ALA A 1 293 ? 25.734 -12.898 -20.344 1 88.31 293 ALA A N 1
ATOM 2243 C CA . ALA A 1 293 ? 25.406 -14.281 -19.984 1 88.31 293 ALA A CA 1
ATOM 2244 C C . ALA A 1 293 ? 26.625 -15.188 -20.141 1 88.31 293 ALA A C 1
ATOM 2246 O O . ALA A 1 293 ? 27.391 -15.055 -21.094 1 88.31 293 ALA A O 1
ATOM 2247 N N . VAL A 1 294 ? 26.844 -16.094 -19.172 1 87.81 294 VAL A N 1
ATOM 2248 C CA . VAL A 1 294 ? 28 -17 -19.188 1 87.81 294 VAL A CA 1
ATOM 2249 C C . VAL A 1 294 ? 27.516 -18.453 -19.094 1 87.81 294 VAL A C 1
ATOM 2251 O O . VAL A 1 294 ? 26.844 -18.828 -18.125 1 87.81 294 VAL A O 1
ATOM 2254 N N . CYS A 1 295 ? 27.844 -19.219 -20.109 1 90.25 295 CYS A N 1
ATOM 2255 C CA . CYS A 1 295 ? 27.547 -20.656 -20.094 1 90.25 295 CYS A CA 1
ATOM 2256 C C . CYS A 1 295 ? 28.672 -21.422 -19.422 1 90.25 295 CYS A C 1
ATOM 2258 O O . CYS A 1 295 ? 29.859 -21.125 -19.625 1 90.25 295 CYS A O 1
ATOM 2260 N N . SER A 1 296 ? 28.312 -22.359 -18.641 1 86.5 296 SER A N 1
ATOM 2261 C CA . SER A 1 296 ? 29.312 -23.109 -17.891 1 86.5 296 SER A CA 1
ATOM 2262 C C . SER A 1 296 ? 30.234 -23.891 -18.828 1 86.5 296 SER A C 1
ATOM 2264 O O . SER A 1 296 ? 31.359 -24.25 -18.453 1 86.5 296 SER A O 1
ATOM 2266 N N . VAL A 1 297 ? 29.828 -24.125 -20.031 1 86.88 297 VAL A N 1
ATOM 2267 C CA . VAL A 1 297 ? 30.594 -24.906 -21 1 86.88 297 VAL A CA 1
ATOM 2268 C C . VAL A 1 297 ? 31.234 -23.969 -22.016 1 86.88 297 VAL A C 1
ATOM 2270 O O . VAL A 1 297 ? 32.438 -24.062 -22.297 1 86.88 297 VAL A O 1
ATOM 2273 N N . HIS A 1 298 ? 30.484 -22.984 -22.484 1 86.88 298 HIS A N 1
ATOM 2274 C CA . HIS A 1 298 ? 30.922 -22.141 -23.578 1 86.88 298 HIS A CA 1
ATOM 2275 C C . HIS A 1 298 ? 31.562 -20.859 -23.062 1 86.88 298 HIS A C 1
ATOM 2277 O O . HIS A 1 298 ? 32.219 -20.125 -23.828 1 86.88 298 HIS A O 1
ATOM 2283 N N . GLY A 1 299 ? 31.422 -20.672 -21.812 1 83.81 299 GLY A N 1
ATOM 2284 C CA . GLY A 1 299 ? 31.984 -19.453 -21.266 1 83.81 299 GLY A CA 1
ATOM 2285 C C . GLY A 1 299 ? 31.156 -18.219 -21.609 1 83.81 299 GLY A C 1
ATOM 2286 O O . GLY A 1 299 ? 29.938 -18.312 -21.797 1 83.81 299 GLY A O 1
ATOM 2287 N N . GLY A 1 300 ? 31.859 -16.984 -21.531 1 77.38 300 GLY A N 1
ATOM 2288 C CA . GLY A 1 300 ? 31.188 -15.711 -21.766 1 77.38 300 GLY A CA 1
ATOM 2289 C C . GLY A 1 300 ? 31.438 -15.164 -23.156 1 77.38 300 GLY A C 1
ATOM 2290 O O . GLY A 1 300 ? 32.125 -15.797 -23.969 1 77.38 300 GLY A O 1
ATOM 2291 N N . PRO A 1 301 ? 30.75 -14.086 -23.516 1 67.19 301 PRO A N 1
ATOM 2292 C CA . PRO A 1 301 ? 30.891 -13.508 -24.859 1 67.19 301 PRO A CA 1
ATOM 2293 C C . PRO A 1 301 ? 32.344 -13.305 -25.266 1 67.19 301 PRO A C 1
ATOM 2295 O O . PRO A 1 301 ? 32.688 -13.414 -26.453 1 67.19 301 PRO A O 1
ATOM 2298 N N . ASP A 1 302 ? 33.125 -12.93 -24.281 1 63 302 ASP A N 1
ATOM 2299 C CA . ASP A 1 302 ? 34.531 -12.688 -24.641 1 63 302 ASP A CA 1
ATOM 2300 C C . ASP A 1 302 ? 35.281 -13.992 -24.812 1 63 302 ASP A C 1
ATOM 2302 O O . ASP A 1 302 ? 36.406 -14.008 -25.328 1 63 302 ASP A O 1
ATOM 2306 N N . ASP A 1 303 ? 34.688 -15.023 -24.234 1 57.25 303 ASP A N 1
ATOM 2307 C CA . ASP A 1 303 ? 35.438 -16.281 -24.297 1 57.25 303 ASP A CA 1
ATOM 2308 C C . ASP A 1 303 ? 35.219 -16.969 -25.641 1 57.25 303 ASP A C 1
ATOM 2310 O O . ASP A 1 303 ? 35.875 -17.984 -25.922 1 57.25 303 ASP A O 1
ATOM 2314 N N . VAL A 1 304 ? 34.188 -16.656 -26.328 1 47.06 304 VAL A N 1
ATOM 2315 C CA . VAL A 1 304 ? 34.031 -17.344 -27.609 1 47.06 304 VAL A CA 1
ATOM 2316 C C . VAL A 1 304 ? 35.219 -17.047 -28.5 1 47.06 304 VAL A C 1
ATOM 2318 O O . VAL A 1 304 ? 35.625 -15.891 -28.656 1 47.06 304 VAL A O 1
ATOM 2321 N N . ASP A 1 305 ? 36.094 -17.891 -28.672 1 42.44 305 ASP A N 1
ATOM 2322 C CA . ASP A 1 305 ? 37.188 -17.938 -29.609 1 42.44 305 ASP A CA 1
ATOM 2323 C C . ASP A 1 305 ? 36.781 -17.344 -30.969 1 42.44 305 ASP A C 1
ATOM 2325 O O . ASP A 1 305 ? 36 -17.938 -31.703 1 42.44 305 ASP A O 1
ATOM 2329 N N . GLN A 1 306 ? 36.594 -15.875 -31.078 1 36.31 306 GLN A N 1
ATOM 2330 C CA . GLN A 1 306 ? 36.75 -15.289 -32.406 1 36.31 306 GLN A CA 1
ATOM 2331 C C . GLN A 1 306 ? 38.031 -15.805 -33.094 1 36.31 306 GLN A C 1
ATOM 2333 O O . GLN A 1 306 ? 39.125 -15.391 -32.75 1 36.31 306 GLN A O 1
ATOM 2338 N N . GLU A 1 307 ? 38.188 -16.891 -33.406 1 36.16 307 GLU A N 1
ATOM 2339 C CA . GLU A 1 307 ? 39.25 -17.047 -34.438 1 36.16 307 GLU A CA 1
ATOM 2340 C C . GLU A 1 307 ? 39.094 -15.977 -35.531 1 36.16 307 GLU A C 1
ATOM 2342 O O . GLU A 1 307 ? 39.688 -16.094 -36.594 1 36.16 307 GLU A O 1
ATOM 2347 N N . ALA A 1 308 ? 38.031 -15.195 -35.688 1 30.19 308 ALA A N 1
ATOM 2348 C CA . ALA A 1 308 ? 38.281 -14.242 -36.75 1 30.19 308 ALA A CA 1
ATOM 2349 C C . ALA A 1 308 ? 39.406 -13.281 -36.375 1 30.19 308 ALA A C 1
ATOM 2351 O O . ALA A 1 308 ? 39.75 -13.141 -35.219 1 30.19 308 ALA A O 1
ATOM 2352 N N . ASP A 1 309 ? 39.938 -12.336 -37.5 1 30.8 309 ASP A N 1
ATOM 2353 C CA . ASP A 1 309 ? 41 -11.344 -37.625 1 30.8 309 ASP A CA 1
ATOM 2354 C C . ASP A 1 309 ? 40.938 -10.32 -36.469 1 30.8 309 ASP A C 1
ATOM 2356 O O . ASP A 1 309 ? 39.844 -9.891 -36.094 1 30.8 309 ASP A O 1
ATOM 2360 N N . ASP A 1 310 ? 42 -10.133 -35.688 1 29.83 310 ASP A N 1
ATOM 2361 C CA . ASP A 1 310 ? 42.469 -9.281 -34.625 1 29.83 310 ASP A CA 1
ATOM 2362 C C . ASP A 1 310 ? 42.156 -7.812 -34.906 1 29.83 310 ASP A C 1
ATOM 2364 O O . ASP A 1 310 ? 43.062 -7.016 -35.156 1 29.83 310 ASP A O 1
ATOM 2368 N N . HIS A 1 311 ? 41.094 -7.406 -35.719 1 26.75 311 HIS A N 1
ATOM 2369 C CA . HIS A 1 311 ? 41.125 -5.949 -35.75 1 26.75 311 HIS A CA 1
ATOM 2370 C C . HIS A 1 311 ? 40.875 -5.371 -34.344 1 26.75 311 HIS A C 1
ATOM 2372 O O . HIS A 1 311 ? 40.031 -5.875 -33.594 1 26.75 311 HIS A O 1
ATOM 2378 N N . ASP A 1 312 ? 41.812 -4.641 -33.719 1 26.03 312 ASP A N 1
ATOM 2379 C CA . ASP A 1 312 ? 42.125 -3.895 -32.531 1 26.03 312 ASP A CA 1
ATOM 2380 C C . ASP A 1 312 ? 40.969 -2.959 -32.156 1 26.03 312 ASP A C 1
ATOM 2382 O O . ASP A 1 312 ? 41.094 -1.741 -32.281 1 26.03 312 ASP A O 1
ATOM 2386 N N . GLN A 1 313 ? 39.656 -3.189 -32.531 1 23.62 313 GLN A N 1
ATOM 2387 C CA . GLN A 1 313 ? 38.938 -2.004 -32.094 1 23.62 313 GLN A CA 1
ATOM 2388 C C . GLN A 1 313 ? 38.875 -1.928 -30.578 1 23.62 313 GLN A C 1
ATOM 2390 O O . GLN A 1 313 ? 38.562 -2.92 -29.906 1 23.62 313 GLN A O 1
ATOM 2395 N N . ASP A 1 314 ? 39.562 -1.024 -29.859 1 24.42 314 ASP A N 1
ATOM 2396 C CA . ASP A 1 314 ? 39.688 -0.462 -28.516 1 24.42 314 ASP A CA 1
ATOM 2397 C C . ASP A 1 314 ? 38.312 -0.147 -27.922 1 24.42 314 ASP A C 1
ATOM 2399 O O . ASP A 1 314 ? 37.75 0.917 -28.188 1 24.42 314 ASP A O 1
ATOM 2403 N N . ASP A 1 315 ? 37.438 -1.117 -27.906 1 26.36 315 ASP A N 1
ATOM 2404 C CA . ASP A 1 315 ? 36.156 -0.668 -27.312 1 26.36 315 ASP A CA 1
ATOM 2405 C C . ASP A 1 315 ? 36.344 -0.333 -25.828 1 26.36 315 ASP A C 1
ATOM 2407 O O . ASP A 1 315 ? 36.938 -1.106 -25.078 1 26.36 315 ASP A O 1
ATOM 2411 N N . ASP A 1 316 ? 36.281 0.939 -25.453 1 23.84 316 ASP A N 1
ATOM 2412 C CA . ASP A 1 316 ? 36.375 1.663 -24.188 1 23.84 316 ASP A CA 1
ATOM 2413 C C . ASP A 1 316 ? 35.344 1.144 -23.188 1 23.84 316 ASP A C 1
ATOM 2415 O O . ASP A 1 316 ? 34.156 1.097 -23.469 1 23.84 316 ASP A O 1
ATOM 2419 N N . PRO A 1 317 ? 35.781 0.34 -22.266 1 27.62 317 PRO A N 1
ATOM 2420 C CA . PRO A 1 317 ? 35 -0.223 -21.156 1 27.62 317 PRO A CA 1
ATOM 2421 C C . PRO A 1 317 ? 34.312 0.848 -20.328 1 27.62 317 PRO A C 1
ATOM 2423 O O . PRO A 1 317 ? 33.719 0.541 -19.281 1 27.62 317 PRO A O 1
ATOM 2426 N N . GLU A 1 318 ? 34.25 2.133 -20.734 1 26.73 318 GLU A N 1
ATOM 2427 C CA . GLU A 1 318 ? 33.875 3.199 -19.812 1 26.73 318 GLU A CA 1
ATOM 2428 C C . GLU A 1 318 ? 32.406 3.125 -19.453 1 26.73 318 GLU A C 1
ATOM 2430 O O . GLU A 1 318 ? 31.906 3.916 -18.656 1 26.73 318 GLU A O 1
ATOM 2435 N N . GLY A 1 319 ? 31.594 2.289 -20.062 1 25.84 319 GLY A N 1
ATOM 2436 C CA . GLY A 1 319 ? 30.203 2.658 -19.906 1 25.84 319 GLY A CA 1
ATOM 2437 C C . GLY A 1 319 ? 29.594 2.193 -18.594 1 25.84 319 GLY A C 1
ATOM 2438 O O . GLY A 1 319 ? 28.406 2.383 -18.344 1 25.84 319 GLY A O 1
ATOM 2439 N N . ARG A 1 320 ? 30.203 1.297 -17.891 1 28.72 320 ARG A N 1
ATOM 2440 C CA . ARG A 1 320 ? 29.422 0.821 -16.75 1 28.72 320 ARG A CA 1
ATOM 2441 C C . ARG A 1 320 ? 29.391 1.869 -15.641 1 28.72 320 ARG A C 1
ATOM 2443 O O . ARG A 1 320 ? 28.672 1.699 -14.641 1 28.72 320 ARG A O 1
ATOM 2450 N N . ALA A 1 321 ? 30.359 2.727 -15.539 1 31.88 321 ALA A N 1
ATOM 2451 C CA . ALA A 1 321 ? 30.469 3.662 -14.43 1 31.88 321 ALA A CA 1
ATOM 2452 C C . ALA A 1 321 ? 29.25 4.57 -14.352 1 31.88 321 ALA A C 1
ATOM 2454 O O . ALA A 1 321 ? 29.031 5.254 -13.352 1 31.88 321 ALA A O 1
ATOM 2455 N N . ASP A 1 322 ? 28.531 4.602 -15.406 1 30.95 322 ASP A N 1
ATOM 2456 C CA . ASP A 1 322 ? 27.594 5.719 -15.453 1 30.95 322 ASP A CA 1
ATOM 2457 C C . ASP A 1 322 ? 26.359 5.438 -14.609 1 30.95 322 ASP A C 1
ATOM 2459 O O . ASP A 1 322 ? 25.594 6.352 -14.281 1 30.95 322 ASP A O 1
ATOM 2463 N N . LEU A 1 323 ? 26.109 4.133 -14.383 1 29 323 LEU A N 1
ATOM 2464 C CA . LEU A 1 323 ? 24.812 4.07 -13.719 1 29 323 LEU A CA 1
ATOM 2465 C C . LEU A 1 323 ? 24.922 4.488 -12.25 1 29 323 LEU A C 1
ATOM 2467 O O . LEU A 1 323 ? 24.031 5.16 -11.727 1 29 323 LEU A O 1
ATOM 2471 N N . GLU A 1 324 ? 26.031 4.129 -11.648 1 31.48 324 GLU A N 1
ATOM 2472 C CA . GLU A 1 324 ? 26.312 4.676 -10.32 1 31.48 324 GLU A CA 1
ATOM 2473 C C . GLU A 1 324 ? 26.516 6.184 -10.383 1 31.48 324 GLU A C 1
ATOM 2475 O O . GLU A 1 324 ? 26.125 6.91 -9.469 1 31.48 324 GLU A O 1
ATOM 2480 N N . GLU A 1 325 ? 27.203 6.621 -11.453 1 32.59 325 GLU A N 1
ATOM 2481 C CA . GLU A 1 325 ? 27.391 8.055 -11.695 1 32.59 325 GLU A CA 1
ATOM 2482 C C . GLU A 1 325 ? 26.062 8.719 -12.039 1 32.59 325 GLU A C 1
ATOM 2484 O O . GLU A 1 325 ? 25.828 9.875 -11.664 1 32.59 325 GLU A O 1
ATOM 2489 N N . GLN A 1 326 ? 25.25 8 -12.703 1 30.5 326 GLN A N 1
ATOM 2490 C CA . GLN A 1 326 ? 23.938 8.586 -12.984 1 30.5 326 GLN A CA 1
ATOM 2491 C C . GLN A 1 326 ? 23.141 8.766 -11.703 1 30.5 326 GLN A C 1
ATOM 2493 O O . GLN A 1 326 ? 22.422 9.758 -11.547 1 30.5 326 GLN A O 1
ATOM 2498 N N . PHE A 1 327 ? 23.141 7.855 -10.828 1 32.44 327 PHE A N 1
ATOM 2499 C CA . PHE A 1 327 ? 22.531 8.016 -9.508 1 32.44 327 PHE A CA 1
ATOM 2500 C C . PHE A 1 327 ? 23.234 9.125 -8.727 1 32.44 327 PHE A C 1
ATOM 2502 O O . PHE A 1 327 ? 22.562 9.93 -8.062 1 32.44 327 PHE A O 1
ATOM 2509 N N . ALA A 1 328 ? 24.578 9.164 -8.75 1 34.69 328 ALA A N 1
ATOM 2510 C CA . ALA A 1 328 ? 25.312 10.273 -8.148 1 34.69 328 ALA A CA 1
ATOM 2511 C C . ALA A 1 328 ? 25.016 11.586 -8.867 1 34.69 328 ALA A C 1
ATOM 2513 O O . ALA A 1 328 ? 24.922 12.641 -8.227 1 34.69 328 ALA A O 1
ATOM 2514 N N . ALA A 1 329 ? 24.969 11.625 -10.117 1 32.44 329 ALA A N 1
ATOM 2515 C CA . ALA A 1 329 ? 24.719 12.82 -10.914 1 32.44 329 ALA A CA 1
ATOM 2516 C C . ALA A 1 329 ? 23.281 13.328 -10.711 1 32.44 329 ALA A C 1
ATOM 2518 O O . ALA A 1 329 ? 23.047 14.539 -10.711 1 32.44 329 ALA A O 1
ATOM 2519 N N . ALA A 1 330 ? 22.312 12.5 -10.688 1 35.34 330 ALA A N 1
ATOM 2520 C CA . ALA A 1 330 ? 20.938 12.945 -10.43 1 35.34 330 ALA A CA 1
ATOM 2521 C C . ALA A 1 330 ? 20.812 13.539 -9.031 1 35.34 330 ALA A C 1
ATOM 2523 O O . ALA A 1 330 ? 19.969 14.414 -8.789 1 35.34 330 ALA A O 1
ATOM 2524 N N . VAL A 1 331 ? 21.609 13.117 -8.148 1 34.66 331 VAL A N 1
ATOM 2525 C CA . VAL A 1 331 ? 21.609 13.711 -6.812 1 34.66 331 VAL A CA 1
ATOM 2526 C C . VAL A 1 331 ? 22.344 15.047 -6.832 1 34.66 331 VAL A C 1
ATOM 2528 O O . VAL A 1 331 ? 22.062 15.938 -6.031 1 34.66 331 VAL A O 1
ATOM 2531 N N . ARG A 1 332 ? 23.359 15.188 -7.684 1 33.72 332 ARG A N 1
ATOM 2532 C CA . ARG A 1 332 ? 24.172 16.406 -7.699 1 33.72 332 ARG A CA 1
ATOM 2533 C C . ARG A 1 332 ? 23.453 17.531 -8.438 1 33.72 332 ARG A C 1
ATOM 2535 O O . ARG A 1 332 ? 23.859 18.688 -8.352 1 33.72 332 ARG A O 1
ATOM 2542 N N . GLU A 1 333 ? 22.781 17.156 -9.516 1 34.5 333 GLU A N 1
ATOM 2543 C CA . GLU A 1 333 ? 22.141 18.297 -10.18 1 34.5 333 GLU A CA 1
ATOM 2544 C C . GLU A 1 333 ? 20.812 18.656 -9.5 1 34.5 333 GLU A C 1
ATOM 2546 O O . GLU A 1 333 ? 20.047 17.781 -9.117 1 34.5 333 GLU A O 1
ATOM 2551 N N . MET B 1 1 ? -8.484 -51.125 -6.613 1 25.47 1 MET B N 1
ATOM 2552 C CA . MET B 1 1 ? -9.273 -50.594 -7.73 1 25.47 1 MET B CA 1
ATOM 2553 C C . MET B 1 1 ? -9.109 -49.094 -7.867 1 25.47 1 MET B C 1
ATOM 2555 O O . MET B 1 1 ? -9.406 -48.344 -6.934 1 25.47 1 MET B O 1
ATOM 2559 N N . LYS B 1 2 ? -8.078 -48.656 -8.641 1 31.16 2 LYS B N 1
ATOM 2560 C CA . LYS B 1 2 ? -7.719 -47.281 -8.945 1 31.16 2 LYS B CA 1
ATOM 2561 C C . LYS B 1 2 ? -8.906 -46.531 -9.539 1 31.16 2 LYS B C 1
ATOM 2563 O O . LYS B 1 2 ? -9.375 -46.844 -10.633 1 31.16 2 LYS B O 1
ATOM 2568 N N . THR B 1 3 ? -9.898 -46.188 -8.742 1 29.39 3 THR B N 1
ATOM 2569 C CA . THR B 1 3 ? -11.023 -45.438 -9.312 1 29.39 3 THR B CA 1
ATOM 2570 C C . THR B 1 3 ? -10.531 -44.344 -10.234 1 29.39 3 THR B C 1
ATOM 2572 O O . THR B 1 3 ? -9.875 -43.406 -9.781 1 29.39 3 THR B O 1
ATOM 2575 N N . THR B 1 4 ? -10.227 -44.656 -11.445 1 32.56 4 THR B N 1
ATOM 2576 C CA . THR B 1 4 ? -9.984 -43.75 -12.547 1 32.56 4 THR B CA 1
ATOM 2577 C C . THR B 1 4 ? -11.094 -42.688 -12.617 1 32.56 4 THR B C 1
ATOM 2579 O O . THR B 1 4 ? -12.273 -43.031 -12.742 1 32.56 4 THR B O 1
ATOM 2582 N N . PHE B 1 5 ? -11.086 -41.656 -11.789 1 34.06 5 PHE B N 1
ATOM 2583 C CA . PHE B 1 5 ? -12.008 -40.531 -12.039 1 34.06 5 PHE B CA 1
ATOM 2584 C C . PHE B 1 5 ? -12.133 -40.25 -13.531 1 34.06 5 PHE B C 1
ATOM 2586 O O . PHE B 1 5 ? -11.25 -39.656 -14.133 1 34.06 5 PHE B O 1
ATOM 2593 N N . ASP B 1 6 ? -12.555 -41.188 -14.297 1 35.34 6 ASP B N 1
ATOM 2594 C CA . ASP B 1 6 ? -12.875 -41.125 -15.727 1 35.34 6 ASP B CA 1
ATOM 2595 C C . ASP B 1 6 ? -13.812 -39.969 -16.016 1 35.34 6 ASP B C 1
ATOM 2597 O O . ASP B 1 6 ? -14.5 -39.938 -17.031 1 35.34 6 ASP B O 1
ATOM 2601 N N . GLY B 1 7 ? -14.562 -39.344 -14.977 1 38.53 7 GLY B N 1
ATOM 2602 C CA . GLY B 1 7 ? -15.484 -38.344 -15.492 1 38.53 7 GLY B CA 1
ATOM 2603 C C . GLY B 1 7 ? -14.844 -37.406 -16.484 1 38.53 7 GLY B C 1
ATOM 2604 O O . GLY B 1 7 ? -13.641 -37.125 -16.406 1 38.53 7 GLY B O 1
ATOM 2605 N N . THR B 1 8 ? -15.242 -37.375 -17.734 1 38.78 8 THR B N 1
ATOM 2606 C CA . THR B 1 8 ? -14.836 -36.469 -18.797 1 38.78 8 THR B CA 1
ATOM 2607 C C . THR B 1 8 ? -14.578 -35.062 -18.266 1 38.78 8 THR B C 1
ATOM 2609 O O . THR B 1 8 ? -15.516 -34.312 -17.984 1 38.78 8 THR B O 1
ATOM 2612 N N . MET B 1 9 ? -13.828 -34.875 -17.297 1 48.16 9 MET B N 1
ATOM 2613 C CA . MET B 1 9 ? -13.484 -33.531 -16.828 1 48.16 9 MET B CA 1
ATOM 2614 C C . MET B 1 9 ? -13.266 -32.594 -18.016 1 48.16 9 MET B C 1
ATOM 2616 O O . MET B 1 9 ? -12.445 -32.875 -18.891 1 48.16 9 MET B O 1
ATOM 2620 N N . GLN B 1 10 ? -14.438 -32.031 -18.531 1 54.59 10 GLN B N 1
ATOM 2621 C CA . GLN B 1 10 ? -14.227 -30.984 -19.516 1 54.59 10 GLN B CA 1
ATOM 2622 C C . GLN B 1 10 ? -12.883 -30.281 -19.312 1 54.59 10 GLN B C 1
ATOM 2624 O O . GLN B 1 10 ? -12.398 -30.188 -18.188 1 54.59 10 GLN B O 1
ATOM 2629 N N . PRO B 1 11 ? -12.242 -30.125 -20.453 1 60.19 11 PRO B N 1
ATOM 2630 C CA . PRO B 1 11 ? -10.898 -29.562 -20.422 1 60.19 11 PRO B CA 1
ATOM 2631 C C . PRO B 1 11 ? -10.82 -28.266 -19.625 1 60.19 11 PRO B C 1
ATOM 2633 O O . PRO B 1 11 ? -11.766 -27.469 -19.641 1 60.19 11 PRO B O 1
ATOM 2636 N N . LEU B 1 12 ? -10.078 -28.266 -18.609 1 72.31 12 LEU B N 1
ATOM 2637 C CA . LEU B 1 12 ? -9.742 -27.062 -17.844 1 72.31 12 LEU B CA 1
ATOM 2638 C C . LEU B 1 12 ? -9.273 -25.953 -18.766 1 72.31 12 LEU B C 1
ATOM 2640 O O . LEU B 1 12 ? -8.68 -26.219 -19.828 1 72.31 12 LEU B O 1
ATOM 2644 N N . ASP B 1 13 ? -9.867 -24.781 -18.516 1 81.12 13 ASP B N 1
ATOM 2645 C CA . ASP B 1 13 ? -9.445 -23.594 -19.266 1 81.12 13 ASP B CA 1
ATOM 2646 C C . ASP B 1 13 ? -8.031 -23.172 -18.875 1 81.12 13 ASP B C 1
ATOM 2648 O O . ASP B 1 13 ? -7.621 -23.375 -17.719 1 81.12 13 ASP B O 1
ATOM 2652 N N . ARG B 1 14 ? -7.359 -22.641 -19.859 1 80.94 14 ARG B N 1
ATOM 2653 C CA . ARG B 1 14 ? -5.988 -22.219 -19.594 1 80.94 14 ARG B CA 1
ATOM 2654 C C . ARG B 1 14 ? -5.852 -20.703 -19.688 1 80.94 14 ARG B C 1
ATOM 2656 O O . ARG B 1 14 ? -4.742 -20.172 -19.656 1 80.94 14 ARG B O 1
ATOM 2663 N N . THR B 1 15 ? -7.012 -20.109 -19.875 1 84.69 15 THR B N 1
ATOM 2664 C CA . THR B 1 15 ? -7.008 -18.656 -19.938 1 84.69 15 THR B CA 1
ATOM 2665 C C . THR B 1 15 ? -8.156 -18.078 -19.125 1 84.69 15 THR B C 1
ATOM 2667 O O . THR B 1 15 ? -9.156 -18.766 -18.875 1 84.69 15 THR B O 1
ATOM 2670 N N . VAL B 1 16 ? -7.945 -16.984 -18.672 1 91.88 16 VAL B N 1
ATOM 2671 C CA . VAL B 1 16 ? -8.961 -16.266 -17.922 1 91.88 16 VAL B CA 1
ATOM 2672 C C . VAL B 1 16 ? -9.547 -15.148 -18.797 1 91.88 16 VAL B C 1
ATOM 2674 O O . VAL B 1 16 ? -8.812 -14.266 -19.25 1 91.88 16 VAL B O 1
ATOM 2677 N N . PRO B 1 17 ? -10.789 -15.234 -19.016 1 93.62 17 PRO B N 1
ATOM 2678 C CA . PRO B 1 17 ? -11.398 -14.172 -19.812 1 93.62 17 PRO B CA 1
ATOM 2679 C C . PRO B 1 17 ? -11.352 -12.812 -19.125 1 93.62 17 PRO B C 1
ATOM 2681 O O . PRO B 1 17 ? -11.125 -12.734 -17.906 1 93.62 17 PRO B O 1
ATOM 2684 N N . ASP B 1 18 ? -11.602 -11.734 -19.906 1 94.25 18 ASP B N 1
ATOM 2685 C CA . ASP B 1 18 ? -11.656 -10.344 -19.453 1 94.25 18 ASP B CA 1
ATOM 2686 C C . ASP B 1 18 ? -12.68 -9.547 -20.25 1 94.25 18 ASP B C 1
ATOM 2688 O O . ASP B 1 18 ? -12.523 -9.344 -21.453 1 94.25 18 ASP B O 1
ATOM 2692 N N . PRO B 1 19 ? -13.781 -9.203 -19.594 1 97 19 PRO B N 1
ATOM 2693 C CA . PRO B 1 19 ? -13.969 -9.156 -18.156 1 97 19 PRO B CA 1
ATOM 2694 C C . PRO B 1 19 ? -14.5 -10.477 -17.578 1 97 19 PRO B C 1
ATOM 2696 O O . PRO B 1 19 ? -15.086 -11.273 -18.312 1 97 19 PRO B O 1
ATOM 2699 N N . ALA B 1 20 ? -14.273 -10.633 -16.297 1 98.38 20 ALA B N 1
ATOM 2700 C CA . ALA B 1 20 ? -14.789 -11.812 -15.609 1 98.38 20 ALA B CA 1
ATOM 2701 C C . ALA B 1 20 ? -14.844 -11.586 -14.102 1 98.38 20 ALA B C 1
ATOM 2703 O O . ALA B 1 20 ? -14.172 -10.688 -13.578 1 98.38 20 ALA B O 1
ATOM 2704 N N . LEU B 1 21 ? -15.773 -12.266 -13.492 1 98.75 21 LEU B N 1
ATOM 2705 C CA . LEU B 1 21 ? -15.695 -12.477 -12.055 1 98.75 21 LEU B CA 1
ATOM 2706 C C . LEU B 1 21 ? -14.844 -13.703 -11.727 1 98.75 21 LEU B C 1
ATOM 2708 O O . LEU B 1 21 ? -15.234 -14.836 -12.039 1 98.75 21 LEU B O 1
ATOM 2712 N N . ILE B 1 22 ? -13.695 -13.508 -11.18 1 98.75 22 ILE B N 1
ATOM 2713 C CA . ILE B 1 22 ? -12.758 -14.57 -10.852 1 98.75 22 ILE B CA 1
ATOM 2714 C C . ILE B 1 22 ? -12.867 -14.906 -9.359 1 98.75 22 ILE B C 1
ATOM 2716 O O . ILE B 1 22 ? -12.523 -14.086 -8.508 1 98.75 22 ILE B O 1
ATOM 2720 N N . VAL B 1 23 ? -13.312 -16.078 -9.039 1 98.81 23 VAL B N 1
ATOM 2721 C CA . VAL B 1 23 ? -13.484 -16.531 -7.66 1 98.81 23 VAL B CA 1
ATOM 2722 C C . VAL B 1 23 ? -12.352 -17.484 -7.281 1 98.81 23 VAL B C 1
ATOM 2724 O O . VAL B 1 23 ? -12.289 -18.609 -7.773 1 98.81 23 VAL B O 1
ATOM 2727 N N . LEU B 1 24 ? -11.43 -17.016 -6.461 1 98.62 24 LEU B N 1
ATOM 2728 C CA . LEU B 1 24 ? -10.398 -17.922 -5.961 1 98.62 24 LEU B CA 1
ATOM 2729 C C . LEU B 1 24 ? -10.984 -18.922 -4.98 1 98.62 24 LEU B C 1
ATOM 2731 O O . LEU B 1 24 ? -11.82 -18.578 -4.141 1 98.62 24 LEU B O 1
ATOM 2735 N N . ILE B 1 25 ? -10.617 -20.109 -5.105 1 98.44 25 ILE B N 1
ATOM 2736 C CA . ILE B 1 25 ? -11.102 -21.188 -4.246 1 98.44 25 ILE B CA 1
ATOM 2737 C C . ILE B 1 25 ? -9.914 -21.969 -3.676 1 98.44 25 ILE B C 1
ATOM 2739 O O . ILE B 1 25 ? -9.109 -22.516 -4.43 1 98.44 25 ILE B O 1
ATOM 2743 N N . GLY B 1 26 ? -9.812 -22.016 -2.385 1 98 26 GLY B N 1
ATOM 2744 C CA . GLY B 1 26 ? -8.742 -22.719 -1.7 1 98 26 GLY B CA 1
ATOM 2745 C C . GLY B 1 26 ? -8.68 -22.422 -0.215 1 98 26 GLY B C 1
ATOM 2746 O O . GLY B 1 26 ? -9.25 -21.422 0.244 1 98 26 GLY B O 1
ATOM 2747 N N . ALA B 1 27 ? -7.965 -23.25 0.533 1 97.5 27 ALA B N 1
ATOM 2748 C CA . ALA B 1 27 ? -7.859 -23.125 1.983 1 97.5 27 ALA B CA 1
ATOM 2749 C C . ALA B 1 27 ? -6.98 -21.938 2.365 1 97.5 27 ALA B C 1
ATOM 2751 O O . ALA B 1 27 ? -6.242 -21.406 1.529 1 97.5 27 ALA B O 1
ATOM 2752 N N . ALA B 1 28 ? -7.203 -21.453 3.658 1 95.56 28 ALA B N 1
ATOM 2753 C CA . ALA B 1 28 ? -6.262 -20.484 4.199 1 95.56 28 ALA B CA 1
ATOM 2754 C C . ALA B 1 28 ? -4.824 -20.984 4.078 1 95.56 28 ALA B C 1
ATOM 2756 O O . ALA B 1 28 ? -4.535 -22.141 4.387 1 95.56 28 ALA B O 1
ATOM 2757 N N . GLY B 1 29 ? -3.955 -20.156 3.514 1 95.19 29 GLY B N 1
ATOM 2758 C CA . GLY B 1 29 ? -2.561 -20.531 3.359 1 95.19 29 GLY B CA 1
ATOM 2759 C C . GLY B 1 29 ? -2.264 -21.188 2.02 1 95.19 29 GLY B C 1
ATOM 2760 O O . GLY B 1 29 ? -1.124 -21.562 1.748 1 95.19 29 GLY B O 1
ATOM 2761 N N . SER B 1 30 ? -3.25 -21.328 1.167 1 96.56 30 SER B N 1
ATOM 2762 C CA . SER B 1 30 ? -3.066 -22.047 -0.09 1 96.56 30 SER B CA 1
ATOM 2763 C C . SER B 1 30 ? -2.324 -21.188 -1.111 1 96.56 30 SER B C 1
ATOM 2765 O O . SER B 1 30 ? -1.841 -21.703 -2.123 1 96.56 30 SER B O 1
ATOM 2767 N N . GLY B 1 31 ? -2.264 -19.922 -0.948 1 95.5 31 GLY B N 1
ATOM 2768 C CA . GLY B 1 31 ? -1.586 -19.047 -1.887 1 95.5 31 GLY B CA 1
ATOM 2769 C C . GLY B 1 31 ? -2.541 -18.172 -2.688 1 95.5 31 GLY B C 1
ATOM 2770 O O . GLY B 1 31 ? -2.137 -17.531 -3.654 1 95.5 31 GLY B O 1
ATOM 2771 N N . LYS B 1 32 ? -3.793 -18.125 -2.311 1 96.88 32 LYS B N 1
ATOM 2772 C CA . LYS B 1 32 ? -4.801 -17.328 -3.006 1 96.88 32 LYS B CA 1
ATOM 277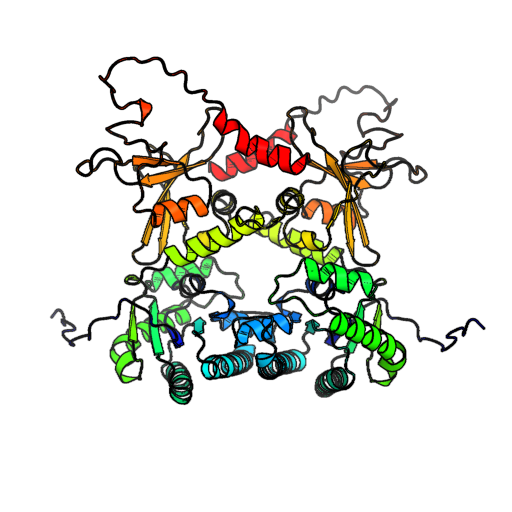3 C C . LYS B 1 32 ? -4.359 -15.875 -3.133 1 96.88 32 LYS B C 1
ATOM 2775 O O . LYS B 1 32 ? -4.414 -15.297 -4.223 1 96.88 32 LYS B O 1
ATOM 2780 N N . SER B 1 33 ? -3.887 -15.297 -2.021 1 95.88 33 SER B N 1
ATOM 2781 C CA . SER B 1 33 ? -3.506 -13.883 -2.018 1 95.88 33 SER B CA 1
ATOM 2782 C C . SER B 1 33 ? -2.328 -13.625 -2.949 1 95.88 33 SER B C 1
ATOM 2784 O O . SER B 1 33 ? -2.25 -12.57 -3.584 1 95.88 33 SER B O 1
ATOM 2786 N N . THR B 1 34 ? -1.445 -14.594 -3.033 1 95.31 34 THR B N 1
ATOM 2787 C CA . THR B 1 34 ? -0.341 -14.477 -3.979 1 95.31 34 THR B CA 1
ATOM 2788 C C . THR B 1 34 ? -0.857 -14.445 -5.414 1 95.31 34 THR B C 1
ATOM 2790 O O . THR B 1 34 ? -0.453 -13.586 -6.203 1 95.31 34 THR B O 1
ATOM 2793 N N . TRP B 1 35 ? -1.719 -15.305 -5.73 1 97.12 35 TRP B N 1
ATOM 2794 C CA . TRP B 1 35 ? -2.312 -15.32 -7.062 1 97.12 35 TRP B CA 1
ATOM 2795 C C . TRP B 1 35 ? -3.096 -14.039 -7.32 1 97.12 35 TRP B C 1
ATOM 2797 O O . TRP B 1 35 ? -3.02 -13.461 -8.414 1 97.12 35 TRP B O 1
ATOM 2807 N N . ALA B 1 36 ? -3.834 -13.57 -6.316 1 98 36 ALA B N 1
ATOM 2808 C CA . ALA B 1 36 ? -4.617 -12.344 -6.441 1 98 36 ALA B CA 1
ATOM 2809 C C . ALA B 1 36 ? -3.727 -11.156 -6.789 1 98 36 ALA B C 1
ATOM 2811 O O . ALA B 1 36 ? -4.133 -10.266 -7.539 1 98 36 ALA B O 1
ATOM 2812 N N . SER B 1 37 ? -2.539 -11.148 -6.297 1 96.94 37 SER B N 1
ATOM 2813 C CA . SER B 1 37 ? -1.621 -10.031 -6.469 1 96.94 37 SER B CA 1
ATOM 2814 C C . SER B 1 37 ? -1.176 -9.898 -7.922 1 96.94 37 SER B C 1
ATOM 2816 O O . SER B 1 37 ? -0.572 -8.898 -8.305 1 96.94 37 SER B O 1
ATOM 2818 N N . THR B 1 38 ? -1.438 -10.914 -8.719 1 96.75 38 THR B N 1
ATOM 2819 C CA . THR B 1 38 ? -1.072 -10.844 -10.125 1 96.75 38 THR B CA 1
ATOM 2820 C C . THR B 1 38 ? -2.043 -9.953 -10.898 1 96.75 38 THR B C 1
ATOM 2822 O O . THR B 1 38 ? -1.787 -9.594 -12.047 1 96.75 38 THR B O 1
ATOM 2825 N N . TRP B 1 39 ? -3.154 -9.555 -10.367 1 97.44 39 TRP B N 1
ATOM 2826 C CA . TRP B 1 39 ? -4.066 -8.555 -10.914 1 97.44 39 TRP B CA 1
ATOM 2827 C C . TRP B 1 39 ? -3.844 -7.199 -10.25 1 97.44 39 TRP B C 1
ATOM 2829 O O . TRP B 1 39 ? -3.305 -7.121 -9.148 1 97.44 39 TRP B O 1
ATOM 2839 N N . PRO B 1 40 ? -4.254 -6.133 -10.969 1 96.56 40 PRO B N 1
ATOM 2840 C CA . PRO B 1 40 ? -4.223 -4.828 -10.297 1 96.56 40 PRO B CA 1
ATOM 2841 C C . PRO B 1 40 ? -5.02 -4.812 -9 1 96.56 40 PRO B C 1
ATOM 2843 O O . PRO B 1 40 ? -6.082 -5.434 -8.914 1 96.56 40 PRO B O 1
ATOM 2846 N N . SER B 1 41 ? -4.523 -4.113 -8.07 1 96.5 41 SER B N 1
ATOM 2847 C CA . SER B 1 41 ? -5.105 -4.121 -6.73 1 96.5 41 SER B CA 1
ATOM 2848 C C . SER B 1 41 ? -6.555 -3.645 -6.758 1 96.5 41 SER B C 1
ATOM 2850 O O . SER B 1 41 ? -7.375 -4.086 -5.949 1 96.5 41 SER B O 1
ATOM 2852 N N . THR B 1 42 ? -6.922 -2.773 -7.66 1 96.88 42 THR B N 1
ATOM 2853 C CA . THR B 1 42 ? -8.281 -2.256 -7.734 1 96.88 42 THR B CA 1
ATOM 2854 C C . THR B 1 42 ? -9.258 -3.354 -8.148 1 96.88 42 THR B C 1
ATOM 2856 O O . THR B 1 42 ? -10.469 -3.223 -7.957 1 96.88 42 THR B O 1
ATOM 2859 N N . GLN B 1 43 ? -8.719 -4.406 -8.703 1 98.25 43 GLN B N 1
ATOM 2860 C CA . GLN B 1 43 ? -9.578 -5.477 -9.203 1 98.25 43 GLN B CA 1
ATOM 2861 C C . GLN B 1 43 ? -9.789 -6.555 -8.141 1 98.25 43 GLN B C 1
ATOM 2863 O O . GLN B 1 43 ? -10.617 -7.449 -8.312 1 98.25 43 GLN B O 1
ATOM 2868 N N . VAL B 1 44 ? -9.023 -6.449 -7.07 1 98.69 44 VAL B N 1
ATOM 2869 C CA . VAL B 1 44 ? -9.008 -7.531 -6.094 1 98.69 44 VAL B CA 1
ATOM 2870 C C . VAL B 1 44 ? -9.836 -7.133 -4.871 1 98.69 44 VAL B C 1
ATOM 2872 O O . VAL B 1 44 ? -9.562 -6.109 -4.234 1 98.69 44 VAL B O 1
ATOM 2875 N N . LEU B 1 45 ? -10.859 -7.863 -4.59 1 98.69 45 LEU B N 1
ATOM 2876 C CA . LEU B 1 45 ? -11.633 -7.738 -3.361 1 98.69 45 LEU B CA 1
ATOM 2877 C C . LEU B 1 45 ? -11.266 -8.844 -2.373 1 98.69 45 LEU B C 1
ATOM 2879 O O . LEU B 1 45 ? -11.703 -9.984 -2.527 1 98.69 45 LEU B O 1
ATOM 2883 N N . GLU B 1 46 ? -10.469 -8.5 -1.407 1 98.06 46 GLU B N 1
ATOM 2884 C CA . GLU B 1 46 ? -10.008 -9.453 -0.402 1 98.06 46 GLU B CA 1
ATOM 2885 C C . GLU B 1 46 ? -10.836 -9.352 0.876 1 98.06 46 GLU B C 1
ATOM 2887 O O . GLU B 1 46 ? -10.891 -8.297 1.505 1 98.06 46 GLU B O 1
ATOM 2892 N N . LEU B 1 47 ? -11.414 -10.43 1.317 1 97.44 47 LEU B N 1
ATOM 2893 C CA . LEU B 1 47 ? -12.312 -10.414 2.465 1 97.44 47 LEU B CA 1
ATOM 2894 C C . LEU B 1 47 ? -11.578 -9.969 3.725 1 97.44 47 LEU B C 1
ATOM 2896 O O . LEU B 1 47 ? -12.125 -9.211 4.531 1 97.44 47 LEU B O 1
ATOM 2900 N N . ASP B 1 48 ? -10.352 -10.438 3.957 1 95.56 48 ASP B N 1
ATOM 2901 C CA . ASP B 1 48 ? -9.562 -10.023 5.113 1 95.56 48 ASP B CA 1
ATOM 2902 C C . ASP B 1 48 ? -9.391 -8.508 5.148 1 95.56 48 ASP B C 1
ATOM 2904 O O . ASP B 1 48 ? -9.445 -7.898 6.219 1 95.56 48 ASP B O 1
ATOM 2908 N N . GLN B 1 49 ? -9.164 -7.906 4.016 1 96.69 49 GLN B N 1
ATOM 2909 C CA . GLN B 1 49 ? -9.008 -6.457 3.943 1 96.69 49 GLN B CA 1
ATOM 2910 C C . GLN B 1 49 ? -10.305 -5.742 4.309 1 96.69 49 GLN B C 1
ATOM 2912 O O . GLN B 1 49 ? -10.281 -4.695 4.957 1 96.69 49 GLN B O 1
ATOM 2917 N N . PHE B 1 50 ? -11.438 -6.285 3.881 1 98.31 50 PHE B N 1
ATOM 2918 C CA . PHE B 1 50 ? -12.719 -5.684 4.223 1 98.31 50 PHE B CA 1
ATOM 2919 C C . PHE B 1 50 ? -13.008 -5.832 5.711 1 98.31 50 PHE B C 1
ATOM 2921 O O . PHE B 1 50 ? -13.586 -4.938 6.332 1 98.31 50 PHE B O 1
ATOM 2928 N N . ARG B 1 51 ? -12.602 -6.957 6.305 1 97.62 51 ARG B N 1
ATOM 2929 C CA . ARG B 1 51 ? -12.727 -7.098 7.75 1 97.62 51 ARG B CA 1
ATOM 2930 C C . ARG B 1 51 ? -11.906 -6.043 8.477 1 97.62 51 ARG B C 1
ATOM 2932 O O . ARG B 1 51 ? -12.391 -5.402 9.414 1 97.62 51 ARG B O 1
ATOM 2939 N N . ALA B 1 52 ? -10.719 -5.863 7.945 1 97.25 52 ALA B N 1
ATOM 2940 C CA . ALA B 1 52 ? -9.859 -4.836 8.531 1 97.25 52 ALA B CA 1
ATOM 2941 C C . ALA B 1 52 ? -10.461 -3.445 8.344 1 97.25 52 ALA B C 1
ATOM 2943 O O . ALA B 1 52 ? -10.406 -2.613 9.25 1 97.25 52 ALA B O 1
ATOM 2944 N N . MET B 1 53 ? -11.008 -3.258 7.281 1 97.75 53 MET B N 1
ATOM 2945 C CA . MET B 1 53 ? -11.586 -1.96 6.934 1 97.75 53 MET B CA 1
ATOM 2946 C C . MET B 1 53 ? -12.719 -1.595 7.887 1 97.75 53 MET B C 1
ATOM 2948 O O . MET B 1 53 ? -12.844 -0.437 8.289 1 97.75 53 MET B O 1
ATOM 2952 N N . VAL B 1 54 ? -13.492 -2.559 8.305 1 98.31 54 VAL B N 1
ATOM 2953 C CA . VAL B 1 54 ? -14.672 -2.24 9.094 1 98.31 54 VAL B CA 1
ATOM 2954 C C . VAL B 1 54 ? -14.344 -2.34 10.586 1 98.31 54 VAL B C 1
ATOM 2956 O O . VAL B 1 54 ? -15.055 -1.785 11.422 1 98.31 54 VAL B O 1
ATOM 2959 N N . SER B 1 55 ? -13.219 -3.045 10.977 1 97.81 55 SER B N 1
ATOM 2960 C CA . SER B 1 55 ? -13.016 -3.326 12.398 1 97.81 55 SER B CA 1
ATOM 2961 C C . SER B 1 55 ? -11.594 -3.008 12.828 1 97.81 55 SER B C 1
ATOM 2963 O O . SER B 1 55 ? -11.266 -3.082 14.016 1 97.81 55 SER B O 1
ATOM 2965 N N . ASP B 1 56 ? -10.695 -2.691 11.906 1 97.12 56 ASP B N 1
ATOM 2966 C CA . ASP B 1 56 ? -9.281 -2.422 12.125 1 97.12 56 ASP B CA 1
ATOM 2967 C C . ASP B 1 56 ? -8.492 -3.723 12.289 1 97.12 56 ASP B C 1
ATOM 2969 O O . ASP B 1 56 ? -7.27 -3.699 12.438 1 97.12 56 ASP B O 1
ATOM 2973 N N . GLU B 1 57 ? -9.211 -4.898 12.195 1 95.31 57 GLU B N 1
ATOM 2974 C CA . GLU B 1 57 ? -8.562 -6.191 12.391 1 95.31 57 GLU B CA 1
ATOM 2975 C C . GLU B 1 57 ? -9.008 -7.195 11.328 1 95.31 57 GLU B C 1
ATOM 2977 O O . GLU B 1 57 ? -10.164 -7.621 11.32 1 95.31 57 GLU B O 1
ATOM 2982 N N . ALA B 1 58 ? -8.078 -7.652 10.586 1 93.69 58 ALA B N 1
ATOM 2983 C CA . ALA B 1 58 ? -8.375 -8.578 9.5 1 93.69 58 ALA B CA 1
ATOM 2984 C C . ALA B 1 58 ? -8.891 -9.914 10.039 1 93.69 58 ALA B C 1
ATOM 2986 O O . ALA B 1 58 ? -9.695 -10.586 9.391 1 93.69 58 ALA B O 1
ATOM 2987 N N . GLY B 1 59 ? -8.461 -10.273 11.273 1 91.44 59 GLY B N 1
ATOM 2988 C CA . GLY B 1 59 ? -8.812 -11.562 11.844 1 91.44 59 GLY B CA 1
ATOM 2989 C C . GLY B 1 59 ? -10.078 -11.508 12.688 1 91.44 59 GLY B C 1
ATOM 2990 O O . GLY B 1 59 ? -10.461 -12.516 13.297 1 91.44 59 GLY B O 1
ATOM 2991 N N . ASP B 1 60 ? -10.758 -10.367 12.766 1 93.69 60 ASP B N 1
ATOM 2992 C CA . ASP B 1 60 ? -11.961 -10.211 13.578 1 93.69 60 ASP B CA 1
ATOM 2993 C C . ASP B 1 60 ? -13.156 -10.898 12.922 1 93.69 60 ASP B C 1
ATOM 2995 O O . ASP B 1 60 ? -13.891 -10.281 12.156 1 93.69 60 ASP B O 1
ATOM 2999 N N . GLN B 1 61 ? -13.438 -12.109 13.336 1 91.31 61 GLN B N 1
ATOM 3000 C CA . GLN B 1 61 ? -14.5 -12.891 12.727 1 91.31 61 GLN B CA 1
ATOM 3001 C C . GLN B 1 61 ? -15.875 -12.305 13.039 1 91.31 61 GLN B C 1
ATOM 3003 O O . GLN B 1 61 ? -16.844 -12.539 12.305 1 91.31 61 GLN B O 1
ATOM 3008 N N . SER B 1 62 ? -16 -11.531 14.062 1 95.31 62 SER B N 1
ATOM 3009 C CA . SER B 1 62 ? -17.266 -10.898 14.414 1 95.31 62 SER B CA 1
ATOM 3010 C C . SER B 1 62 ? -17.656 -9.828 13.406 1 95.31 62 SER B C 1
ATOM 3012 O O . SER B 1 62 ? -18.812 -9.406 13.344 1 95.31 62 SER B O 1
ATOM 3014 N N . ALA B 1 63 ? -16.672 -9.445 12.57 1 96.75 63 ALA B N 1
ATOM 3015 C CA . ALA B 1 63 ? -16.906 -8.391 11.586 1 96.75 63 ALA B CA 1
ATOM 3016 C C . ALA B 1 63 ? -17.219 -8.977 10.211 1 96.75 63 ALA B C 1
ATOM 3018 O O . ALA B 1 63 ? -17.422 -8.234 9.242 1 96.75 63 ALA B O 1
ATOM 3019 N N . THR B 1 64 ? -17.312 -10.305 10.109 1 96 64 THR B N 1
ATOM 3020 C CA . THR B 1 64 ? -17.391 -10.984 8.82 1 96 64 THR B CA 1
ATOM 3021 C C . THR B 1 64 ? -18.656 -10.57 8.07 1 96 64 THR B C 1
ATOM 3023 O O . THR B 1 64 ? -18.594 -10.273 6.879 1 96 64 THR B O 1
ATOM 3026 N N . LEU B 1 65 ? -19.75 -10.492 8.742 1 97.19 65 LEU B N 1
ATOM 3027 C CA . LEU B 1 65 ? -21 -10.148 8.086 1 97.19 65 LEU B CA 1
ATOM 3028 C C . LEU B 1 65 ? -20.938 -8.75 7.488 1 97.19 65 LEU B C 1
ATOM 3030 O O . LEU B 1 65 ? -21.328 -8.539 6.336 1 97.19 65 LEU B O 1
ATOM 3034 N N . SER B 1 66 ? -20.438 -7.785 8.266 1 98.06 66 SER B N 1
ATOM 3035 C CA . SER B 1 66 ? -20.281 -6.422 7.77 1 98.06 66 SER B CA 1
ATOM 3036 C C . SER B 1 66 ? -19.297 -6.363 6.613 1 98.06 66 SER B C 1
ATOM 3038 O O . SER B 1 66 ? -19.531 -5.664 5.625 1 98.06 66 SER B O 1
ATOM 3040 N N . ALA B 1 67 ? -18.25 -7.145 6.75 1 98.31 67 ALA B N 1
ATOM 3041 C CA . ALA B 1 67 ? -17.219 -7.184 5.707 1 98.31 67 ALA B CA 1
ATOM 3042 C C . ALA B 1 67 ? -17.781 -7.738 4.402 1 98.31 67 ALA B C 1
ATOM 3044 O O . ALA B 1 67 ? -17.547 -7.18 3.328 1 98.31 67 ALA B O 1
ATOM 3045 N N . VAL B 1 68 ? -18.531 -8.789 4.504 1 98.06 68 VAL B N 1
ATOM 3046 C CA . VAL B 1 68 ? -19.141 -9.414 3.336 1 98.06 68 VAL B CA 1
ATOM 3047 C C . VAL B 1 68 ? -20.125 -8.445 2.689 1 98.06 68 VAL B C 1
ATOM 3049 O O . VAL B 1 68 ? -20.172 -8.32 1.464 1 98.06 68 VAL B O 1
ATOM 3052 N N . ASN B 1 69 ? -20.875 -7.742 3.492 1 98 69 ASN B N 1
ATOM 3053 C CA . ASN B 1 69 ? -21.828 -6.773 2.979 1 98 69 ASN B CA 1
ATOM 3054 C C . ASN B 1 69 ? -21.141 -5.672 2.18 1 98 69 ASN B C 1
ATOM 3056 O O . ASN B 1 69 ? -21.578 -5.332 1.078 1 98 69 ASN B O 1
ATOM 3060 N N . VAL B 1 70 ? -20.078 -5.137 2.713 1 98.31 70 VAL B N 1
ATOM 3061 C CA . VAL B 1 70 ? -19.312 -4.109 2.01 1 98.31 70 VAL B CA 1
ATOM 3062 C C . VAL B 1 70 ? -18.75 -4.68 0.713 1 98.31 70 VAL B C 1
ATOM 3064 O O . VAL B 1 70 ? -18.875 -4.07 -0.351 1 98.31 70 VAL B O 1
ATOM 3067 N N . MET B 1 71 ? -18.141 -5.84 0.802 1 98.44 71 MET B N 1
ATOM 3068 C CA . MET B 1 71 ? -17.531 -6.473 -0.364 1 98.44 71 MET B CA 1
ATOM 3069 C C . MET B 1 71 ? -18.562 -6.684 -1.469 1 98.44 71 MET B C 1
ATOM 3071 O O . MET B 1 71 ? -18.281 -6.422 -2.641 1 98.44 71 MET B O 1
ATOM 3075 N N . HIS B 1 72 ? -19.781 -7.109 -1.117 1 98.38 72 HIS B N 1
ATOM 3076 C CA . HIS B 1 72 ? -20.828 -7.344 -2.1 1 98.38 72 HIS B CA 1
ATOM 3077 C C . HIS B 1 72 ? -21.297 -6.035 -2.73 1 98.38 72 HIS B C 1
ATOM 3079 O O . HIS B 1 72 ? -21.609 -5.996 -3.922 1 98.38 72 HIS B O 1
ATOM 3085 N N . THR B 1 73 ? -21.328 -4.98 -1.928 1 98.12 73 THR B N 1
ATOM 3086 C CA . THR B 1 73 ? -21.688 -3.674 -2.465 1 98.12 73 THR B CA 1
ATOM 3087 C C . THR B 1 73 ? -20.672 -3.219 -3.512 1 98.12 73 THR B C 1
ATOM 3089 O O . THR B 1 73 ? -21.047 -2.721 -4.574 1 98.12 73 THR B O 1
ATOM 3092 N N . VAL B 1 74 ? -19.422 -3.432 -3.248 1 98.62 74 VAL B N 1
ATOM 3093 C CA . VAL B 1 74 ? -18.375 -3.102 -4.203 1 98.62 74 VAL B CA 1
ATOM 3094 C C . VAL B 1 74 ? -18.5 -3.98 -5.445 1 98.62 74 VAL B C 1
ATOM 3096 O O . VAL B 1 74 ? -18.438 -3.488 -6.57 1 98.62 74 VAL B O 1
ATOM 3099 N N . LEU B 1 75 ? -18.703 -5.246 -5.172 1 98.75 75 LEU B N 1
ATOM 3100 C CA . LEU B 1 75 ? -18.812 -6.199 -6.27 1 98.75 75 LEU B CA 1
ATOM 3101 C C . LEU B 1 75 ? -19.938 -5.816 -7.219 1 98.75 75 LEU B C 1
ATOM 3103 O O . LEU B 1 75 ? -19.75 -5.809 -8.438 1 98.75 75 LEU B O 1
ATOM 3107 N N . GLU B 1 76 ? -21.047 -5.508 -6.68 1 98.31 76 GLU B N 1
ATOM 3108 C CA . GLU B 1 76 ? -22.188 -5.121 -7.496 1 98.31 76 GLU B CA 1
ATOM 3109 C C . GLU B 1 76 ? -21.859 -3.908 -8.367 1 98.31 76 GLU B C 1
ATOM 3111 O O . GLU B 1 76 ? -22.188 -3.889 -9.555 1 98.31 76 GLU B O 1
ATOM 3116 N N . ALA B 1 77 ? -21.25 -2.947 -7.746 1 98.5 77 ALA B N 1
ATOM 3117 C CA . ALA B 1 77 ? -20.891 -1.735 -8.477 1 98.5 77 ALA B CA 1
ATOM 3118 C C . ALA B 1 77 ? -19.922 -2.051 -9.609 1 98.5 77 ALA B C 1
ATOM 3120 O O . ALA B 1 77 ? -20.016 -1.47 -10.695 1 98.5 77 ALA B O 1
ATOM 3121 N N . ARG B 1 78 ? -19.016 -2.934 -9.391 1 98.69 78 ARG B N 1
ATOM 3122 C CA . ARG B 1 78 ? -18.031 -3.307 -10.406 1 98.69 78 ARG B CA 1
ATOM 3123 C C . ARG B 1 78 ? -18.688 -4.094 -11.539 1 98.69 78 ARG B C 1
ATOM 3125 O O . ARG B 1 78 ? -18.438 -3.834 -12.711 1 98.69 78 ARG B O 1
ATOM 3132 N N . LEU B 1 79 ? -19.516 -5.055 -11.148 1 98.62 79 LEU B N 1
ATOM 3133 C CA . LEU B 1 79 ? -20.188 -5.883 -12.148 1 98.62 79 LEU B CA 1
ATOM 3134 C C . LEU B 1 79 ? -21.094 -5.039 -13.031 1 98.62 79 LEU B C 1
ATOM 3136 O O . LEU B 1 79 ? -21.203 -5.277 -14.234 1 98.62 79 LEU B O 1
ATOM 3140 N N . ALA B 1 80 ? -21.734 -4.055 -12.43 1 98.19 80 ALA B N 1
ATOM 3141 C CA . ALA B 1 80 ? -22.578 -3.141 -13.188 1 98.19 80 ALA B CA 1
ATOM 3142 C C . ALA B 1 80 ? -21.766 -2.396 -14.25 1 98.19 80 ALA B C 1
ATOM 3144 O O . ALA B 1 80 ? -22.312 -1.991 -15.281 1 98.19 80 ALA B O 1
ATOM 3145 N N . ARG B 1 81 ? -20.5 -2.271 -14.055 1 97.75 81 ARG B N 1
ATOM 3146 C CA . ARG B 1 81 ? -19.609 -1.564 -14.961 1 97.75 81 ARG B CA 1
ATOM 3147 C C . ARG B 1 81 ? -18.797 -2.545 -15.805 1 97.75 81 ARG B C 1
ATOM 3149 O O . ARG B 1 81 ? -17.859 -2.145 -16.516 1 97.75 81 ARG B O 1
ATOM 3156 N N . LYS B 1 82 ? -19.078 -3.846 -15.625 1 98.06 82 LYS B N 1
ATOM 3157 C CA . LYS B 1 82 ? -18.422 -4.918 -16.359 1 98.06 82 LYS B CA 1
ATOM 3158 C C . LYS B 1 82 ? -16.906 -4.891 -16.141 1 98.06 82 LYS B C 1
ATOM 3160 O O . LYS B 1 82 ? -16.141 -5.039 -17.078 1 98.06 82 LYS B O 1
ATOM 3165 N N . ARG B 1 83 ? -16.5 -4.633 -14.891 1 98.12 83 ARG B N 1
ATOM 3166 C CA . ARG B 1 83 ? -15.086 -4.645 -14.531 1 98.12 83 ARG B CA 1
ATOM 3167 C C . ARG B 1 83 ? -14.664 -6.012 -14.008 1 98.12 83 ARG B C 1
ATOM 3169 O O . ARG B 1 83 ? -15.383 -6.629 -13.219 1 98.12 83 ARG B O 1
ATOM 3176 N N . THR B 1 84 ? -13.516 -6.512 -14.516 1 98.62 84 THR B N 1
ATOM 3177 C CA . THR B 1 84 ? -12.945 -7.734 -13.961 1 98.62 84 THR B CA 1
ATOM 3178 C C . THR B 1 84 ? -12.734 -7.605 -12.461 1 98.62 84 THR B C 1
ATOM 3180 O O . THR B 1 84 ? -12.25 -6.582 -11.977 1 98.62 84 THR B O 1
ATOM 3183 N N . THR B 1 85 ? -13.203 -8.617 -11.758 1 98.81 85 THR B N 1
ATOM 3184 C CA . THR B 1 85 ? -13.125 -8.594 -10.305 1 98.81 85 THR B CA 1
ATOM 3185 C C . THR B 1 85 ? -12.656 -9.945 -9.766 1 98.81 85 THR B C 1
ATOM 3187 O O . THR B 1 85 ? -13.156 -10.992 -10.18 1 98.81 85 THR B O 1
ATOM 3190 N N . VAL B 1 86 ? -11.625 -9.93 -8.891 1 98.81 86 VAL B N 1
ATOM 3191 C CA . VAL B 1 86 ? -11.094 -11.117 -8.234 1 98.81 86 VAL B CA 1
ATOM 3192 C C . VAL B 1 86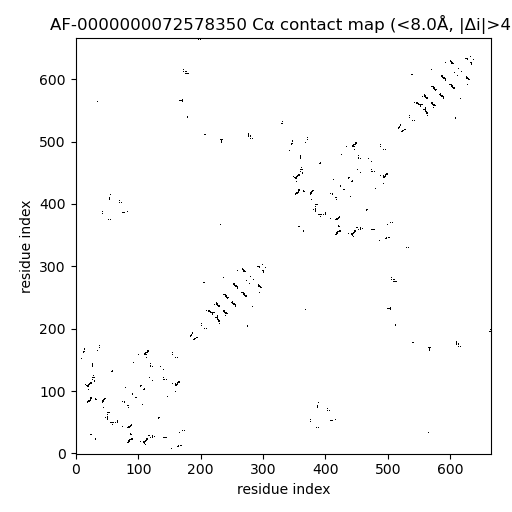 ? -11.578 -11.172 -6.789 1 98.81 86 VAL B C 1
ATOM 3194 O O . VAL B 1 86 ? -11.391 -10.211 -6.031 1 98.81 86 VAL B O 1
ATOM 3197 N N . ILE B 1 87 ? -12.234 -12.227 -6.383 1 98.88 87 ILE B N 1
ATOM 3198 C CA . ILE B 1 87 ? -12.648 -12.43 -5 1 98.88 87 ILE B CA 1
ATOM 3199 C C . ILE B 1 87 ? -11.602 -13.273 -4.27 1 98.88 87 ILE B C 1
ATOM 3201 O O . ILE B 1 87 ? -11.492 -14.477 -4.516 1 98.88 87 ILE B O 1
ATOM 3205 N N . ASP B 1 88 ? -10.891 -12.609 -3.412 1 98.62 88 ASP B N 1
ATOM 3206 C CA . ASP B 1 88 ? -9.875 -13.297 -2.625 1 98.62 88 ASP B CA 1
ATOM 3207 C C . ASP B 1 88 ? -10.398 -13.656 -1.237 1 98.62 88 ASP B C 1
ATOM 3209 O O . ASP B 1 88 ? -10.289 -12.859 -0.302 1 98.62 88 ASP B O 1
ATOM 3213 N N . ALA B 1 89 ? -10.914 -14.703 -1.09 1 97.81 89 ALA B N 1
ATOM 3214 C CA . ALA B 1 89 ? -11.383 -15.43 0.088 1 97.81 89 ALA B CA 1
ATOM 3215 C C . ALA B 1 89 ? -11.289 -16.938 -0.125 1 97.81 89 ALA B C 1
ATOM 3217 O O . ALA B 1 89 ? -10.898 -17.391 -1.199 1 97.81 89 ALA B O 1
ATOM 3218 N N . THR B 1 90 ? -11.633 -17.703 0.868 1 96.62 90 THR B N 1
ATOM 3219 C CA . THR B 1 90 ? -11.492 -19.141 0.704 1 96.62 90 THR B CA 1
ATOM 3220 C C . THR B 1 90 ? -12.539 -19.672 -0.268 1 96.62 90 THR B C 1
ATOM 3222 O O . THR B 1 90 ? -12.242 -20.547 -1.083 1 96.62 90 THR B O 1
ATOM 3225 N N . ASN B 1 91 ? -13.766 -19.203 -0.208 1 97.94 91 ASN B N 1
ATOM 3226 C CA . ASN B 1 91 ? -14.875 -19.531 -1.098 1 97.94 91 ASN B CA 1
ATOM 3227 C C . ASN B 1 91 ? -15.086 -21.047 -1.194 1 97.94 91 ASN B C 1
ATOM 3229 O O . ASN B 1 91 ? -15.312 -21.578 -2.283 1 97.94 91 ASN B O 1
ATOM 3233 N N . THR B 1 92 ? -15 -21.719 -0.089 1 96.5 92 THR B N 1
ATOM 3234 C CA . THR B 1 92 ? -15.094 -23.172 -0.095 1 96.5 92 THR B CA 1
ATOM 3235 C C . THR B 1 92 ? -16.547 -23.625 0.051 1 96.5 92 THR B C 1
ATOM 3237 O O . THR B 1 92 ? -16.891 -24.75 -0.302 1 96.5 92 THR B O 1
ATOM 3240 N N . GLU B 1 93 ? -17.406 -22.766 0.459 1 95.69 93 GLU B N 1
ATOM 3241 C CA . GLU B 1 93 ? -18.812 -23.109 0.68 1 95.69 93 GLU B CA 1
ATOM 3242 C C . GLU B 1 93 ? -19.641 -22.844 -0.57 1 95.69 93 GLU B C 1
ATOM 3244 O O . GLU B 1 93 ? -19.594 -21.766 -1.146 1 95.69 93 GLU B O 1
ATOM 3249 N N . GLU B 1 94 ? -20.453 -23.812 -0.855 1 96.94 94 GLU B N 1
ATOM 3250 C CA . GLU B 1 94 ? -21.281 -23.734 -2.053 1 96.94 94 GLU B CA 1
ATOM 3251 C C . GLU B 1 94 ? -22.234 -22.547 -1.987 1 96.94 94 GLU B C 1
ATOM 3253 O O . GLU B 1 94 ? -22.469 -21.859 -2.992 1 96.94 94 GLU B O 1
ATOM 3258 N N . ARG B 1 95 ? -22.766 -22.281 -0.834 1 96.31 95 ARG B N 1
ATOM 3259 C CA . ARG B 1 95 ? -23.719 -21.188 -0.672 1 96.31 95 ARG B CA 1
ATOM 3260 C C . ARG B 1 95 ? -23.062 -19.844 -0.984 1 96.31 95 ARG B C 1
ATOM 3262 O O . ARG B 1 95 ? -23.703 -18.953 -1.549 1 96.31 95 ARG B O 1
ATOM 3269 N N . VAL B 1 96 ? -21.875 -19.719 -0.576 1 96.88 96 VAL B N 1
ATOM 3270 C CA . VAL B 1 96 ? -21.125 -18.484 -0.829 1 96.88 96 VAL B CA 1
ATOM 3271 C C . VAL B 1 96 ? -20.906 -18.312 -2.33 1 96.88 96 VAL B C 1
ATOM 3273 O O . VAL B 1 96 ? -21.172 -17.25 -2.889 1 96.88 96 VAL B O 1
ATOM 3276 N N . ARG B 1 97 ? -20.484 -19.359 -3.006 1 98.25 97 ARG B N 1
ATOM 3277 C CA . ARG B 1 97 ? -20.25 -19.312 -4.445 1 98.25 97 ARG B CA 1
ATOM 3278 C C . ARG B 1 97 ? -21.531 -19.047 -5.207 1 98.25 97 ARG B C 1
ATOM 3280 O O . ARG B 1 97 ? -21.547 -18.297 -6.18 1 98.25 97 ARG B O 1
ATOM 3287 N N . ALA B 1 98 ? -22.609 -19.641 -4.762 1 98.25 98 ALA B N 1
ATOM 3288 C CA . ALA B 1 98 ? -23.906 -19.438 -5.402 1 98.25 98 ALA B CA 1
ATOM 3289 C C . ALA B 1 98 ? -24.297 -17.969 -5.402 1 98.25 98 ALA B C 1
ATOM 3291 O O . ALA B 1 98 ? -24.828 -17.453 -6.395 1 98.25 98 ALA B O 1
ATOM 3292 N N . GLY B 1 99 ? -24.062 -17.312 -4.289 1 98.06 99 GLY B N 1
ATOM 3293 C CA . GLY B 1 99 ? -24.344 -15.891 -4.207 1 98.06 99 GLY B CA 1
ATOM 3294 C C . GLY B 1 99 ? -23.531 -15.07 -5.188 1 98.06 99 GLY B C 1
ATOM 3295 O O . GLY B 1 99 ? -24.062 -14.164 -5.836 1 98.06 99 GLY B O 1
ATOM 3296 N N . LEU B 1 100 ? -22.312 -15.375 -5.293 1 98.5 100 LEU B N 1
ATOM 3297 C CA . LEU B 1 100 ? -21.438 -14.672 -6.223 1 98.5 100 LEU B CA 1
ATOM 3298 C C . LEU B 1 100 ? -21.859 -14.922 -7.664 1 98.5 100 LEU B C 1
ATOM 3300 O O . LEU B 1 100 ? -21.891 -13.984 -8.477 1 98.5 100 LEU B O 1
ATOM 3304 N N . LEU B 1 101 ? -22.219 -16.156 -7.969 1 98.5 101 LEU B N 1
ATOM 3305 C CA . LEU B 1 101 ? -22.656 -16.531 -9.312 1 98.5 101 LEU B CA 1
ATOM 3306 C C . LEU B 1 101 ? -23.938 -15.789 -9.695 1 98.5 101 LEU B C 1
ATOM 3308 O O . LEU B 1 101 ? -24.062 -15.312 -10.82 1 98.5 101 LEU B O 1
ATOM 3312 N N . GLN B 1 102 ? -24.797 -15.727 -8.758 1 98.44 102 GLN B N 1
ATOM 3313 C CA . GLN B 1 102 ? -26.047 -15.031 -9.016 1 98.44 102 GLN B CA 1
ATOM 3314 C C . GLN B 1 102 ? -25.797 -13.555 -9.336 1 98.44 102 GLN B C 1
ATOM 3316 O O . GLN B 1 102 ? -26.391 -13.008 -10.266 1 98.44 102 GLN B O 1
ATOM 3321 N N . MET B 1 103 ? -24.938 -12.922 -8.609 1 98.19 103 MET B N 1
ATOM 3322 C CA . MET B 1 103 ? -24.609 -11.523 -8.859 1 98.19 103 MET B CA 1
ATOM 3323 C C . MET B 1 103 ? -24.016 -11.336 -10.242 1 98.19 103 MET B C 1
ATOM 3325 O O . MET B 1 103 ? -24.375 -10.398 -10.961 1 98.19 103 MET B O 1
ATOM 3329 N N . ALA B 1 104 ? -23.109 -12.211 -10.594 1 98.44 104 ALA B N 1
ATOM 3330 C CA . ALA B 1 104 ? -22.484 -12.133 -11.914 1 98.44 104 ALA B CA 1
ATOM 3331 C C . ALA B 1 104 ? -23.531 -12.312 -13.016 1 98.44 104 ALA B C 1
ATOM 3333 O O . ALA B 1 104 ? -23.484 -11.602 -14.031 1 98.44 104 ALA B O 1
ATOM 3334 N N . ARG B 1 105 ? -24.453 -13.219 -12.82 1 97.69 105 ARG B N 1
ATOM 3335 C CA . ARG B 1 105 ? -25.516 -13.492 -13.789 1 97.69 105 ARG B CA 1
ATOM 3336 C C . ARG B 1 105 ? -26.406 -12.266 -13.984 1 97.69 105 ARG B C 1
ATOM 3338 O O . ARG B 1 105 ? -26.812 -11.961 -15.102 1 97.69 105 ARG B O 1
ATOM 3345 N N . ASN B 1 106 ? -26.703 -11.602 -12.906 1 98.06 106 ASN B N 1
ATOM 3346 C CA . ASN B 1 106 ? -27.531 -10.414 -12.969 1 98.06 106 ASN B CA 1
ATOM 3347 C C . ASN B 1 106 ? -26.969 -9.367 -13.914 1 98.06 106 ASN B C 1
ATOM 3349 O O . ASN B 1 106 ? -27.703 -8.586 -14.508 1 98.06 106 ASN B O 1
ATOM 3353 N N . TYR B 1 107 ? -25.656 -9.367 -14.086 1 97.88 107 TYR B N 1
ATOM 3354 C CA . TYR B 1 107 ? -25.031 -8.312 -14.883 1 97.88 107 TYR B CA 1
ATOM 3355 C C . TYR B 1 107 ? -24.391 -8.891 -16.141 1 97.88 107 TYR B C 1
ATOM 3357 O O . TYR B 1 107 ? -23.75 -8.172 -16.906 1 97.88 107 TYR B O 1
ATOM 3365 N N . GLY B 1 108 ? -24.516 -10.18 -16.328 1 97.81 108 GLY B N 1
ATOM 3366 C CA . GLY B 1 108 ? -24.031 -10.828 -17.531 1 97.81 108 GLY B CA 1
ATOM 3367 C C . GLY B 1 108 ? -22.516 -10.891 -17.609 1 97.81 108 GLY B C 1
ATOM 3368 O O . GLY B 1 108 ? -21.938 -10.75 -18.688 1 97.81 108 GLY B O 1
ATOM 3369 N N . VAL B 1 109 ? -21.812 -11.039 -16.547 1 98.19 109 VAL B N 1
ATOM 3370 C CA . VAL B 1 109 ? -20.359 -11.125 -16.5 1 98.19 109 VAL B CA 1
ATOM 3371 C C . VAL B 1 109 ? -19.938 -12.586 -16.375 1 98.19 109 VAL B C 1
ATOM 3373 O O . VAL B 1 109 ? -20.438 -13.312 -15.516 1 98.19 109 VAL B O 1
ATOM 3376 N N . PRO B 1 110 ? -19.031 -13.055 -17.25 1 98.06 110 PRO B N 1
ATOM 3377 C CA . PRO B 1 110 ? -18.547 -14.438 -17.125 1 98.06 110 PRO B CA 1
ATOM 3378 C C . PRO B 1 110 ? -17.891 -14.711 -15.781 1 98.06 110 PRO B C 1
ATOM 3380 O O . PRO B 1 110 ? -17.312 -13.805 -15.172 1 98.06 110 PRO B O 1
ATOM 3383 N N . THR B 1 111 ? -18.031 -16 -15.398 1 98.25 111 THR B N 1
ATOM 3384 C CA . THR B 1 111 ? -17.5 -16.375 -14.094 1 98.25 111 THR B CA 1
ATOM 3385 C C . THR B 1 111 ? -16.391 -17.422 -14.234 1 98.25 111 THR B C 1
ATOM 3387 O O . THR B 1 111 ? -16.484 -18.312 -15.086 1 98.25 111 THR B O 1
ATOM 3390 N N . VAL B 1 112 ? -15.352 -17.297 -13.422 1 98.06 112 VAL B N 1
ATOM 3391 C CA . VAL B 1 112 ? -14.211 -18.203 -13.414 1 98.06 112 VAL B CA 1
ATOM 3392 C C . VAL B 1 112 ? -13.992 -18.766 -12.008 1 98.06 112 VAL B C 1
ATOM 3394 O O . VAL B 1 112 ? -13.844 -18 -11.055 1 98.06 112 VAL B O 1
ATOM 3397 N N . ALA B 1 113 ? -14.07 -20.078 -11.891 1 98.06 113 ALA B N 1
ATOM 3398 C CA . ALA B 1 113 ? -13.547 -20.734 -10.695 1 98.06 113 ALA B CA 1
ATOM 3399 C C . ALA B 1 113 ? -12.039 -20.938 -10.789 1 98.06 113 ALA B C 1
ATOM 3401 O O . ALA B 1 113 ? -11.57 -21.688 -11.648 1 98.06 113 ALA B O 1
ATOM 3402 N N . PHE B 1 114 ? -11.297 -20.297 -9.953 1 97.56 114 PHE B N 1
ATOM 3403 C CA . PHE B 1 114 ? -9.844 -20.375 -9.938 1 97.56 114 PHE B CA 1
ATOM 3404 C C . PHE B 1 114 ? -9.352 -21.172 -8.742 1 97.56 114 PHE B C 1
ATOM 3406 O O . PHE B 1 114 ? -9.273 -20.656 -7.629 1 97.56 114 PHE B O 1
ATOM 3413 N N . LEU B 1 115 ? -8.93 -22.375 -9.016 1 96.31 115 LEU B N 1
ATOM 3414 C CA . LEU B 1 115 ? -8.609 -23.312 -7.949 1 96.31 115 LEU B CA 1
ATOM 3415 C C . LEU B 1 115 ? -7.121 -23.25 -7.613 1 96.31 115 LEU B C 1
ATOM 3417 O O . LEU B 1 115 ? -6.273 -23.391 -8.5 1 96.31 115 LEU B O 1
ATOM 3421 N N . VAL B 1 116 ? -6.902 -23.031 -6.352 1 95.69 116 VAL B N 1
ATOM 3422 C CA . VAL B 1 116 ? -5.535 -23.062 -5.844 1 95.69 116 VAL B CA 1
ATOM 3423 C C . VAL B 1 116 ? -5.312 -24.344 -5.043 1 95.69 116 VAL B C 1
ATOM 3425 O O . VAL B 1 116 ? -5.867 -24.516 -3.953 1 95.69 116 VAL B O 1
ATOM 3428 N N . SER B 1 117 ? -4.473 -25.188 -5.59 1 86.31 117 SER B N 1
ATOM 3429 C CA . SER B 1 117 ? -4.367 -26.547 -5.07 1 86.31 117 SER B CA 1
ATOM 3430 C C . SER B 1 117 ? -3.082 -26.734 -4.273 1 86.31 117 SER B C 1
ATOM 3432 O O . SER B 1 117 ? -2.178 -27.453 -4.707 1 86.31 117 SER B O 1
ATOM 3434 N N . THR B 1 118 ? -2.957 -26.234 -3.172 1 93.75 118 THR B N 1
ATOM 3435 C CA . THR B 1 118 ? -1.834 -26.469 -2.271 1 93.75 118 THR B CA 1
ATOM 3436 C C . THR B 1 118 ? -2.18 -27.547 -1.246 1 93.75 118 THR B C 1
ATOM 3438 O O . THR B 1 118 ? -3.281 -27.547 -0.69 1 93.75 118 THR B O 1
ATOM 3441 N N . PRO B 1 119 ? -1.239 -28.531 -1.007 1 95.62 119 PRO B N 1
ATOM 3442 C CA . PRO B 1 119 ? -1.515 -29.578 -0.02 1 95.62 119 PRO B CA 1
ATOM 3443 C C . PRO B 1 119 ? -1.872 -29.016 1.354 1 95.62 119 PRO B C 1
ATOM 3445 O O . PRO B 1 119 ? -1.324 -27.984 1.767 1 95.62 119 PRO B O 1
ATOM 3448 N N . ALA B 1 120 ? -2.773 -29.781 2.025 1 96.75 120 ALA B N 1
ATOM 3449 C CA . ALA B 1 120 ? -3.283 -29.328 3.316 1 96.75 120 ALA B CA 1
ATOM 3450 C C . ALA B 1 120 ? -2.146 -29.125 4.312 1 96.75 120 ALA B C 1
ATOM 3452 O O . ALA B 1 120 ? -2.162 -28.156 5.094 1 96.75 120 ALA B O 1
ATOM 3453 N N . SER B 1 121 ? -1.184 -29.984 4.25 1 97 121 SER B N 1
ATOM 3454 C CA . SER B 1 121 ? -0.073 -29.906 5.191 1 97 121 SER B CA 1
ATOM 3455 C C . SER B 1 121 ? 0.72 -28.609 4.992 1 97 121 SER B C 1
ATOM 3457 O O . SER B 1 121 ? 1.15 -27.984 5.965 1 97 121 SER B O 1
ATOM 3459 N N . VAL B 1 122 ? 0.862 -28.203 3.809 1 95.38 122 VAL B N 1
ATOM 3460 C CA . VAL B 1 122 ? 1.572 -26.969 3.486 1 95.38 122 VAL B CA 1
ATOM 3461 C C . VAL B 1 122 ? 0.745 -25.766 3.934 1 95.38 122 VAL B C 1
ATOM 3463 O O . VAL B 1 122 ? 1.284 -24.812 4.488 1 95.38 122 VAL B O 1
ATOM 3466 N N . CYS B 1 123 ? -0.545 -25.812 3.711 1 96.75 123 CYS B N 1
ATOM 3467 C CA . CYS B 1 123 ? -1.437 -24.75 4.141 1 96.75 123 CYS B CA 1
ATOM 3468 C C . CYS B 1 123 ? -1.345 -24.531 5.648 1 96.75 123 CYS B C 1
ATOM 3470 O O . CYS B 1 123 ? -1.28 -23.391 6.117 1 96.75 123 CYS B O 1
ATOM 3472 N N . VAL B 1 124 ? -1.274 -25.641 6.359 1 96.62 124 VAL B N 1
ATOM 3473 C CA . VAL B 1 124 ? -1.192 -25.578 7.816 1 96.62 124 VAL B CA 1
ATOM 3474 C C . VAL B 1 124 ? 0.147 -24.984 8.234 1 96.62 124 VAL B C 1
ATOM 3476 O O . VAL B 1 124 ? 0.198 -24.109 9.109 1 96.62 124 VAL B O 1
ATOM 3479 N N . GLU B 1 125 ? 1.199 -25.422 7.613 1 94.75 125 GLU B N 1
ATOM 3480 C CA . GLU B 1 125 ? 2.539 -24.938 7.93 1 94.75 125 GLU B CA 1
ATOM 3481 C C . GLU B 1 125 ? 2.639 -23.422 7.734 1 94.75 125 GLU B C 1
ATOM 3483 O O . GLU B 1 125 ? 3.273 -22.734 8.531 1 94.75 125 GLU B O 1
ATOM 3488 N N . ARG B 1 126 ? 2 -22.953 6.766 1 92.44 126 ARG B N 1
ATOM 3489 C CA . ARG B 1 126 ? 2.08 -21.531 6.402 1 92.44 126 ARG B CA 1
ATOM 3490 C C . ARG B 1 126 ? 1.326 -20.672 7.406 1 92.44 126 ARG B C 1
ATOM 3492 O O . ARG B 1 126 ? 1.522 -19.453 7.453 1 92.44 126 ARG B O 1
ATOM 3499 N N . GLN B 1 127 ? 0.439 -21.281 8.227 1 92.12 127 GLN B N 1
ATOM 3500 C CA . GLN B 1 127 ? -0.245 -20.516 9.266 1 92.12 127 GLN B CA 1
ATOM 3501 C C . GLN B 1 127 ? 0.732 -20.047 10.336 1 92.12 127 GLN B C 1
ATOM 3503 O O . GLN B 1 127 ? 0.515 -19.016 10.969 1 92.12 127 GLN B O 1
ATOM 3508 N N . ALA B 1 128 ? 1.779 -20.75 10.445 1 84.75 128 ALA B N 1
ATOM 3509 C CA . ALA B 1 128 ? 2.77 -20.422 11.469 1 84.75 128 ALA B CA 1
ATOM 3510 C C . ALA B 1 128 ? 3.471 -19.109 11.148 1 84.75 128 ALA B C 1
ATOM 3512 O O . ALA B 1 128 ? 3.955 -18.422 12.055 1 84.75 128 ALA B O 1
ATOM 3513 N N . ASP B 1 129 ? 3.539 -18.766 9.906 1 81.5 129 ASP B N 1
ATOM 3514 C CA . ASP B 1 129 ? 4.211 -17.547 9.469 1 81.5 129 ASP B CA 1
ATOM 3515 C C . ASP B 1 129 ? 3.279 -16.344 9.57 1 81.5 129 ASP B C 1
ATOM 3517 O O . ASP B 1 129 ? 3.715 -15.195 9.406 1 81.5 129 ASP B O 1
ATOM 3521 N N . ARG B 1 130 ? 2.055 -16.531 9.859 1 81.19 130 ARG B N 1
ATOM 3522 C CA . ARG B 1 130 ? 1.079 -15.453 9.953 1 81.19 130 ARG B CA 1
ATOM 3523 C C . ARG B 1 130 ? 1.009 -14.906 11.375 1 81.19 130 ARG B C 1
ATOM 3525 O O . ARG B 1 130 ? 1.319 -15.609 12.336 1 81.19 130 ARG B O 1
ATOM 3532 N N . SER B 1 131 ? 0.677 -13.617 11.445 1 80.69 131 SER B N 1
ATOM 3533 C CA . SER B 1 131 ? 0.426 -13.062 12.773 1 80.69 131 SER B CA 1
ATOM 3534 C C . SER B 1 131 ? -0.682 -13.828 13.492 1 80.69 131 SER B C 1
ATOM 3536 O O . SER B 1 131 ? -1.601 -14.344 12.852 1 80.69 131 SER B O 1
ATOM 3538 N N . PRO B 1 132 ? -0.596 -13.906 14.742 1 76.94 132 PRO B N 1
ATOM 3539 C CA . PRO B 1 132 ? -1.558 -14.695 15.516 1 76.94 132 PRO B CA 1
ATOM 3540 C C . PRO B 1 132 ? -3.004 -14.266 15.273 1 76.94 132 PRO B C 1
ATOM 3542 O O . PRO B 1 132 ? -3.908 -15.102 15.266 1 76.94 132 PRO B O 1
ATOM 3545 N N . ASP B 1 133 ? -3.188 -13.055 15.062 1 80.25 133 ASP B N 1
ATOM 3546 C CA . ASP B 1 133 ? -4.539 -12.547 14.867 1 80.25 133 ASP B CA 1
ATOM 3547 C C . ASP B 1 133 ? -5.098 -12.969 13.508 1 80.25 133 ASP B C 1
ATOM 3549 O O . ASP B 1 133 ? -6.316 -12.977 13.312 1 80.25 133 ASP B O 1
ATOM 3553 N N . ARG B 1 134 ? -4.27 -13.391 12.672 1 84.5 134 ARG B N 1
ATOM 3554 C CA . ARG B 1 134 ? -4.699 -13.727 11.32 1 84.5 134 ARG B CA 1
ATOM 3555 C C . ARG B 1 134 ? -4.602 -15.234 11.078 1 84.5 134 ARG B C 1
ATOM 3557 O O . ARG B 1 134 ? -5.168 -15.75 10.109 1 84.5 134 ARG B O 1
ATOM 3564 N N . ALA B 1 135 ? -3.92 -15.906 11.945 1 89.19 135 ALA B N 1
ATOM 3565 C CA . ALA B 1 135 ? -3.727 -17.344 11.773 1 89.19 135 ALA B CA 1
ATOM 3566 C C . ALA B 1 135 ? -5.047 -18.094 11.922 1 89.19 135 ALA B C 1
ATOM 3568 O O . ALA B 1 135 ? -5.859 -17.766 12.789 1 89.19 135 ALA B O 1
ATOM 3569 N N . VAL B 1 136 ? -5.246 -19.062 11.078 1 92.38 136 VAL B N 1
ATOM 3570 C CA . VAL B 1 136 ? -6.434 -19.906 11.07 1 92.38 136 VAL B CA 1
ATOM 3571 C C . VAL B 1 136 ? -6.109 -21.266 11.711 1 92.38 136 VAL B C 1
ATOM 3573 O O . VAL B 1 136 ? -5.074 -21.859 11.422 1 92.38 136 VAL B O 1
ATOM 3576 N N . PRO B 1 137 ? -6.961 -21.75 12.602 1 94.06 137 PRO B N 1
ATOM 3577 C CA . PRO B 1 137 ? -6.723 -23.031 13.25 1 94.06 137 PRO B CA 1
ATOM 3578 C C . PRO B 1 137 ? -6.582 -24.188 12.258 1 94.06 137 PRO B C 1
ATOM 3580 O O . PRO B 1 137 ? -7.254 -24.203 11.219 1 94.06 137 PRO B O 1
ATOM 3583 N N . GLU B 1 138 ? -5.773 -25.156 12.68 1 95.88 138 GLU B N 1
ATOM 3584 C CA . GLU B 1 138 ? -5.438 -26.281 11.797 1 95.88 138 GLU B CA 1
ATOM 3585 C C . GLU B 1 138 ? -6.688 -27.031 11.352 1 95.88 138 GLU B C 1
ATOM 3587 O O . GLU B 1 138 ? -6.824 -27.375 10.18 1 95.88 138 GLU B O 1
ATOM 3592 N N . ASP B 1 139 ? -7.539 -27.297 12.227 1 96.62 139 ASP B N 1
ATOM 3593 C CA . ASP B 1 139 ? -8.742 -28.062 11.898 1 96.62 139 ASP B CA 1
ATOM 3594 C C . ASP B 1 139 ? -9.594 -27.312 10.867 1 96.62 139 ASP B C 1
ATOM 3596 O O . ASP B 1 139 ? -10.18 -27.938 9.977 1 96.62 139 ASP B O 1
ATOM 3600 N N . VAL B 1 140 ? -9.633 -26.047 10.992 1 95.5 140 VAL B N 1
ATOM 3601 C CA . VAL B 1 140 ? -10.383 -25.219 10.055 1 95.5 140 VAL B CA 1
ATOM 3602 C C . VAL B 1 140 ? -9.711 -25.25 8.688 1 95.5 140 VAL B C 1
ATOM 3604 O O . VAL B 1 140 ? -10.383 -25.391 7.66 1 95.5 140 VAL B O 1
ATOM 3607 N N . VAL B 1 141 ? -8.43 -25.156 8.656 1 97.31 141 VAL B N 1
ATOM 3608 C CA . VAL B 1 141 ? -7.672 -25.203 7.41 1 97.31 141 VAL B CA 1
ATOM 3609 C C . VAL B 1 141 ? -7.914 -26.531 6.695 1 97.31 141 VAL B C 1
ATOM 3611 O O . VAL B 1 141 ? -8.188 -26.547 5.492 1 97.31 141 VAL B O 1
ATOM 3614 N N . ARG B 1 142 ? -7.855 -27.562 7.379 1 97.44 142 ARG B N 1
ATOM 3615 C CA . ARG B 1 142 ? -8.039 -28.891 6.797 1 97.44 142 ARG B CA 1
ATOM 3616 C C . ARG B 1 142 ? -9.461 -29.078 6.281 1 97.44 142 ARG B C 1
ATOM 3618 O O . ARG B 1 142 ? -9.672 -29.688 5.23 1 97.44 142 ARG B O 1
ATOM 3625 N N . ARG B 1 143 ? -10.359 -28.578 7.055 1 97.44 143 ARG B N 1
ATOM 3626 C CA . ARG B 1 143 ? -11.742 -28.625 6.605 1 97.44 143 ARG B CA 1
ATOM 3627 C C . ARG B 1 143 ? -11.93 -27.812 5.328 1 97.44 143 ARG B C 1
ATOM 3629 O O . ARG B 1 143 ? -12.586 -28.266 4.387 1 97.44 143 ARG B O 1
ATOM 3636 N N . GLN B 1 144 ? -11.391 -26.625 5.293 1 97 144 GLN B N 1
ATOM 3637 C CA . GLN B 1 144 ? -11.445 -25.781 4.098 1 97 144 GLN B CA 1
ATOM 3638 C C . GLN B 1 144 ? -10.852 -26.5 2.891 1 97 144 GLN B C 1
ATOM 3640 O O . GLN B 1 144 ? -11.422 -26.469 1.796 1 97 144 GLN B O 1
ATOM 3645 N N . HIS B 1 145 ? -9.742 -27.109 3.137 1 97.69 145 HIS B N 1
ATOM 3646 C CA . HIS B 1 145 ? -9.078 -27.844 2.062 1 97.69 145 HIS B CA 1
ATOM 3647 C C . HIS B 1 145 ? -9.953 -28.969 1.536 1 97.69 145 HIS B C 1
ATOM 3649 O O . HIS B 1 145 ? -10.125 -29.109 0.324 1 97.69 145 HIS B O 1
ATOM 3655 N N . ALA B 1 146 ? -10.5 -29.734 2.4 1 97.06 146 ALA B N 1
ATOM 3656 C CA . ALA B 1 146 ? -11.383 -30.828 2.029 1 97.06 146 ALA B CA 1
ATOM 3657 C C . ALA B 1 146 ? -12.594 -30.328 1.252 1 97.06 146 ALA B C 1
ATOM 3659 O O . ALA B 1 146 ? -12.992 -30.938 0.252 1 97.06 146 ALA B O 1
ATOM 3660 N N . ASP B 1 147 ? -13.133 -29.25 1.731 1 96.94 147 ASP B N 1
ATOM 3661 C CA . ASP B 1 147 ? -14.297 -28.656 1.079 1 96.94 147 ASP B CA 1
ATOM 3662 C C . ASP B 1 147 ? -13.953 -28.188 -0.336 1 96.94 147 ASP B C 1
ATOM 3664 O O . ASP B 1 147 ? -14.758 -28.359 -1.259 1 96.94 147 ASP B O 1
ATOM 3668 N N . ALA B 1 148 ? -12.828 -27.578 -0.506 1 96.31 148 ALA B N 1
ATOM 3669 C CA . ALA B 1 148 ? -12.391 -27.109 -1.82 1 96.31 148 ALA B CA 1
ATOM 3670 C C . ALA B 1 148 ? -12.227 -28.281 -2.789 1 96.31 148 ALA B C 1
ATOM 3672 O O . ALA B 1 148 ? -12.664 -28.203 -3.939 1 96.31 148 ALA B O 1
ATOM 3673 N N . VAL B 1 149 ? -11.656 -29.328 -2.309 1 94.81 149 VAL B N 1
ATOM 3674 C CA . VAL B 1 149 ? -11.453 -30.531 -3.121 1 94.81 149 VAL B CA 1
ATOM 3675 C C . VAL B 1 149 ? -12.797 -31.141 -3.498 1 94.81 149 VAL B C 1
ATOM 3677 O O . VAL B 1 149 ? -13.023 -31.5 -4.652 1 94.81 149 VAL B O 1
ATOM 3680 N N . ALA B 1 150 ? -13.648 -31.172 -2.578 1 94.81 150 ALA B N 1
ATOM 3681 C CA . ALA B 1 150 ? -14.969 -31.766 -2.789 1 94.81 150 ALA B CA 1
ATOM 3682 C C . ALA B 1 150 ? -15.781 -30.938 -3.785 1 94.81 150 ALA B C 1
ATOM 3684 O O . ALA B 1 150 ? -16.656 -31.484 -4.477 1 94.81 150 ALA B O 1
ATOM 3685 N N . ALA B 1 151 ? -15.477 -29.688 -3.873 1 94.81 151 ALA B N 1
ATOM 3686 C CA . ALA B 1 151 ? -16.234 -28.781 -4.73 1 94.81 151 ALA B CA 1
ATOM 3687 C C . ALA B 1 151 ? -15.844 -28.953 -6.195 1 94.81 151 ALA B C 1
ATOM 3689 O O . ALA B 1 151 ? -16.625 -28.641 -7.094 1 94.81 151 ALA B O 1
ATOM 3690 N N . LEU B 1 152 ? -14.75 -29.422 -6.441 1 92.06 152 LEU B N 1
ATOM 3691 C CA . LEU B 1 152 ? -14.117 -29.406 -7.758 1 92.06 152 LEU B CA 1
ATOM 3692 C C . LEU B 1 152 ? -15.031 -30.031 -8.805 1 92.06 152 LEU B C 1
ATOM 3694 O O . LEU B 1 152 ? -15.328 -29.406 -9.828 1 92.06 152 LEU B O 1
ATOM 3698 N N . PRO B 1 153 ? -15.648 -31.219 -8.586 1 91.94 153 PRO B N 1
ATOM 3699 C CA . PRO B 1 153 ? -16.453 -31.875 -9.625 1 91.94 153 PRO B CA 1
ATOM 3700 C C . PRO B 1 153 ? -17.766 -31.141 -9.883 1 91.94 153 PRO B C 1
ATOM 3702 O O . PRO B 1 153 ? -18.438 -31.406 -10.898 1 91.94 153 PRO B O 1
ATOM 3705 N N . HIS B 1 154 ? -18.094 -30.234 -9.008 1 94.88 154 HIS B N 1
ATOM 3706 C CA . HIS B 1 154 ? -19.422 -29.656 -9.078 1 94.88 154 HIS B CA 1
ATOM 3707 C C . HIS B 1 154 ? -19.375 -28.203 -9.57 1 94.88 154 HIS B C 1
ATOM 3709 O O . HIS B 1 154 ? -20.406 -27.578 -9.781 1 94.88 154 HIS B O 1
ATOM 3715 N N . LEU B 1 155 ? -18.234 -27.688 -9.797 1 95.12 155 LEU B N 1
ATOM 3716 C CA . LEU B 1 155 ? -18.094 -26.25 -10.047 1 95.12 155 LEU B CA 1
ATOM 3717 C C . LEU B 1 155 ? -18.781 -25.859 -11.344 1 95.12 155 LEU B C 1
ATOM 3719 O O . LEU B 1 155 ? -19.438 -24.812 -11.406 1 95.12 155 LEU B O 1
ATOM 3723 N N . ARG B 1 156 ? -18.734 -26.656 -12.297 1 93.44 156 ARG B N 1
ATOM 3724 C CA . ARG B 1 156 ? -19.422 -26.359 -13.555 1 93.44 156 ARG B CA 1
ATOM 3725 C C . ARG B 1 156 ? -20.938 -26.422 -13.375 1 93.44 156 ARG B C 1
ATOM 3727 O O . ARG B 1 156 ? -21.672 -25.562 -13.867 1 93.44 156 ARG B O 1
ATOM 3734 N N . SER B 1 157 ? -21.281 -27.438 -12.695 1 95.19 157 SER B N 1
ATOM 3735 C CA . SER B 1 157 ? -22.719 -27.609 -12.484 1 95.19 157 SER B CA 1
ATOM 3736 C C . SER B 1 157 ? -23.281 -26.5 -11.586 1 95.19 157 SER B C 1
ATOM 3738 O O . SER B 1 157 ? -24.469 -26.188 -11.641 1 95.19 157 SER B O 1
ATOM 3740 N N . GLU B 1 158 ? -22.391 -25.969 -10.742 1 96.56 158 GLU B N 1
ATOM 3741 C CA . GLU B 1 158 ? -22.797 -24.844 -9.914 1 96.56 158 GLU B CA 1
ATOM 3742 C C . GLU B 1 158 ? -23.094 -23.609 -10.773 1 96.56 158 GLU B C 1
ATOM 3744 O O . GLU B 1 158 ? -23.797 -22.703 -10.336 1 96.56 158 GLU B O 1
ATOM 3749 N N . GLY B 1 159 ? -22.484 -23.547 -12 1 96.44 159 GLY B N 1
ATOM 3750 C CA . GLY B 1 159 ? -22.797 -22.438 -12.891 1 96.44 159 GLY B CA 1
ATOM 3751 C C . GLY B 1 159 ? -21.578 -21.672 -13.336 1 96.44 159 GLY B C 1
ATOM 3752 O O . GLY B 1 159 ? -21.688 -20.688 -14.07 1 96.44 159 GLY B O 1
ATOM 3753 N N . PHE B 1 160 ? -20.406 -22.062 -12.922 1 97.56 160 PHE B N 1
ATOM 3754 C CA . PHE B 1 160 ? -19.203 -21.391 -13.391 1 97.56 160 PHE B CA 1
ATOM 3755 C C . PHE B 1 160 ? -19.016 -21.609 -14.891 1 97.56 160 PHE B C 1
ATOM 3757 O O . PHE B 1 160 ? -19.094 -22.734 -15.375 1 97.56 160 PHE B O 1
ATOM 3764 N N . ASP B 1 161 ? -18.734 -20.5 -15.578 1 96.38 161 ASP B N 1
ATOM 3765 C CA . ASP B 1 161 ? -18.484 -20.578 -17.016 1 96.38 161 ASP B CA 1
ATOM 3766 C C . ASP B 1 161 ? -17.125 -21.203 -17.312 1 96.38 161 ASP B C 1
ATOM 3768 O O . ASP B 1 161 ? -16.969 -21.891 -18.312 1 96.38 161 ASP B O 1
ATOM 3772 N N . HIS B 1 162 ? -16.156 -20.953 -16.453 1 95.69 162 HIS B N 1
ATOM 3773 C CA . HIS B 1 162 ? -14.797 -21.453 -16.594 1 95.69 162 HIS B CA 1
ATOM 3774 C C . HIS B 1 162 ? -14.266 -22 -15.273 1 95.69 162 HIS B C 1
ATOM 3776 O O . HIS B 1 162 ? -14.57 -21.469 -14.211 1 95.69 162 HIS B O 1
ATOM 3782 N N . VAL B 1 163 ? -13.539 -23.047 -15.406 1 95.44 163 VAL B N 1
ATOM 3783 C CA . VAL B 1 163 ? -12.828 -23.625 -14.266 1 95.44 163 VAL B CA 1
ATOM 3784 C C . VAL B 1 163 ? -11.344 -23.766 -14.594 1 95.44 163 VAL B C 1
ATOM 3786 O O . VAL B 1 163 ? -10.977 -24.406 -15.586 1 95.44 163 VAL B O 1
ATOM 3789 N N . VAL B 1 164 ? -10.57 -23.094 -13.773 1 94.25 164 VAL B N 1
ATOM 3790 C CA . VAL B 1 164 ? -9.141 -23.062 -14.039 1 94.25 164 VAL B CA 1
ATOM 3791 C C . VAL B 1 164 ? -8.375 -23.547 -12.805 1 94.25 164 VAL B C 1
ATOM 3793 O O . VAL B 1 164 ? -8.789 -23.266 -11.672 1 94.25 164 VAL B O 1
ATOM 3796 N N . PHE B 1 165 ? -7.266 -24.234 -13.109 1 94.06 165 PHE B N 1
ATOM 3797 C CA . PHE B 1 165 ? -6.305 -24.578 -12.07 1 94.06 165 PHE B CA 1
ATOM 3798 C C . PHE B 1 165 ? -5.133 -23.609 -12.078 1 94.06 165 PHE B C 1
ATOM 3800 O O . PHE B 1 165 ? -4.523 -23.375 -13.117 1 94.06 165 PHE B O 1
ATOM 3807 N N . ALA B 1 166 ? -4.895 -23.078 -10.875 1 94.5 166 ALA B N 1
ATOM 3808 C CA . ALA B 1 166 ? -3.826 -22.094 -10.75 1 94.5 166 ALA B CA 1
ATOM 3809 C C . ALA B 1 166 ? -2.523 -22.625 -11.352 1 94.5 166 ALA B C 1
ATOM 3811 O O . ALA B 1 166 ? -1.796 -21.875 -12.008 1 94.5 166 ALA B O 1
ATOM 3812 N N . ASP B 1 167 ? -2.262 -23.875 -11.211 1 91.56 167 ASP B N 1
ATOM 3813 C CA . ASP B 1 167 ? -0.996 -24.484 -11.617 1 91.56 167 ASP B CA 1
ATOM 3814 C C . ASP B 1 167 ? -0.9 -24.594 -13.141 1 91.56 167 ASP B C 1
ATOM 3816 O O . ASP B 1 167 ? 0.152 -24.938 -13.68 1 91.56 167 ASP B O 1
ATOM 3820 N N . SER B 1 168 ? -1.939 -24.25 -13.82 1 90.94 168 SER B N 1
ATOM 3821 C CA . SER B 1 168 ? -1.933 -24.344 -15.281 1 90.94 168 SER B CA 1
ATOM 3822 C C . SER B 1 168 ? -1.967 -22.969 -15.922 1 90.94 168 SER B C 1
ATOM 3824 O O . SER B 1 168 ? -2.045 -22.859 -17.156 1 90.94 168 SER B O 1
ATOM 3826 N N . ILE B 1 169 ? -1.925 -21.953 -15.141 1 92.31 169 ILE B N 1
ATOM 3827 C CA . ILE B 1 169 ? -2.084 -20.594 -15.656 1 92.31 169 ILE B CA 1
ATOM 3828 C C . ILE B 1 169 ? -0.77 -19.828 -15.5 1 92.31 169 ILE B C 1
ATOM 3830 O O . ILE B 1 169 ? -0.109 -19.922 -14.469 1 92.31 169 ILE B O 1
ATOM 3834 N N . HIS B 1 170 ? -0.369 -19.109 -16.594 1 93.12 170 HIS B N 1
ATOM 3835 C CA . HIS B 1 170 ? 0.827 -18.281 -16.562 1 93.12 170 HIS B CA 1
ATOM 3836 C C . HIS B 1 170 ? 0.486 -16.828 -16.203 1 93.12 170 HIS B C 1
ATOM 3838 O O . HIS B 1 170 ? -0.157 -16.125 -16.984 1 93.12 170 HIS B O 1
ATOM 3844 N N . ARG B 1 171 ? 0.969 -16.438 -14.992 1 94.81 171 ARG B N 1
ATOM 3845 C CA . ARG B 1 171 ? 0.612 -15.086 -14.586 1 94.81 171 ARG B CA 1
ATOM 3846 C C . ARG B 1 171 ? 1.811 -14.359 -13.992 1 94.81 171 ARG B C 1
ATOM 3848 O O . ARG B 1 171 ? 1.677 -13.242 -13.484 1 94.81 171 ARG B O 1
ATOM 3855 N N . LEU B 1 172 ? 2.969 -14.945 -14.031 1 96.44 172 LEU B N 1
ATOM 3856 C CA . LEU B 1 172 ? 4.156 -14.297 -13.492 1 96.44 172 LEU B CA 1
ATOM 3857 C C . LEU B 1 172 ? 4.5 -13.047 -14.297 1 96.44 172 LEU B C 1
ATOM 3859 O O . LEU B 1 172 ? 4.879 -12.023 -13.727 1 96.44 172 LEU B O 1
ATOM 3863 N N . GLU B 1 173 ? 4.32 -13.125 -15.57 1 95.62 173 GLU B N 1
ATOM 3864 C CA . GLU B 1 173 ? 4.691 -12.023 -16.453 1 95.62 173 GLU B CA 1
ATOM 3865 C C . GLU B 1 173 ? 3.934 -10.75 -16.078 1 95.62 173 GLU B C 1
ATOM 3867 O O . GLU B 1 173 ? 4.543 -9.695 -15.867 1 95.62 173 GLU B O 1
ATOM 3872 N N . PRO B 1 174 ? 2.602 -10.82 -15.953 1 95.38 174 PRO B N 1
ATOM 3873 C CA . PRO B 1 174 ? 1.905 -9.586 -15.602 1 95.38 174 PRO B CA 1
ATOM 3874 C C . PRO B 1 174 ? 2.322 -9.031 -14.234 1 95.38 174 PRO B C 1
ATOM 3876 O O . PRO B 1 174 ? 2.342 -7.816 -14.039 1 95.38 174 PRO B O 1
ATOM 3879 N N . LEU B 1 175 ? 2.625 -9.859 -13.336 1 96.75 175 LEU B N 1
ATOM 3880 C CA . LEU B 1 175 ? 3.084 -9.414 -12.023 1 96.75 175 LEU B CA 1
ATOM 3881 C C . LEU B 1 175 ? 4.418 -8.68 -12.141 1 96.75 175 LEU B C 1
ATOM 3883 O O . LEU B 1 175 ? 4.566 -7.57 -11.625 1 96.75 175 LEU B O 1
ATOM 3887 N N . LEU B 1 176 ? 5.359 -9.266 -12.859 1 97.06 176 LEU B N 1
ATOM 3888 C CA . LEU B 1 176 ? 6.68 -8.672 -13.031 1 97.06 176 LEU B CA 1
ATOM 3889 C C . LEU B 1 176 ? 6.59 -7.379 -13.836 1 97.06 176 LEU B C 1
ATOM 3891 O O . LEU B 1 176 ? 7.293 -6.406 -13.539 1 97.06 176 LEU B O 1
ATOM 3895 N N . LYS B 1 177 ? 5.789 -7.391 -14.812 1 96.69 177 LYS B N 1
ATOM 3896 C CA . LYS B 1 177 ? 5.625 -6.211 -15.656 1 96.69 177 LYS B CA 1
ATOM 3897 C C . LYS B 1 177 ? 5.137 -5.016 -14.836 1 96.69 177 LYS B C 1
ATOM 3899 O O . LYS B 1 177 ? 5.68 -3.916 -14.945 1 96.69 177 LYS B O 1
ATOM 3904 N N . ARG B 1 178 ? 4.156 -5.223 -14.047 1 96.12 178 ARG B N 1
ATOM 3905 C CA . ARG B 1 178 ? 3.623 -4.145 -13.219 1 96.12 178 ARG B CA 1
ATOM 3906 C C . ARG B 1 178 ? 4.676 -3.637 -12.234 1 96.12 178 ARG B C 1
ATOM 3908 O O . ARG B 1 178 ? 4.793 -2.43 -12.016 1 96.12 178 ARG B O 1
ATOM 3915 N N . ALA B 1 179 ? 5.344 -4.59 -11.609 1 96.44 179 ALA B N 1
ATOM 3916 C CA . ALA B 1 179 ? 6.426 -4.203 -10.703 1 96.44 179 ALA B CA 1
ATOM 3917 C C . ALA B 1 179 ? 7.492 -3.395 -11.438 1 96.44 179 ALA B C 1
ATOM 3919 O O . ALA B 1 179 ? 7.98 -2.387 -10.922 1 96.44 179 ALA B O 1
ATOM 3920 N N . SER B 1 180 ? 7.836 -3.82 -12.648 1 95.94 180 SER B N 1
ATOM 3921 C CA . SER B 1 180 ? 8.805 -3.117 -13.477 1 95.94 180 SER B CA 1
ATOM 3922 C C . SER B 1 180 ? 8.305 -1.727 -13.859 1 95.94 180 SER B C 1
ATOM 3924 O O . SER B 1 180 ? 9.055 -0.751 -13.781 1 95.94 180 SER B O 1
ATOM 3926 N N . ASP B 1 181 ? 7.09 -1.665 -14.281 1 95.38 181 ASP B N 1
ATOM 3927 C CA . ASP B 1 181 ? 6.504 -0.382 -14.656 1 95.38 181 ASP B CA 1
ATOM 3928 C C . ASP B 1 181 ? 6.574 0.613 -13.5 1 95.38 181 ASP B C 1
ATOM 3930 O O . ASP B 1 181 ? 6.875 1.791 -13.703 1 95.38 181 ASP B O 1
ATOM 3934 N N . THR B 1 182 ? 6.246 0.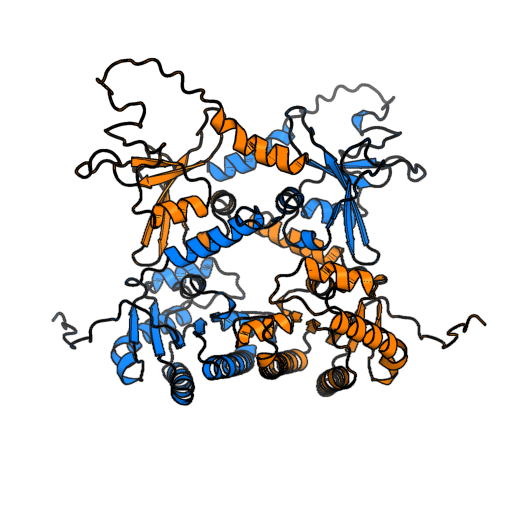167 -12.344 1 93.5 182 THR B N 1
ATOM 3935 C CA . THR B 1 182 ? 6.316 1.021 -11.164 1 93.5 182 THR B CA 1
ATOM 3936 C C . THR B 1 182 ? 7.742 1.515 -10.938 1 93.5 182 THR B C 1
ATOM 3938 O O . THR B 1 182 ? 7.957 2.701 -10.688 1 93.5 182 THR B O 1
ATOM 3941 N N . ARG B 1 183 ? 8.664 0.639 -11.047 1 93 183 ARG B N 1
ATOM 3942 C CA . ARG B 1 183 ? 10.07 0.997 -10.891 1 93 183 ARG B CA 1
ATOM 3943 C C . ARG B 1 183 ? 10.492 2.029 -11.93 1 93 183 ARG B C 1
ATOM 3945 O O . ARG B 1 183 ? 11.125 3.035 -11.594 1 93 183 ARG B O 1
ATOM 3952 N N . CYS B 1 184 ? 10.125 1.797 -13.109 1 93.56 184 CYS B N 1
ATOM 3953 C CA . CYS B 1 184 ? 10.492 2.691 -14.203 1 93.56 184 CYS B CA 1
ATOM 3954 C C . CYS B 1 184 ? 9.883 4.078 -14 1 93.56 184 CYS B C 1
ATOM 3956 O O . CYS B 1 184 ? 10.539 5.09 -14.273 1 93.56 184 CYS B O 1
ATOM 3958 N N . ARG B 1 185 ? 8.758 4.098 -13.531 1 91.06 185 ARG B N 1
ATOM 3959 C CA . ARG B 1 185 ? 8.109 5.371 -13.25 1 91.06 185 ARG B CA 1
ATOM 3960 C C . ARG B 1 185 ? 8.836 6.125 -12.141 1 91.06 185 ARG B C 1
ATOM 3962 O O . ARG B 1 185 ? 9.062 7.328 -12.25 1 91.06 185 ARG B O 1
ATOM 3969 N N . GLU B 1 186 ? 9.133 5.441 -11.117 1 90.56 186 GLU B N 1
ATOM 3970 C CA . GLU B 1 186 ? 9.812 6.066 -9.984 1 90.56 186 GLU B CA 1
ATOM 3971 C C . GLU B 1 186 ? 11.18 6.598 -10.383 1 90.56 186 GLU B C 1
ATOM 3973 O O . GLU B 1 186 ? 11.641 7.609 -9.852 1 90.56 186 GLU B O 1
ATOM 3978 N N . LEU B 1 187 ? 11.773 5.953 -11.375 1 92.38 187 LEU B N 1
ATOM 3979 C CA . LEU B 1 187 ? 13.109 6.34 -11.812 1 92.38 187 LEU B CA 1
ATOM 3980 C C . LEU B 1 187 ? 13.039 7.379 -12.93 1 92.38 187 LEU B C 1
ATOM 3982 O O . LEU B 1 187 ? 14.062 7.938 -13.328 1 92.38 187 LEU B O 1
ATOM 3986 N N . GLY B 1 188 ? 11.82 7.641 -13.453 1 90.31 188 GLY B N 1
ATOM 3987 C CA . GLY B 1 188 ? 11.641 8.586 -14.539 1 90.31 188 GLY B CA 1
ATOM 3988 C C . GLY B 1 188 ? 12.062 8.039 -15.891 1 90.31 188 GLY B C 1
ATOM 3989 O O . GLY B 1 188 ? 12.406 8.797 -16.797 1 90.31 188 GLY B O 1
ATOM 3990 N N . TRP B 1 189 ? 12.117 6.785 -16.016 1 89.19 189 TRP B N 1
ATOM 3991 C CA . TRP B 1 189 ? 12.57 6.145 -17.234 1 89.19 189 TRP B CA 1
ATOM 3992 C C . TRP B 1 189 ? 11.438 6.074 -18.266 1 89.19 189 TRP B C 1
ATOM 3994 O O . TRP B 1 189 ? 11.648 5.672 -19.406 1 89.19 189 TRP B O 1
ATOM 4004 N N . ASP B 1 190 ? 10.25 6.449 -17.875 1 84.19 190 ASP B N 1
ATOM 4005 C CA . ASP B 1 190 ? 9.117 6.453 -18.797 1 84.19 190 ASP B CA 1
ATOM 4006 C C . ASP B 1 190 ? 8.875 7.848 -19.375 1 84.19 190 ASP B C 1
ATOM 4008 O O . ASP B 1 190 ? 7.809 8.117 -19.922 1 84.19 190 ASP B O 1
ATOM 4012 N N . GLY B 1 191 ? 9.812 8.703 -19.188 1 83.81 191 GLY B N 1
ATOM 4013 C CA . GLY B 1 191 ? 9.688 10.055 -19.703 1 83.81 191 GLY B CA 1
ATOM 4014 C C . GLY B 1 191 ? 9.18 11.047 -18.672 1 83.81 191 GLY B C 1
ATOM 4015 O O . GLY B 1 191 ? 9.125 12.25 -18.938 1 83.81 191 GLY B O 1
ATOM 4016 N N . SER B 1 192 ? 8.766 10.594 -17.516 1 83.44 192 SER B N 1
ATOM 4017 C CA . SER B 1 192 ? 8.336 11.484 -16.438 1 83.44 192 SER B CA 1
ATOM 4018 C C . SER B 1 192 ? 9.523 11.945 -15.602 1 83.44 192 SER B C 1
ATOM 4020 O O . SER B 1 192 ? 10.664 11.555 -15.852 1 83.44 192 SER B O 1
ATOM 4022 N N . ASP B 1 193 ? 9.328 12.812 -14.656 1 84.94 193 ASP B N 1
ATOM 4023 C CA . ASP B 1 193 ? 10.391 13.32 -13.797 1 84.94 193 ASP B CA 1
ATOM 4024 C C . ASP B 1 193 ? 10.773 12.297 -12.727 1 84.94 193 ASP B C 1
ATOM 4026 O O . ASP B 1 193 ? 11.836 12.398 -12.117 1 84.94 193 ASP B O 1
ATOM 4030 N N . GLY B 1 194 ? 9.883 11.25 -12.594 1 88.56 194 GLY B N 1
ATOM 4031 C CA . GLY B 1 194 ? 10.125 10.289 -11.531 1 88.56 194 GLY B CA 1
ATOM 4032 C C . GLY B 1 194 ? 10.281 10.93 -10.172 1 88.56 194 GLY B C 1
ATOM 4033 O O . GLY B 1 194 ? 9.742 12.016 -9.93 1 88.56 194 GLY B O 1
ATOM 4034 N N . LEU B 1 195 ? 10.961 10.219 -9.266 1 90.81 195 LEU B N 1
ATOM 4035 C CA . LEU B 1 195 ? 11.172 10.742 -7.922 1 90.81 195 LEU B CA 1
ATOM 4036 C C . LEU B 1 195 ? 12.344 11.719 -7.898 1 90.81 195 LEU B C 1
ATOM 4038 O O . LEU B 1 195 ? 12.484 12.5 -6.953 1 90.81 195 LEU B O 1
ATOM 4042 N N . GLY B 1 196 ? 13.242 11.617 -8.883 1 89.5 196 GLY B N 1
ATOM 4043 C CA . GLY B 1 196 ? 14.352 12.555 -8.953 1 89.5 196 GLY B CA 1
ATOM 4044 C C . GLY B 1 196 ? 15.141 12.641 -7.656 1 89.5 196 GLY B C 1
ATOM 4045 O O . GLY B 1 196 ? 15.594 11.617 -7.133 1 89.5 196 GLY B O 1
ATOM 4046 N N . GLY B 1 197 ? 15.156 13.875 -7.105 1 87.62 197 GLY B N 1
ATOM 4047 C CA . GLY B 1 197 ? 15.891 14.125 -5.875 1 87.62 197 GLY B CA 1
ATOM 4048 C C . GLY B 1 197 ? 15.289 13.422 -4.672 1 87.62 197 GLY B C 1
ATOM 4049 O O . GLY B 1 197 ? 15.914 13.359 -3.609 1 87.62 197 GLY B O 1
ATOM 4050 N N . LEU B 1 198 ? 14.156 12.852 -4.816 1 93.56 198 LEU B N 1
ATOM 4051 C CA . LEU B 1 198 ? 13.477 12.203 -3.697 1 93.56 198 LEU B CA 1
ATOM 4052 C C . LEU B 1 198 ? 13.859 10.734 -3.607 1 93.56 198 LEU B C 1
ATOM 4054 O O . LEU B 1 198 ? 13.516 10.055 -2.635 1 93.56 198 LEU B O 1
ATOM 4058 N N . LEU B 1 199 ? 14.578 10.234 -4.578 1 92.38 199 LEU B N 1
ATOM 4059 C CA . LEU B 1 199 ? 14.953 8.82 -4.574 1 92.38 199 LEU B CA 1
ATOM 4060 C C . LEU B 1 199 ? 15.805 8.492 -3.35 1 92.38 199 LEU B C 1
ATOM 4062 O O . LEU B 1 199 ? 15.586 7.469 -2.699 1 92.38 199 LEU B O 1
ATOM 4066 N N . LEU B 1 200 ? 16.734 9.383 -3.08 1 92.31 200 LEU B N 1
ATOM 4067 C CA . LEU B 1 200 ? 17.594 9.164 -1.923 1 92.31 200 LEU B CA 1
ATOM 4068 C C . LEU B 1 200 ? 16.797 9.242 -0.627 1 92.31 200 LEU B C 1
ATOM 4070 O O . LEU B 1 200 ? 17.031 8.469 0.302 1 92.31 200 LEU B O 1
ATOM 4074 N N . VAL B 1 201 ? 15.891 10.164 -0.574 1 95.81 201 VAL B N 1
ATOM 4075 C CA . VAL B 1 201 ? 15.031 10.32 0.593 1 95.81 201 VAL B CA 1
ATOM 4076 C C . VAL B 1 201 ? 14.203 9.055 0.795 1 95.81 201 VAL B C 1
ATOM 4078 O O . VAL B 1 201 ? 14.109 8.531 1.911 1 95.81 201 VAL B O 1
ATOM 4081 N N . ARG B 1 202 ? 13.68 8.555 -0.288 1 95 202 ARG B N 1
ATOM 4082 C CA . ARG B 1 202 ? 12.898 7.328 -0.246 1 95 202 ARG B CA 1
ATOM 4083 C C . ARG B 1 202 ? 13.727 6.164 0.281 1 95 202 ARG B C 1
ATOM 4085 O O . ARG B 1 202 ? 13.266 5.395 1.126 1 95 202 ARG B O 1
ATOM 4092 N N . ARG B 1 203 ? 14.891 6.062 -0.212 1 91.31 203 ARG B N 1
ATOM 4093 C CA . ARG B 1 203 ? 15.773 4.965 0.169 1 91.31 203 ARG B CA 1
ATOM 4094 C C . ARG B 1 203 ? 16.156 5.055 1.643 1 91.31 203 ARG B C 1
ATOM 4096 O O . ARG B 1 203 ? 16.281 4.035 2.322 1 91.31 203 ARG B O 1
ATOM 4103 N N . THR B 1 204 ? 16.312 6.246 2.111 1 94.25 204 THR B N 1
ATOM 4104 C CA . THR B 1 204 ? 16.844 6.449 3.453 1 94.25 204 THR B CA 1
ATOM 4105 C C . THR B 1 204 ? 15.734 6.422 4.492 1 94.25 204 THR B C 1
ATOM 4107 O O . THR B 1 204 ? 15.875 5.801 5.547 1 94.25 204 THR B O 1
ATOM 4110 N N . PHE B 1 205 ? 14.648 7.07 4.152 1 96.62 205 PHE B N 1
ATOM 4111 C CA . PHE B 1 205 ? 13.664 7.309 5.203 1 96.62 205 PHE B CA 1
ATOM 4112 C C . PHE B 1 205 ? 12.344 6.617 4.875 1 96.62 205 PHE B C 1
ATOM 4114 O O . PHE B 1 205 ? 11.445 6.559 5.715 1 96.62 205 PHE B O 1
ATOM 4121 N N . GLY B 1 206 ? 12.148 6.133 3.68 1 94.19 206 GLY B N 1
ATOM 4122 C CA . GLY B 1 206 ? 10.938 5.422 3.314 1 94.19 206 GLY B CA 1
ATOM 4123 C C . GLY B 1 206 ? 9.945 6.277 2.545 1 94.19 206 GLY B C 1
ATOM 4124 O O . GLY B 1 206 ? 10.086 7.504 2.5 1 94.19 206 GLY B O 1
ATOM 4125 N N . ALA B 1 207 ? 8.961 5.637 1.992 1 93.94 207 ALA B N 1
ATOM 4126 C CA . ALA B 1 207 ? 7.984 6.289 1.123 1 93.94 207 ALA B CA 1
ATOM 4127 C C . ALA B 1 207 ? 7.051 7.191 1.926 1 93.94 207 ALA B C 1
ATOM 4129 O O . ALA B 1 207 ? 6.527 8.18 1.402 1 93.94 207 ALA B O 1
ATOM 4130 N N . GLU B 1 208 ? 6.848 6.883 3.17 1 94.44 208 GLU B N 1
ATOM 4131 C CA . GLU B 1 208 ? 5.875 7.582 4.004 1 94.44 208 GLU B CA 1
ATOM 4132 C C . GLU B 1 208 ? 6.293 9.031 4.242 1 94.44 208 GLU B C 1
ATOM 4134 O O . GLU B 1 208 ? 5.453 9.891 4.52 1 94.44 208 GLU B O 1
ATOM 4139 N N . VAL B 1 209 ? 7.547 9.312 4.086 1 96.19 209 VAL B N 1
ATOM 4140 C CA . VAL B 1 209 ? 8.078 10.633 4.41 1 96.19 209 VAL B CA 1
ATOM 4141 C C . VAL B 1 209 ? 8.039 11.523 3.172 1 96.19 209 VAL B C 1
ATOM 4143 O O . VAL B 1 209 ? 8.109 12.75 3.281 1 96.19 209 VAL B O 1
ATOM 4146 N N . LEU B 1 210 ? 7.855 11 2.059 1 95.25 210 LEU B N 1
ATOM 4147 C CA . LEU B 1 210 ? 8.055 11.703 0.795 1 95.25 210 LEU B CA 1
ATOM 4148 C C . LEU B 1 210 ? 7.062 12.852 0.649 1 95.25 210 LEU B C 1
ATOM 4150 O O . LEU B 1 210 ? 7.445 13.969 0.303 1 95.25 210 LEU B O 1
ATOM 4154 N N . PRO B 1 211 ? 5.824 12.617 0.976 1 93.44 211 PRO B N 1
ATOM 4155 C CA . PRO B 1 211 ? 4.883 13.727 0.797 1 93.44 211 PRO B CA 1
ATOM 4156 C C . PRO B 1 211 ? 5.176 14.906 1.718 1 93.44 211 PRO B C 1
ATOM 4158 O O . PRO B 1 211 ? 4.684 16.016 1.485 1 93.44 211 PRO B O 1
ATOM 4161 N N . LEU B 1 212 ? 5.938 14.641 2.729 1 96.44 212 LEU B N 1
ATOM 4162 C CA . LEU B 1 212 ? 6.23 15.672 3.717 1 96.44 212 LEU B CA 1
ATOM 4163 C C . LEU B 1 212 ? 7.531 16.391 3.377 1 96.44 212 LEU B C 1
ATOM 4165 O O . LEU B 1 212 ? 7.832 17.438 3.957 1 96.44 212 LEU B O 1
ATOM 4169 N N . TRP B 1 213 ? 8.273 15.883 2.479 1 96.25 213 TRP B N 1
ATOM 4170 C CA . TRP B 1 213 ? 9.633 16.344 2.203 1 96.25 213 TRP B CA 1
ATOM 4171 C C . TRP B 1 213 ? 9.617 17.516 1.214 1 96.25 213 TRP B C 1
ATOM 4173 O O . TRP B 1 213 ? 8.898 17.469 0.209 1 96.25 213 TRP B O 1
ATOM 4183 N N . ARG B 1 214 ? 10.383 18.516 1.516 1 93.25 214 ARG B N 1
ATOM 4184 C CA . ARG B 1 214 ? 10.648 19.609 0.587 1 93.25 214 ARG B CA 1
ATOM 4185 C C . ARG B 1 214 ? 12.125 19.969 0.569 1 93.25 214 ARG B C 1
ATOM 4187 O O . ARG B 1 214 ? 12.734 20.188 1.621 1 93.25 214 ARG B O 1
ATOM 4194 N N . TRP B 1 215 ? 12.695 20.016 -0.612 1 93.75 215 TRP B N 1
ATOM 4195 C CA . TRP B 1 215 ? 14.055 20.516 -0.744 1 93.75 215 TRP B CA 1
ATOM 4196 C C . TRP B 1 215 ? 14.078 22.047 -0.616 1 93.75 215 TRP B C 1
ATOM 4198 O O . TRP B 1 215 ? 13.203 22.734 -1.146 1 93.75 215 TRP B O 1
ATOM 4208 N N . ARG B 1 216 ? 14.938 22.469 0.135 1 90.56 216 ARG B N 1
ATOM 4209 C CA . ARG B 1 216 ? 15.18 23.906 0.252 1 90.56 216 ARG B CA 1
ATOM 4210 C C . ARG B 1 216 ? 16.438 24.312 -0.519 1 90.56 216 ARG B C 1
ATOM 4212 O O . ARG B 1 216 ? 17.547 24.266 0.02 1 90.56 216 ARG B O 1
ATOM 4219 N N . ASP B 1 217 ? 16.172 24.703 -1.688 1 78.38 217 ASP B N 1
ATOM 4220 C CA . ASP B 1 217 ? 17.312 25.062 -2.525 1 78.38 217 ASP B CA 1
ATOM 4221 C C . ASP B 1 217 ? 17.984 26.328 -2 1 78.38 217 ASP B C 1
ATOM 4223 O O . ASP B 1 217 ? 17.328 27.25 -1.526 1 78.38 217 ASP B O 1
ATOM 4227 N N . ASN B 1 218 ? 19.281 26.375 -1.998 1 77.62 218 ASN B N 1
ATOM 4228 C CA . ASN B 1 218 ? 20.125 27.516 -1.717 1 77.62 218 ASN B CA 1
ATOM 4229 C C . ASN B 1 218 ? 20.078 27.906 -0.241 1 77.62 218 ASN B C 1
ATOM 4231 O O . ASN B 1 218 ? 20.188 29.078 0.101 1 77.62 218 ASN B O 1
ATOM 4235 N N . SER B 1 219 ? 19.781 26.984 0.562 1 78.38 219 SER B N 1
ATOM 4236 C CA . SER B 1 219 ? 19.797 27.281 1.991 1 78.38 219 SER B CA 1
ATOM 4237 C C . SER B 1 219 ? 21.219 27.438 2.502 1 78.38 219 SER B C 1
ATOM 4239 O O . SER B 1 219 ? 22.094 26.641 2.172 1 78.38 219 SER B O 1
ATOM 4241 N N . PRO B 1 220 ? 21.438 28.5 3.248 1 77.38 220 PRO B N 1
ATOM 4242 C CA . PRO B 1 220 ? 22.766 28.719 3.805 1 77.38 220 PRO B CA 1
ATOM 4243 C C . PRO B 1 220 ? 23.016 27.906 5.078 1 77.38 220 PRO B C 1
ATOM 4245 O O . PRO B 1 220 ? 24.109 27.922 5.629 1 77.38 220 PRO B O 1
ATOM 4248 N N . LEU B 1 221 ? 22.172 27.141 5.512 1 79.31 221 LEU B N 1
ATOM 4249 C CA . LEU B 1 221 ? 22.188 26.516 6.828 1 79.31 221 LEU B CA 1
ATOM 4250 C C . LEU B 1 221 ? 23.297 25.469 6.91 1 79.31 221 LEU B C 1
ATOM 4252 O O . LEU B 1 221 ? 23.859 25.234 7.98 1 79.31 221 LEU B O 1
ATOM 4256 N N . ALA B 1 222 ? 23.594 24.859 5.82 1 77.12 222 ALA B N 1
ATOM 4257 C CA . ALA B 1 222 ? 24.484 23.703 5.891 1 77.12 222 ALA B CA 1
ATOM 4258 C C . ALA B 1 222 ? 25.719 23.906 5.031 1 77.12 222 ALA B C 1
ATOM 4260 O O . ALA B 1 222 ? 26.203 22.969 4.383 1 77.12 222 ALA B O 1
ATOM 4261 N N . GLY B 1 223 ? 26.25 25.047 5.051 1 77.12 223 GLY B N 1
ATOM 4262 C CA . GLY B 1 223 ? 27.531 25.344 4.426 1 77.12 223 GLY B CA 1
ATOM 4263 C C . GLY B 1 223 ? 27.578 24.953 2.957 1 77.12 223 GLY B C 1
ATOM 4264 O O . GLY B 1 223 ? 28.578 24.438 2.48 1 77.12 223 GLY B O 1
ATOM 4265 N N . GLY B 1 224 ? 26.391 25.078 2.227 1 79.69 224 GLY B N 1
ATOM 4266 C CA . GLY B 1 224 ? 26.344 24.781 0.803 1 79.69 224 GLY B CA 1
ATOM 4267 C C . GLY B 1 224 ? 25.703 23.453 0.487 1 79.69 224 GLY B C 1
ATOM 4268 O O . GLY B 1 224 ? 25.359 23.172 -0.665 1 79.69 224 GLY B O 1
ATOM 4269 N N . ASP B 1 225 ? 25.641 22.656 1.442 1 86.62 225 ASP B N 1
ATOM 4270 C CA . ASP B 1 225 ? 24.953 21.375 1.232 1 86.62 225 ASP B CA 1
ATOM 4271 C C . ASP B 1 225 ? 23.469 21.609 0.99 1 86.62 225 ASP B C 1
ATOM 4273 O O . ASP B 1 225 ? 22.891 22.594 1.466 1 86.62 225 ASP B O 1
ATOM 4277 N N . ARG B 1 226 ? 22.953 20.75 0.262 1 91 226 ARG B N 1
ATOM 4278 C CA . ARG B 1 226 ? 21.516 20.844 0.045 1 91 226 ARG B CA 1
ATOM 4279 C C . ARG B 1 226 ? 20.734 20.547 1.331 1 91 226 ARG B C 1
ATOM 4281 O O . ARG B 1 226 ? 21.094 19.641 2.084 1 91 226 ARG B O 1
ATOM 4288 N N . VAL B 1 227 ? 19.75 21.344 1.514 1 94.19 227 VAL B N 1
ATOM 4289 C CA . VAL B 1 227 ? 18.953 21.219 2.73 1 94.19 227 VAL B CA 1
ATOM 4290 C C . VAL B 1 227 ? 17.531 20.766 2.379 1 94.19 227 VAL B C 1
ATOM 4292 O O . VAL B 1 227 ? 16.953 21.219 1.388 1 94.19 227 VAL B O 1
ATOM 4295 N N . GLY B 1 228 ? 17.078 19.766 3.086 1 95.88 228 GLY B N 1
ATOM 4296 C CA . GLY B 1 228 ? 15.695 19.312 3 1 95.88 228 GLY B CA 1
ATOM 4297 C C . GLY B 1 228 ? 14.922 19.531 4.285 1 95.88 228 GLY B C 1
ATOM 4298 O O . GLY B 1 228 ? 15.508 19.672 5.359 1 95.88 228 GLY B O 1
ATOM 4299 N N . GLU B 1 229 ? 13.578 19.578 4.117 1 96.12 229 GLU B N 1
ATOM 4300 C CA . GLU B 1 229 ? 12.719 19.75 5.285 1 96.12 229 GLU B CA 1
ATOM 4301 C C . GLU B 1 229 ? 11.547 18.766 5.258 1 96.12 229 GLU B C 1
ATOM 4303 O O . GLU B 1 229 ? 10.984 18.484 4.195 1 96.12 229 GLU B O 1
ATOM 4308 N N . ILE B 1 230 ? 11.273 18.188 6.41 1 96.88 230 ILE B N 1
ATOM 4309 C CA . ILE B 1 230 ? 10.031 17.469 6.672 1 96.88 230 ILE B CA 1
ATOM 4310 C C . ILE B 1 230 ? 9.078 18.359 7.465 1 96.88 230 ILE B C 1
ATOM 4312 O O . ILE B 1 230 ? 9.414 18.812 8.562 1 96.88 230 ILE B O 1
ATOM 4316 N N . ARG B 1 231 ? 7.906 18.641 6.859 1 94.69 231 ARG B N 1
ATOM 4317 C CA . ARG B 1 231 ? 6.973 19.547 7.52 1 94.69 231 ARG B CA 1
ATOM 4318 C C . ARG B 1 231 ? 5.574 18.938 7.586 1 94.69 231 ARG B C 1
ATOM 4320 O O . ARG B 1 231 ? 5.082 18.391 6.594 1 94.69 231 ARG B O 1
ATOM 4327 N N . LEU B 1 232 ? 4.953 19.031 8.758 1 95.62 232 LEU B N 1
ATOM 4328 C CA . LEU B 1 232 ? 3.561 18.656 9 1 95.62 232 LEU B CA 1
ATOM 4329 C C . LEU B 1 232 ? 2.957 19.516 10.109 1 95.62 232 LEU B C 1
ATOM 4331 O O . LEU B 1 232 ? 3.244 19.297 11.289 1 95.62 232 LEU B O 1
ATOM 4335 N N . GLY B 1 233 ? 2.049 20.406 9.648 1 92.88 233 GLY B N 1
ATOM 4336 C CA . GLY B 1 233 ? 1.559 21.344 10.648 1 92.88 233 GLY B CA 1
ATOM 4337 C C . GLY B 1 233 ? 2.668 22.109 11.352 1 92.88 233 GLY B C 1
ATOM 4338 O O . GLY B 1 233 ? 3.512 22.734 10.695 1 92.88 233 GLY B O 1
ATOM 4339 N N . PRO B 1 234 ? 2.582 22.047 12.711 1 92.62 234 PRO B N 1
ATOM 4340 C CA . PRO B 1 234 ? 3.617 22.766 13.453 1 92.62 234 PRO B CA 1
ATOM 4341 C C . PRO B 1 234 ? 4.938 22 13.523 1 92.62 234 PRO B C 1
ATOM 4343 O O . PRO B 1 234 ? 5.953 22.562 13.953 1 92.62 234 PRO B O 1
ATOM 4346 N N . ASP B 1 235 ? 4.953 20.797 13.148 1 94.81 235 ASP B N 1
ATOM 4347 C CA . ASP B 1 235 ? 6.137 19.938 13.25 1 94.81 235 ASP B CA 1
ATOM 4348 C C . ASP B 1 235 ? 7.078 20.172 12.07 1 94.81 235 ASP B C 1
ATOM 4350 O O . ASP B 1 235 ? 6.637 20.25 10.922 1 94.81 235 ASP B O 1
ATOM 4354 N N . ARG B 1 236 ? 8.406 20.25 12.453 1 94.56 236 ARG B N 1
ATOM 4355 C CA . ARG B 1 236 ? 9.398 20.5 11.414 1 94.56 236 ARG B CA 1
ATOM 4356 C C . ARG B 1 236 ? 10.719 19.797 11.727 1 94.56 236 ARG B C 1
ATOM 4358 O O . ARG B 1 236 ? 11.156 19.781 12.875 1 94.56 236 ARG B O 1
ATOM 4365 N N . LEU B 1 237 ? 11.305 19.141 10.734 1 95.81 237 LEU B N 1
ATOM 4366 C CA . LEU B 1 237 ? 12.648 18.594 10.766 1 95.81 237 LEU B CA 1
ATOM 4367 C C . LEU B 1 237 ? 13.477 19.125 9.594 1 95.81 237 LEU B C 1
ATOM 4369 O O . LEU B 1 237 ? 13.016 19.125 8.453 1 95.81 237 LEU B O 1
ATOM 4373 N N . VAL B 1 238 ? 14.633 19.562 9.93 1 95.81 238 VAL B N 1
ATOM 4374 C CA . VAL B 1 238 ? 15.523 20.094 8.898 1 95.81 238 VAL B CA 1
ATOM 4375 C C . VAL B 1 238 ? 16.734 19.172 8.742 1 95.81 238 VAL B C 1
ATOM 4377 O O . VAL B 1 238 ? 17.359 18.797 9.734 1 95.81 238 VAL B O 1
ATOM 4380 N N . LEU B 1 239 ? 17.016 18.812 7.527 1 95.94 239 LEU B N 1
ATOM 4381 C CA . LEU B 1 239 ? 18.094 17.859 7.254 1 95.94 239 LEU B CA 1
ATOM 4382 C C . LEU B 1 239 ? 19.062 18.438 6.215 1 95.94 239 LEU B C 1
ATOM 4384 O O . LEU B 1 239 ? 18.656 19.203 5.34 1 95.94 239 LEU B O 1
ATOM 4388 N N . ALA B 1 240 ? 20.297 18.031 6.328 1 94.75 240 ALA B N 1
ATOM 4389 C CA . ALA B 1 240 ? 21.328 18.375 5.34 1 94.75 240 ALA B CA 1
ATOM 4390 C C . ALA B 1 240 ? 21.844 17.125 4.633 1 94.75 240 ALA B C 1
ATOM 4392 O O . ALA B 1 240 ? 22.125 16.109 5.281 1 94.75 240 ALA B O 1
ATOM 4393 N N . LEU B 1 241 ? 21.859 17.188 3.352 1 93.62 241 LEU B N 1
ATOM 4394 C CA . LEU B 1 241 ? 22.469 16.125 2.561 1 93.62 241 LEU B CA 1
ATOM 4395 C C . LEU B 1 241 ? 23.984 16.266 2.521 1 93.62 241 LEU B C 1
ATOM 4397 O O . LEU B 1 241 ? 24.5 17.25 1.995 1 93.62 241 LEU B O 1
ATOM 4401 N N . ARG B 1 242 ? 24.609 15.234 3.08 1 90.19 242 ARG B N 1
ATOM 4402 C CA . ARG B 1 242 ? 26.078 15.203 3.064 1 90.19 242 ARG B CA 1
ATOM 4403 C C . ARG B 1 242 ? 26.594 14.312 1.946 1 90.19 242 ARG B C 1
ATOM 4405 O O . ARG B 1 242 ? 26.219 13.141 1.854 1 90.19 242 ARG B O 1
ATOM 4412 N N . THR B 1 243 ? 27.375 14.812 1.091 1 84.56 243 THR B N 1
ATOM 4413 C CA . THR B 1 243 ? 27.812 14.07 -0.087 1 84.56 243 THR B CA 1
ATOM 4414 C C . THR B 1 243 ? 29.094 13.297 0.213 1 84.56 243 THR B C 1
ATOM 4416 O O . THR B 1 243 ? 29.531 12.477 -0.596 1 84.56 243 THR B O 1
ATOM 4419 N N . ASP B 1 244 ? 29.719 13.484 1.233 1 76.94 244 ASP B N 1
ATOM 4420 C CA . ASP B 1 244 ? 30.906 12.734 1.627 1 76.94 244 ASP B CA 1
ATOM 4421 C C . ASP B 1 244 ? 30.969 12.555 3.143 1 76.94 244 ASP B C 1
ATOM 4423 O O . ASP B 1 244 ? 31.609 13.344 3.838 1 76.94 244 ASP B O 1
ATOM 4427 N N . VAL B 1 245 ? 30.406 11.492 3.689 1 74 245 VAL B N 1
ATOM 4428 C CA . VAL B 1 245 ? 30.266 11.352 5.137 1 74 245 VAL B CA 1
ATOM 4429 C C . VAL B 1 245 ? 31.453 10.57 5.699 1 74 245 VAL B C 1
ATOM 4431 O O . VAL B 1 245 ? 31.781 10.703 6.879 1 74 245 VAL B O 1
ATOM 4434 N N . ASP B 1 246 ? 32.062 9.734 4.859 1 68.62 246 ASP B N 1
ATOM 4435 C CA . ASP B 1 246 ? 33.125 8.891 5.387 1 68.62 246 ASP B CA 1
ATOM 4436 C C . ASP B 1 246 ? 34.438 9.102 4.621 1 68.62 246 ASP B C 1
ATOM 4438 O O . ASP B 1 246 ? 35.375 8.336 4.781 1 68.62 246 ASP B O 1
ATOM 4442 N N . GLY B 1 247 ? 34.438 10.055 3.861 1 68.88 247 GLY B N 1
ATOM 4443 C CA . GLY B 1 247 ? 35.625 10.305 3.078 1 68.88 247 GLY B CA 1
ATOM 4444 C C . GLY B 1 247 ? 35.719 9.438 1.834 1 68.88 247 GLY B C 1
ATOM 4445 O O . GLY B 1 247 ? 36.656 9.594 1.032 1 68.88 247 GLY B O 1
ATOM 4446 N N . GLU B 1 248 ? 34.781 8.5 1.678 1 71.94 248 GLU B N 1
ATOM 4447 C CA . GLU B 1 248 ? 34.781 7.582 0.542 1 71.94 248 GLU B CA 1
ATOM 4448 C C . GLU B 1 248 ? 33.656 7.918 -0.438 1 71.94 248 GLU B C 1
ATOM 4450 O O . GLU B 1 248 ? 33.312 7.113 -1.313 1 71.94 248 GLU B O 1
ATOM 4455 N N . GLY B 1 249 ? 33.031 9.109 -0.244 1 70.5 249 GLY B N 1
ATOM 4456 C CA . GLY B 1 249 ? 32.031 9.578 -1.185 1 70.5 249 GLY B CA 1
ATOM 4457 C C . GLY B 1 249 ? 30.625 9.094 -0.856 1 70.5 249 GLY B C 1
ATOM 4458 O O . GLY B 1 249 ? 29.688 9.273 -1.649 1 70.5 249 GLY B O 1
ATOM 4459 N N . ASP B 1 250 ? 30.453 8.539 0.321 1 80.25 250 ASP B N 1
ATOM 4460 C CA . ASP B 1 250 ? 29.125 8.062 0.679 1 80.25 250 ASP B CA 1
ATOM 4461 C C . ASP B 1 250 ? 28.203 9.219 1.066 1 80.25 250 ASP B C 1
ATOM 4463 O O . 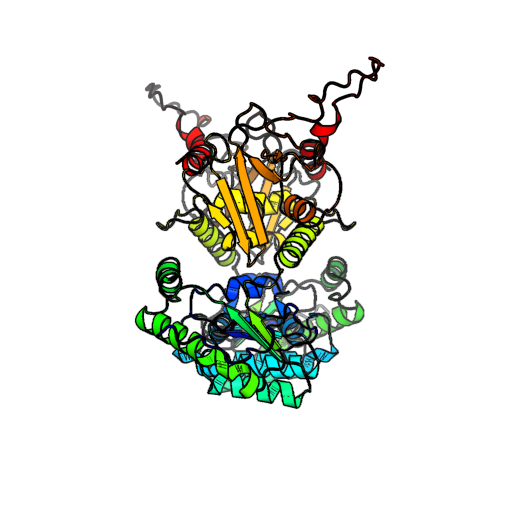ASP B 1 250 ? 28.641 10.188 1.684 1 80.25 250 ASP B O 1
ATOM 4467 N N . VAL B 1 251 ? 26.984 9.102 0.586 1 88.56 251 VAL B N 1
ATOM 4468 C CA . VAL B 1 251 ? 26 10.141 0.824 1 88.56 251 VAL B CA 1
ATOM 4469 C C . VAL B 1 251 ? 25.188 9.805 2.072 1 88.56 251 VAL B C 1
ATOM 4471 O O . VAL B 1 251 ? 24.953 8.633 2.377 1 88.56 251 VAL B O 1
ATOM 4474 N N . GLY B 1 252 ? 24.922 10.852 2.84 1 91.5 252 GLY B N 1
ATOM 4475 C CA . GLY B 1 252 ? 24.094 10.695 4.023 1 91.5 252 GLY B CA 1
ATOM 4476 C C . GLY B 1 252 ? 23.375 11.969 4.43 1 91.5 252 GLY B C 1
ATOM 4477 O O . GLY B 1 252 ? 23.484 12.992 3.75 1 91.5 252 GLY B O 1
ATOM 4478 N N . PHE B 1 253 ? 22.562 11.805 5.531 1 95.12 253 PHE B N 1
ATOM 4479 C CA . PHE B 1 253 ? 21.812 12.953 6.012 1 95.12 253 PHE B CA 1
ATOM 4480 C C . PHE B 1 253 ? 22.188 13.281 7.453 1 95.12 253 PHE B C 1
ATOM 4482 O O . PHE B 1 253 ? 22.406 12.383 8.266 1 95.12 253 PHE B O 1
ATOM 4489 N N . ASP B 1 254 ? 22.234 14.586 7.73 1 94.25 254 ASP B N 1
ATOM 4490 C CA . ASP B 1 254 ? 22.312 15.086 9.102 1 94.25 254 ASP B CA 1
ATOM 4491 C C . ASP B 1 254 ? 21.031 15.844 9.477 1 94.25 254 ASP B C 1
ATOM 4493 O O . ASP B 1 254 ? 20.453 16.531 8.641 1 94.25 254 ASP B O 1
ATOM 4497 N N . LEU B 1 255 ? 20.672 15.688 10.656 1 95.38 255 LEU B N 1
ATOM 4498 C CA . LEU B 1 255 ? 19.516 16.375 11.195 1 95.38 255 LEU B CA 1
ATOM 4499 C C . LEU B 1 255 ? 19.938 17.594 12.031 1 95.38 255 LEU B C 1
ATOM 4501 O O . LEU B 1 255 ? 20.828 17.484 12.867 1 95.38 255 LEU B O 1
ATOM 4505 N N . LEU B 1 256 ? 19.297 18.688 11.742 1 93.25 256 LEU B N 1
ATOM 4506 C CA . LEU B 1 256 ? 19.531 19.875 12.547 1 93.25 256 LEU B CA 1
ATOM 4507 C C . LEU B 1 256 ? 18.938 19.734 13.938 1 93.25 256 LEU B C 1
ATOM 4509 O O . LEU B 1 256 ? 17.75 19.422 14.086 1 93.25 256 LEU B O 1
ATOM 4513 N N . VAL B 1 257 ? 19.75 19.922 14.93 1 90.75 257 VAL B N 1
ATOM 4514 C CA . VAL B 1 257 ? 19.297 19.828 16.312 1 90.75 257 VAL B CA 1
ATOM 4515 C C . VAL B 1 257 ? 19.844 21 17.109 1 90.75 257 VAL B C 1
ATOM 4517 O O . VAL B 1 257 ? 20.531 21.875 16.562 1 90.75 257 VAL B O 1
ATOM 4520 N N . GLY B 1 258 ? 19.359 21.094 18.328 1 85.38 258 GLY B N 1
ATOM 4521 C CA . GLY B 1 258 ? 19.953 22.078 19.219 1 85.38 258 GLY B CA 1
ATOM 4522 C C . GLY B 1 258 ? 21.328 21.688 19.734 1 85.38 258 GLY B C 1
ATOM 4523 O O . GLY B 1 258 ? 21.703 20.516 19.672 1 85.38 258 GLY B O 1
ATOM 4524 N N . CYS B 1 259 ? 22.047 22.688 20.172 1 84.69 259 CYS B N 1
ATOM 4525 C CA . CYS B 1 259 ? 23.375 22.422 20.734 1 84.69 259 CYS B CA 1
ATOM 4526 C C . CYS B 1 259 ? 23.281 21.469 21.922 1 84.69 259 CYS B C 1
ATOM 4528 O O . CYS B 1 259 ? 22.531 21.719 22.875 1 84.69 259 CYS B O 1
ATOM 4530 N N . PRO B 1 260 ? 23.969 20.359 21.859 1 82.38 260 PRO B N 1
ATOM 4531 C CA . PRO B 1 260 ? 23.875 19.359 22.938 1 82.38 260 PRO B CA 1
ATOM 4532 C C . PRO B 1 260 ? 24.703 19.766 24.172 1 82.38 260 PRO B C 1
ATOM 4534 O O . PRO B 1 260 ? 24.594 19.109 25.219 1 82.38 260 PRO B O 1
ATOM 4537 N N . TYR B 1 261 ? 25.453 20.766 24.141 1 80 261 TYR B N 1
ATOM 4538 C CA . TYR B 1 261 ? 26.406 21.094 25.188 1 80 261 TYR B CA 1
ATOM 4539 C C . TYR B 1 261 ? 25.938 22.281 26.016 1 80 261 TYR B C 1
ATOM 4541 O O . TYR B 1 261 ? 26.25 22.391 27.203 1 80 261 TYR B O 1
ATOM 4549 N N . ASP B 1 262 ? 25.312 23.219 25.359 1 81.25 262 ASP B N 1
ATOM 4550 C CA . ASP B 1 262 ? 24.875 24.453 26 1 81.25 262 ASP B CA 1
ATOM 4551 C C . ASP B 1 262 ? 23.453 24.812 25.578 1 81.25 262 ASP B C 1
ATOM 4553 O O . ASP B 1 262 ? 23.203 25.156 24.422 1 81.25 262 ASP B O 1
ATOM 4557 N N . ASP B 1 263 ? 22.594 24.797 26.438 1 81.12 263 ASP B N 1
ATOM 4558 C CA . ASP B 1 263 ? 21.188 25.094 26.172 1 81.12 263 ASP B CA 1
ATOM 4559 C C . ASP B 1 263 ? 21.016 26.547 25.734 1 81.12 263 ASP B C 1
ATOM 4561 O O . ASP B 1 263 ? 20 26.906 25.141 1 81.12 263 ASP B O 1
ATOM 4565 N N . GLU B 1 264 ? 22.031 27.344 26.078 1 84.56 264 GLU B N 1
ATOM 4566 C CA . GLU B 1 264 ? 21.938 28.75 25.734 1 84.56 264 GLU B CA 1
ATOM 4567 C C . GLU B 1 264 ? 22.562 29.031 24.375 1 84.56 264 GLU B C 1
ATOM 4569 O O . GLU B 1 264 ? 22.469 30.156 23.859 1 84.56 264 GLU B O 1
ATOM 4574 N N . CYS B 1 265 ? 23.266 27.969 23.859 1 86.75 265 CYS B N 1
ATOM 4575 C CA . CYS B 1 265 ? 23.891 28.109 22.547 1 86.75 265 CYS B CA 1
ATOM 4576 C C . CYS B 1 265 ? 22.844 28.078 21.438 1 86.75 265 CYS B C 1
ATOM 4578 O O . CYS B 1 265 ? 22.047 27.141 21.359 1 86.75 265 CYS B O 1
ATOM 4580 N N . ASP B 1 266 ? 22.844 29.078 20.516 1 86.06 266 ASP B N 1
ATOM 4581 C CA . ASP B 1 266 ? 21.891 29.156 19.422 1 86.06 266 ASP B CA 1
ATOM 4582 C C . ASP B 1 266 ? 22.516 28.688 18.109 1 86.06 266 ASP B C 1
ATOM 4584 O O . ASP B 1 266 ? 21.906 28.828 17.031 1 86.06 266 ASP B O 1
ATOM 4588 N N . ALA B 1 267 ? 23.688 28.156 18.25 1 85.38 267 ALA B N 1
ATOM 4589 C CA . ALA B 1 267 ? 24.359 27.672 17.047 1 85.38 267 ALA B CA 1
ATOM 4590 C C . ALA B 1 267 ? 23.734 26.375 16.547 1 85.38 267 ALA B C 1
ATOM 4592 O O . ALA B 1 267 ? 23.234 25.578 17.344 1 85.38 267 ALA B O 1
ATOM 4593 N N . PRO B 1 268 ? 23.781 26.234 15.227 1 88.06 268 PRO B N 1
ATOM 4594 C CA . PRO B 1 268 ? 23.25 24.969 14.703 1 88.06 268 PRO B CA 1
ATOM 4595 C C . PRO B 1 268 ? 24.125 23.766 15.062 1 88.06 268 PRO B C 1
ATOM 4597 O O . PRO B 1 268 ? 25.344 23.891 15.086 1 88.06 268 PRO B O 1
ATOM 4600 N N . ALA B 1 269 ? 23.5 22.734 15.461 1 90.19 269 ALA B N 1
ATOM 4601 C CA . ALA B 1 269 ? 24.141 21.438 15.641 1 90.19 269 ALA B CA 1
ATOM 4602 C C . ALA B 1 269 ? 23.531 20.391 14.719 1 90.19 269 ALA B C 1
ATOM 4604 O O . ALA B 1 269 ? 22.359 20.484 14.359 1 90.19 269 ALA B O 1
ATOM 4605 N N . TRP B 1 270 ? 24.422 19.469 14.305 1 92.06 270 TRP B N 1
ATOM 4606 C CA . TRP B 1 270 ? 24 18.453 13.344 1 92.06 270 TRP B CA 1
ATOM 4607 C C . TRP B 1 270 ? 24.281 17.047 13.859 1 92.06 270 TRP B C 1
ATOM 4609 O O . TRP B 1 270 ? 25.359 16.797 14.43 1 92.06 270 TRP B O 1
ATOM 4619 N N . GLN B 1 271 ? 23.375 16.156 13.742 1 92.12 271 GLN B N 1
ATOM 4620 C CA . GLN B 1 271 ? 23.578 14.75 14.062 1 92.12 271 GLN B CA 1
ATOM 4621 C C . GLN B 1 271 ? 23.234 13.852 12.875 1 92.12 271 GLN B C 1
ATOM 4623 O O . GLN B 1 271 ? 22.281 14.117 12.148 1 92.12 271 GLN B O 1
ATOM 4628 N N . PRO B 1 272 ? 23.969 12.789 12.695 1 92.75 272 PRO B N 1
ATOM 4629 C CA . PRO B 1 272 ? 23.672 11.875 11.594 1 92.75 272 PRO B CA 1
ATOM 4630 C C . PRO B 1 272 ? 22.375 11.102 11.812 1 92.75 272 PRO B C 1
ATOM 4632 O O . PRO B 1 272 ? 22.062 10.727 12.945 1 92.75 272 PRO B O 1
ATOM 4635 N N . VAL B 1 273 ? 21.594 10.953 10.766 1 94.88 273 VAL B N 1
ATOM 4636 C CA . VAL B 1 273 ? 20.391 10.117 10.758 1 94.88 273 VAL B CA 1
ATOM 4637 C C . VAL B 1 273 ? 20.438 9.156 9.57 1 94.88 273 VAL B C 1
ATOM 4639 O O . VAL B 1 273 ? 20.766 9.562 8.453 1 94.88 273 VAL B O 1
ATOM 4642 N N . PHE B 1 274 ? 20.062 7.914 9.836 1 93.56 274 PHE B N 1
ATOM 4643 C CA . PHE B 1 274 ? 20.281 6.891 8.82 1 93.56 274 PHE B CA 1
ATOM 4644 C C . PHE B 1 274 ? 18.953 6.258 8.398 1 93.56 274 PHE B C 1
ATOM 4646 O O . PHE B 1 274 ? 18.906 5.516 7.418 1 93.56 274 PHE B O 1
ATOM 4653 N N . SER B 1 275 ? 17.938 6.516 9.148 1 95.69 275 SER B N 1
ATOM 4654 C CA . SER B 1 275 ? 16.656 5.891 8.867 1 95.69 275 SER B CA 1
ATOM 4655 C C . SER B 1 275 ? 15.508 6.684 9.5 1 95.69 275 SER B C 1
ATOM 4657 O O . SER B 1 275 ? 15.742 7.645 10.234 1 95.69 275 SER B O 1
ATOM 4659 N N . VAL B 1 276 ? 14.312 6.23 9.203 1 96.75 276 VAL B N 1
ATOM 4660 C CA . VAL B 1 276 ? 13.117 6.848 9.766 1 96.75 276 VAL B CA 1
ATOM 4661 C C . VAL B 1 276 ? 13.086 6.629 11.273 1 96.75 276 VAL B C 1
ATOM 4663 O O . VAL B 1 276 ? 12.539 7.445 12.016 1 96.75 276 VAL B O 1
ATOM 4666 N N . THR B 1 277 ? 13.68 5.535 11.742 1 95 277 THR B N 1
ATOM 4667 C CA . THR B 1 277 ? 13.773 5.27 13.18 1 95 277 THR B CA 1
ATOM 4668 C C . THR B 1 277 ? 14.578 6.363 13.875 1 95 277 THR B C 1
ATOM 4670 O O . THR B 1 277 ? 14.203 6.816 14.961 1 95 277 THR B O 1
ATOM 4673 N N . ASP B 1 278 ? 15.641 6.789 13.219 1 94.69 278 ASP B N 1
ATOM 4674 C CA . ASP B 1 278 ? 16.453 7.871 13.766 1 94.69 278 ASP B CA 1
ATOM 4675 C C . ASP B 1 278 ? 15.656 9.172 13.836 1 94.69 278 ASP B C 1
ATOM 4677 O O . ASP B 1 278 ? 15.789 9.93 14.797 1 94.69 278 ASP B O 1
ATOM 4681 N N . LEU B 1 279 ? 14.883 9.445 12.82 1 95.5 279 LEU B N 1
ATOM 4682 C CA . LEU B 1 279 ? 14.055 10.648 12.805 1 95.5 279 LEU B CA 1
ATOM 4683 C C . LEU B 1 279 ? 13.047 10.625 13.953 1 95.5 279 LEU B C 1
ATOM 4685 O O . LEU B 1 279 ? 12.867 11.633 14.641 1 95.5 279 LEU B O 1
ATOM 4689 N N . TRP B 1 280 ? 12.43 9.461 14.164 1 95.88 280 TRP B N 1
ATOM 4690 C CA . TRP B 1 280 ? 11.453 9.312 15.242 1 95.88 280 TRP B CA 1
ATOM 4691 C C . TRP B 1 280 ? 12.094 9.555 16.594 1 95.88 280 TRP B C 1
ATOM 4693 O O . TRP B 1 280 ? 11.57 10.305 17.422 1 95.88 280 TRP B O 1
ATOM 4703 N N . LYS B 1 281 ? 13.219 8.93 16.766 1 92.38 281 LYS B N 1
ATOM 4704 C CA . LYS B 1 281 ? 13.922 9.086 18.031 1 92.38 281 LYS B CA 1
ATOM 4705 C C . LYS B 1 281 ? 14.305 10.539 18.281 1 92.38 281 LYS B C 1
ATOM 4707 O O . LYS B 1 281 ? 14.133 11.062 19.375 1 92.38 281 LYS B O 1
ATOM 4712 N N . ALA B 1 282 ? 14.789 11.148 17.25 1 91.12 282 ALA B N 1
ATOM 4713 C CA . ALA B 1 282 ? 15.211 12.539 17.375 1 91.12 282 ALA B CA 1
ATOM 4714 C C . ALA B 1 282 ? 14.023 13.453 17.656 1 91.12 282 ALA B C 1
ATOM 4716 O O . ALA B 1 282 ? 14.148 14.43 18.406 1 91.12 282 ALA B O 1
ATOM 4717 N N . HIS B 1 283 ? 12.914 13.141 17.062 1 92 283 HIS B N 1
ATOM 4718 C CA . HIS B 1 283 ? 11.719 13.969 17.188 1 92 283 HIS B CA 1
ATOM 4719 C C . HIS B 1 283 ? 11.086 13.805 18.562 1 92 283 HIS B C 1
ATOM 4721 O O . HIS B 1 283 ? 10.461 14.734 19.078 1 92 283 HIS B O 1
ATOM 4727 N N . THR B 1 284 ? 11.18 12.586 19.172 1 87.44 284 THR B N 1
ATOM 4728 C CA . THR B 1 284 ? 10.5 12.312 20.438 1 87.44 284 THR B CA 1
ATOM 4729 C C . THR B 1 284 ? 11.469 12.445 21.609 1 87.44 284 THR B C 1
ATOM 4731 O O . THR B 1 284 ? 11.047 12.547 22.766 1 87.44 284 THR B O 1
ATOM 4734 N N . SER B 1 285 ? 12.688 11.852 21.422 1 69.38 285 SER B N 1
ATOM 4735 C CA . SER B 1 285 ? 13.641 11.75 22.516 1 69.38 285 SER B CA 1
ATOM 4736 C C . SER B 1 285 ? 13.953 13.117 23.109 1 69.38 285 SER B C 1
ATOM 4738 O O . SER B 1 285 ? 14.086 14.102 22.375 1 69.38 285 SER B O 1
ATOM 4740 N N . ASP B 1 286 ? 13.117 13.391 24.047 1 56.44 286 ASP B N 1
ATOM 4741 C CA . ASP B 1 286 ? 13.695 14.383 24.938 1 56.44 286 ASP B CA 1
ATOM 4742 C C . ASP B 1 286 ? 15.172 14.102 25.188 1 56.44 286 ASP B C 1
ATOM 4744 O O . ASP B 1 286 ? 15.812 14.773 26.016 1 56.44 286 ASP B O 1
ATOM 4748 N N . THR B 1 287 ? 15.461 12.766 24.828 1 48.25 287 THR B N 1
ATOM 4749 C CA . THR B 1 287 ? 16.578 12.195 25.562 1 48.25 287 THR B CA 1
ATOM 4750 C C . THR B 1 287 ? 17.906 12.547 24.891 1 48.25 287 THR B C 1
ATOM 4752 O O . THR B 1 287 ? 17.953 12.773 23.688 1 48.25 287 THR B O 1
ATOM 4755 N N . GLY B 1 288 ? 18.969 12.641 25.625 1 54.75 288 GLY B N 1
ATOM 4756 C CA . GLY B 1 288 ? 20.391 12.922 25.766 1 54.75 288 GLY B CA 1
ATOM 4757 C C . GLY B 1 288 ? 21.078 13.156 24.438 1 54.75 288 GLY B C 1
ATOM 4758 O O . GLY B 1 288 ? 20.453 13.055 23.375 1 54.75 288 GLY B O 1
ATOM 4759 N N . LEU B 1 289 ? 22.203 13.531 24.344 1 62.06 289 LEU B N 1
ATOM 4760 C CA . LEU B 1 289 ? 23.203 13.914 23.359 1 62.06 289 LEU B CA 1
ATOM 4761 C C . LEU B 1 289 ? 23.469 12.766 22.375 1 62.06 289 LEU B C 1
ATOM 4763 O O . LEU B 1 289 ? 23.828 11.664 22.797 1 62.06 289 LEU B O 1
ATOM 4767 N N . HIS B 1 290 ? 22.781 12.836 21.141 1 74.5 290 HIS B N 1
ATOM 4768 C CA . HIS B 1 290 ? 23.312 11.906 20.156 1 74.5 290 HIS B CA 1
ATOM 4769 C C . HIS B 1 290 ? 24.844 11.891 20.188 1 74.5 290 HIS B C 1
ATOM 4771 O O . HIS B 1 290 ? 25.469 12.945 20.141 1 74.5 290 HIS B O 1
ATOM 4777 N N . PRO B 1 291 ? 25.359 10.82 20.359 1 77.94 291 PRO B N 1
ATOM 4778 C CA . PRO B 1 291 ? 26.812 10.742 20.562 1 77.94 291 PRO B CA 1
ATOM 4779 C C . PRO B 1 291 ? 27.594 11.367 19.406 1 77.94 291 PRO B C 1
ATOM 4781 O O . PRO B 1 291 ? 28.734 11.805 19.609 1 77.94 291 PRO B O 1
ATOM 4784 N N . ASP B 1 292 ? 26.953 11.539 18.281 1 83.06 292 ASP B N 1
ATOM 4785 C CA . ASP B 1 292 ? 27.703 12.023 17.125 1 83.06 292 ASP B CA 1
ATOM 4786 C C . ASP B 1 292 ? 27.219 13.406 16.703 1 83.06 292 ASP B C 1
ATOM 4788 O O . ASP B 1 292 ? 27.5 13.852 15.594 1 83.06 292 ASP B O 1
ATOM 4792 N N . ALA B 1 293 ? 26.516 14.016 17.609 1 88.19 293 ALA B N 1
ATOM 4793 C CA . ALA B 1 293 ? 26.062 15.367 17.281 1 88.19 293 ALA B CA 1
ATOM 4794 C C . ALA B 1 293 ? 27.219 16.359 17.312 1 88.19 293 ALA B C 1
ATOM 4796 O O . ALA B 1 293 ? 28.078 16.281 18.203 1 88.19 293 ALA B O 1
ATOM 4797 N N . VAL B 1 294 ? 27.297 17.297 16.344 1 87.75 294 VAL B N 1
ATOM 4798 C CA . VAL B 1 294 ? 28.375 18.281 16.25 1 87.75 294 VAL B CA 1
ATOM 4799 C C . VAL B 1 294 ? 27.781 19.688 16.203 1 87.75 294 VAL B C 1
ATOM 4801 O O . VAL B 1 294 ? 27 20 15.305 1 87.75 294 VAL B O 1
ATOM 4804 N N . CYS B 1 295 ? 28.141 20.469 17.203 1 90.31 295 CYS B N 1
ATOM 4805 C CA . CYS B 1 295 ? 27.75 21.875 17.203 1 90.31 295 CYS B CA 1
ATOM 4806 C C . CYS B 1 295 ? 28.75 22.734 16.438 1 90.31 295 CYS B C 1
ATOM 4808 O O . CYS B 1 295 ? 29.953 22.516 16.547 1 90.31 295 CYS B O 1
ATOM 4810 N N . SER B 1 296 ? 28.234 23.641 15.695 1 86.5 296 SER B N 1
ATOM 4811 C CA . SER B 1 296 ? 29.109 24.469 14.867 1 86.5 296 SER B CA 1
ATOM 4812 C C . SER B 1 296 ? 30.047 25.312 15.719 1 86.5 296 SER B C 1
ATOM 4814 O O . SER B 1 296 ? 31.109 25.75 15.25 1 86.5 296 SER B O 1
ATOM 4816 N N . VAL B 1 297 ? 29.734 25.516 16.953 1 87 297 VAL B N 1
ATOM 4817 C CA . VAL B 1 297 ? 30.531 26.344 17.859 1 87 297 VAL B CA 1
ATOM 4818 C C . VAL B 1 297 ? 31.328 25.453 18.812 1 87 297 VAL B C 1
ATOM 4820 O O . VAL B 1 297 ? 32.531 25.656 19 1 87 297 VAL B O 1
ATOM 4823 N N . HIS B 1 298 ? 30.688 24.422 19.344 1 87 298 HIS B N 1
ATOM 4824 C CA . HIS B 1 298 ? 31.281 23.625 20.406 1 87 298 HIS B CA 1
ATOM 4825 C C . HIS B 1 298 ? 31.969 22.375 19.844 1 87 298 HIS B C 1
ATOM 4827 O O . HIS B 1 298 ? 32.719 21.703 20.547 1 87 298 HIS B O 1
ATOM 4833 N N . GLY B 1 299 ? 31.719 22.188 18.594 1 83.81 299 GLY B N 1
ATOM 4834 C CA . GLY B 1 299 ? 32.312 21 18 1 83.81 299 GLY B CA 1
ATOM 4835 C C . GLY B 1 299 ? 31.609 19.719 18.422 1 83.81 299 GLY B C 1
ATOM 4836 O O . GLY B 1 299 ? 30.406 19.719 18.719 1 83.81 299 GLY B O 1
ATOM 4837 N N . GLY B 1 300 ? 32.406 18.547 18.281 1 77.56 300 GLY B N 1
ATOM 4838 C CA . GLY B 1 300 ? 31.859 17.234 18.578 1 77.56 300 GLY B CA 1
ATOM 4839 C C . GLY B 1 300 ? 32.281 16.719 19.953 1 77.56 300 GLY B C 1
ATOM 4840 O O . GLY B 1 300 ? 32.969 17.422 20.703 1 77.56 300 GLY B O 1
ATOM 4841 N N . PRO B 1 301 ? 31.703 15.609 20.359 1 67.06 301 PRO B N 1
ATOM 4842 C CA . PRO B 1 301 ? 32 15.07 21.688 1 67.06 301 PRO B CA 1
ATOM 4843 C C . PRO B 1 301 ? 33.5 14.969 21.969 1 67.06 301 PRO B C 1
ATOM 4845 O O . PRO B 1 301 ? 33.938 15.125 23.109 1 67.06 301 PRO B O 1
ATOM 4848 N N . ASP B 1 302 ? 34.219 14.656 20.891 1 62.97 302 ASP B N 1
ATOM 4849 C CA . ASP B 1 302 ? 35.656 14.516 21.125 1 62.97 302 ASP B CA 1
ATOM 4850 C C . ASP B 1 302 ? 36.312 15.883 21.219 1 62.97 302 ASP B C 1
ATOM 4852 O O . ASP B 1 302 ? 37.5 15.984 21.625 1 62.97 302 ASP B O 1
ATOM 4856 N N . ASP B 1 303 ? 35.594 16.859 20.688 1 57.31 303 ASP B N 1
ATOM 4857 C CA . ASP B 1 303 ? 36.25 18.172 20.656 1 57.31 303 ASP B CA 1
ATOM 4858 C C . ASP B 1 303 ? 36.125 18.875 22.016 1 57.31 303 ASP B C 1
ATOM 4860 O O . ASP B 1 303 ? 36.719 19.922 22.234 1 57.31 303 ASP B O 1
ATOM 4864 N N . VAL B 1 304 ? 35.156 18.516 22.781 1 47.28 304 VAL B N 1
ATOM 4865 C CA . VAL B 1 304 ? 35.062 19.203 24.062 1 47.28 304 VAL B CA 1
ATOM 4866 C C . VAL B 1 304 ? 36.344 19 24.875 1 47.28 304 VAL B C 1
ATOM 4868 O O . VAL B 1 304 ? 36.812 17.859 25.031 1 47.28 304 VAL B O 1
ATOM 4871 N N . ASP B 1 305 ? 37.156 19.891 24.953 1 43.09 305 ASP B N 1
ATOM 4872 C CA . ASP B 1 305 ? 38.344 20.016 25.797 1 43.09 305 ASP B CA 1
ATOM 4873 C C . ASP B 1 305 ? 38.094 19.422 27.172 1 43.09 305 ASP B C 1
ATOM 4875 O O . ASP B 1 305 ? 37.344 19.984 27.984 1 43.09 305 ASP B O 1
ATOM 4879 N N . GLN B 1 306 ? 38.031 17.938 27.312 1 36.88 306 GLN B N 1
ATOM 4880 C CA . GLN B 1 306 ? 38.312 17.375 28.625 1 36.88 306 GLN B CA 1
ATOM 4881 C C . GLN B 1 306 ? 39.594 18 29.219 1 36.88 306 GLN B C 1
ATOM 4883 O O . GLN B 1 306 ? 40.688 17.641 28.828 1 36.88 306 GLN B O 1
ATOM 4888 N N . GLU B 1 307 ? 39.688 19.125 29.5 1 36.5 307 GLU B N 1
ATOM 4889 C CA . GLU B 1 307 ? 40.781 19.359 30.422 1 36.5 307 GLU B CA 1
ATOM 4890 C C . GLU B 1 307 ? 40.812 18.328 31.547 1 36.5 307 GLU B C 1
ATOM 4892 O O . GLU B 1 307 ? 41.469 18.516 32.562 1 36.5 307 GLU B O 1
ATOM 4897 N N . ALA B 1 308 ? 39.781 17.484 31.781 1 30.55 308 ALA B N 1
ATOM 4898 C CA . ALA B 1 308 ? 40.188 16.594 32.875 1 30.55 308 ALA B CA 1
ATOM 4899 C C . ALA B 1 308 ? 41.375 15.703 32.469 1 30.55 308 ALA B C 1
ATOM 4901 O O . ALA B 1 308 ? 41.656 15.562 31.266 1 30.55 308 ALA B O 1
ATOM 4902 N N . ASP B 1 309 ? 42 14.82 33.531 1 31.55 309 ASP B N 1
ATOM 4903 C CA . ASP B 1 309 ? 43.156 13.898 33.625 1 31.55 309 ASP B CA 1
ATOM 4904 C C . ASP B 1 309 ? 43.094 12.844 32.5 1 31.55 309 ASP B C 1
ATOM 4906 O O . ASP B 1 309 ? 42 12.344 32.188 1 31.55 309 ASP B O 1
ATOM 4910 N N . ASP B 1 310 ? 44.094 12.727 31.625 1 30.47 310 ASP B N 1
ATOM 4911 C CA . ASP B 1 310 ? 44.562 11.867 30.547 1 30.47 310 ASP B CA 1
ATOM 4912 C C . ASP B 1 310 ? 44.406 10.391 30.922 1 30.47 310 ASP B C 1
ATOM 4914 O O . ASP B 1 310 ? 45.406 9.68 31.094 1 30.47 310 ASP B O 1
ATOM 4918 N N . HIS B 1 311 ? 43.438 9.945 31.797 1 27.75 311 HIS B N 1
ATOM 4919 C CA . HIS B 1 311 ? 43.562 8.492 31.859 1 27.75 311 HIS B CA 1
ATOM 4920 C C . HIS B 1 311 ? 43.25 7.855 30.516 1 27.75 311 HIS B C 1
ATOM 4922 O O . HIS B 1 311 ? 42.312 8.258 29.828 1 27.75 311 HIS B O 1
ATOM 4928 N N . ASP B 1 312 ? 44.219 7.176 29.812 1 26.41 312 ASP B N 1
ATOM 4929 C CA . ASP B 1 312 ? 44.5 6.422 28.578 1 26.41 312 ASP B CA 1
ATOM 4930 C C . ASP B 1 312 ? 43.406 5.395 28.312 1 26.41 312 ASP B C 1
ATOM 4932 O O . ASP B 1 312 ? 43.594 4.191 28.469 1 26.41 312 ASP B O 1
ATOM 4936 N N . GLN B 1 313 ? 42.094 5.559 28.766 1 23.91 313 GLN B N 1
ATOM 4937 C CA . GLN B 1 313 ? 41.406 4.324 28.422 1 23.91 313 GLN B CA 1
ATOM 4938 C C . GLN B 1 313 ? 41.219 4.188 26.922 1 23.91 313 GLN B C 1
ATOM 4940 O O . GLN B 1 313 ? 40.812 5.129 26.25 1 23.91 313 GLN B O 1
ATOM 4945 N N . ASP B 1 314 ? 41.969 3.336 26.156 1 24.86 314 ASP B N 1
ATOM 4946 C CA . ASP B 1 314 ? 42.031 2.742 24.828 1 24.86 314 ASP B CA 1
ATOM 4947 C C . ASP B 1 314 ? 40.656 2.291 24.344 1 24.86 314 ASP B C 1
ATOM 4949 O O . ASP B 1 314 ? 40.219 1.194 24.688 1 24.86 314 ASP B O 1
ATOM 4953 N N . ASP B 1 315 ? 39.688 3.201 24.359 1 26.59 315 ASP B N 1
ATOM 4954 C CA . ASP B 1 315 ? 38.438 2.643 23.859 1 26.59 315 ASP B CA 1
ATOM 4955 C C . ASP B 1 315 ? 38.562 2.264 22.391 1 26.59 315 ASP B C 1
ATOM 4957 O O . ASP B 1 315 ? 39.062 3.051 21.578 1 26.59 315 ASP B O 1
ATOM 4961 N N . ASP B 1 316 ? 38.625 0.984 22.062 1 24.95 316 ASP B N 1
ATOM 4962 C CA . ASP B 1 316 ? 38.688 0.222 20.812 1 24.95 316 ASP B CA 1
ATOM 4963 C C . ASP B 1 316 ? 37.531 0.596 19.875 1 24.95 316 ASP B C 1
ATOM 4965 O O . ASP B 1 316 ? 36.344 0.523 20.266 1 24.95 316 ASP B O 1
ATOM 4969 N N . PRO B 1 317 ? 37.781 1.441 18.906 1 28.78 317 PRO B N 1
ATOM 4970 C CA . PRO B 1 317 ? 36.875 1.888 17.844 1 28.78 317 PRO B CA 1
ATOM 4971 C C . PRO B 1 317 ? 36.219 0.727 17.109 1 28.78 317 PRO B C 1
ATOM 4973 O O . PRO B 1 317 ? 35.531 0.938 16.094 1 28.78 317 PRO B O 1
ATOM 4976 N N . GLU B 1 318 ? 36.281 -0.475 17.562 1 26.75 318 GLU B N 1
ATOM 4977 C CA . GLU B 1 318 ? 35.875 -1.592 16.719 1 26.75 318 GLU B CA 1
ATOM 4978 C C . GLU B 1 318 ? 34.375 -1.586 16.469 1 26.75 318 GLU B C 1
ATOM 4980 O O . GLU B 1 318 ? 33.875 -2.436 15.734 1 26.75 318 GLU B O 1
ATOM 4985 N N . GLY B 1 319 ? 33.594 -0.739 17.094 1 24.19 319 GLY B N 1
ATOM 4986 C CA . GLY B 1 319 ? 32.188 -1.118 17.078 1 24.19 319 GLY B CA 1
ATOM 4987 C C . GLY B 1 319 ? 31.469 -0.688 15.82 1 24.19 319 GLY B C 1
ATOM 4988 O O . GLY B 1 319 ? 30.266 -0.917 15.68 1 24.19 319 GLY B O 1
ATOM 4989 N N . ARG B 1 320 ? 31.969 0.261 15.078 1 29.75 320 ARG B N 1
ATOM 4990 C CA . ARG B 1 320 ? 31.109 0.751 14 1 29.75 320 ARG B CA 1
ATOM 4991 C C . ARG B 1 320 ? 31 -0.282 12.891 1 29.75 320 ARG B C 1
ATOM 4993 O O . ARG B 1 320 ? 30.266 -0.072 11.922 1 29.75 320 ARG B O 1
ATOM 5000 N N . ALA B 1 321 ? 31.969 -1.137 12.727 1 30.77 321 ALA B N 1
ATOM 5001 C CA . ALA B 1 321 ? 32.094 -2.055 11.594 1 30.77 321 ALA B CA 1
ATOM 5002 C C . ALA B 1 321 ? 30.938 -3.057 11.586 1 30.77 321 ALA B C 1
ATOM 5004 O O . ALA B 1 321 ? 30.734 -3.768 10.594 1 30.77 321 ALA B O 1
ATOM 5005 N N . ASP B 1 322 ? 30.172 -3.076 12.641 1 29.5 322 ASP B N 1
ATOM 5006 C CA . ASP B 1 322 ? 29.328 -4.262 12.781 1 29.5 322 ASP B CA 1
ATOM 5007 C C . ASP B 1 322 ? 28.047 -4.121 11.969 1 29.5 322 ASP B C 1
ATOM 5009 O O . ASP B 1 322 ? 27.328 -5.105 11.75 1 29.5 322 ASP B O 1
ATOM 5013 N N . LEU B 1 323 ? 27.672 -2.887 11.711 1 28.95 323 LEU B N 1
ATOM 5014 C CA . LEU B 1 323 ? 26.344 -2.912 11.117 1 28.95 323 LEU B CA 1
ATOM 5015 C C . LEU B 1 323 ? 26.391 -3.4 9.68 1 28.95 323 LEU B C 1
ATOM 5017 O O . LEU B 1 323 ? 25.5 -4.125 9.227 1 28.95 323 LEU B O 1
ATOM 5021 N N . GLU B 1 324 ? 27.453 -3.014 8.977 1 30.97 324 GLU B N 1
ATOM 5022 C CA . GLU B 1 324 ? 27.625 -3.582 7.648 1 30.97 324 GLU B CA 1
ATOM 5023 C C . GLU B 1 324 ? 27.875 -5.086 7.715 1 30.97 324 GLU B C 1
ATOM 5025 O O . GLU B 1 324 ? 27.438 -5.832 6.836 1 30.97 324 GLU B O 1
ATOM 5030 N N . GLU B 1 325 ? 28.672 -5.48 8.719 1 32.5 325 GLU B N 1
ATOM 5031 C CA . GLU B 1 325 ? 28.922 -6.898 8.953 1 32.5 325 GLU B CA 1
ATOM 5032 C C . GLU B 1 325 ? 27.641 -7.621 9.375 1 32.5 325 GLU B C 1
ATOM 5034 O O . GLU B 1 325 ? 27.453 -8.789 9.047 1 32.5 325 GLU B O 1
ATOM 5039 N N . GLN B 1 326 ? 26.875 -6.973 10.109 1 28.62 326 GLN B N 1
ATOM 5040 C CA . GLN B 1 326 ? 25.609 -7.605 10.469 1 28.62 326 GLN B CA 1
ATOM 5041 C C . GLN B 1 326 ? 24.719 -7.801 9.25 1 28.62 326 GLN B C 1
ATOM 5043 O O . GLN B 1 326 ? 24.016 -8.812 9.133 1 28.62 326 GLN B O 1
ATOM 5048 N N . PHE B 1 327 ? 24.641 -6.906 8.336 1 30.7 327 PHE B N 1
ATOM 5049 C CA . PHE B 1 327 ? 23.938 -7.133 7.082 1 30.7 327 PHE B CA 1
ATOM 5050 C C . PHE B 1 327 ? 24.641 -8.211 6.258 1 30.7 327 PHE B C 1
ATOM 5052 O O . PHE B 1 327 ? 23.969 -9.078 5.68 1 30.7 327 PHE B O 1
ATOM 5059 N N . ALA B 1 328 ? 25.953 -8.078 6.16 1 35.06 328 ALA B N 1
ATOM 5060 C CA . ALA B 1 328 ? 26.703 -9.148 5.512 1 35.06 328 ALA B CA 1
ATOM 5061 C C . ALA B 1 328 ? 26.578 -10.461 6.281 1 35.06 328 ALA B C 1
ATOM 5063 O O . ALA B 1 328 ? 26.594 -11.539 5.688 1 35.06 328 ALA B O 1
ATOM 5064 N N . ALA B 1 329 ? 26.594 -10.445 7.547 1 33.47 329 ALA B N 1
ATOM 5065 C CA . ALA B 1 329 ? 26.469 -11.641 8.375 1 33.47 329 ALA B CA 1
ATOM 5066 C C . ALA B 1 329 ? 25.047 -12.211 8.305 1 33.47 329 ALA B C 1
ATOM 5068 O O . ALA B 1 329 ? 24.859 -13.43 8.328 1 33.47 329 ALA B O 1
ATOM 5069 N N . ALA B 1 330 ? 24.031 -11.438 8.281 1 33.53 330 ALA B N 1
ATOM 5070 C CA . ALA B 1 330 ? 22.672 -11.945 8.156 1 33.53 330 ALA B CA 1
ATOM 5071 C C . ALA B 1 330 ? 22.453 -12.586 6.789 1 33.53 330 ALA B C 1
ATOM 5073 O O . ALA B 1 330 ? 21.625 -13.484 6.641 1 33.53 330 ALA B O 1
ATOM 5074 N N . VAL B 1 331 ? 23.141 -12.133 5.832 1 34.78 331 VAL B N 1
ATOM 5075 C CA . VAL B 1 331 ? 23.031 -12.75 4.516 1 34.78 331 VAL B CA 1
ATOM 5076 C C . VAL B 1 331 ? 23.797 -14.07 4.492 1 34.78 331 VAL B C 1
ATOM 5078 O O . VAL B 1 331 ? 23.484 -14.969 3.713 1 34.78 331 VAL B O 1
ATOM 5081 N N . ARG B 1 332 ? 24.938 -14.117 5.25 1 34.62 332 ARG B N 1
ATOM 5082 C CA . ARG B 1 332 ? 25.781 -15.297 5.176 1 34.62 332 ARG B CA 1
ATOM 5083 C C . ARG B 1 332 ? 25.203 -16.453 5.973 1 34.62 332 ARG B C 1
ATOM 5085 O O . ARG B 1 332 ? 25.641 -17.594 5.848 1 34.62 332 ARG B O 1
ATOM 5092 N N . GLU B 1 333 ? 24.578 -16.141 7.086 1 33.84 333 GLU B N 1
ATOM 5093 C CA . GLU B 1 333 ? 24.047 -17.297 7.805 1 33.84 333 GLU B CA 1
ATOM 5094 C C . GLU B 1 333 ? 22.703 -17.734 7.238 1 33.84 333 GLU B C 1
ATOM 5096 O O . GLU B 1 333 ? 21.859 -16.891 6.914 1 33.84 333 GLU B O 1
#